Protein AF-A0A1W9S6C0-F1 (afdb_monomer)

Foldseek 3Di:
DDDDDDDDDDDDDDDDDPVVLVVVLVVLQVVLQVVCVVVVHPAHFDDFPLSSDDPLLNLLLLFADDDPVLVVVLVVQQPADFDPFFDPDQWDFCVVVVQFDAAAALGSFNLLLLCLLVRQVQSLVCQQPVDRAAFASQLLQAPFPPPAHSNHDHNVSNLVCLQVQATFGCVVPPDPSHSVPHNPSVVTDHPFHFPDKDWFHLHPRRQNLLLVSTKKKKWFADDPRQSRAAAFEDADAADDDTRGIWIFGIWHCPGPVNQIWTKTAGRRALRPYPRRIYTYGRPGRCISRRIMHIHGDPQFFDWDKPDLAAEAEAAFQDKDKDKMKIWTQTQHKKWKFKAWAAPFDAWSLFKTKDKPVDPPHDAQDDDDCVPPWDFFDQDPAQQQGKGDQAAQLDWEDDSNDTAGGKMDTQQQKIARPDRDGRDAAADEFLDQDDPFNMARQWGHRWGCVVHFTWTWDHPSPFKIKIWGGQIAHPVNQFTWIKMWIGGPHYKIKIWTAATDDDQSQRTWGWGHHRRSPIIDTPHHSDNDDDHSMMMIMDGDGPPDGPPQWDKPPRIDIAHHRGIDMMMIMGGSHNPDFDKDKIWIWMAISRPVPRTRTRIYIYGHDDDDPDDDDQDQPCDKFKDAWPPAQDEQKIKTKIFANAWFFKWKFKAAPVGDTDDTQDTGIDGGGMDMTMDGQVVPDFDKMKIWMDTDPDIDIDIGGYDD

Nearest PDB structures (foldseek):
  4qrx-assembly1_A  TM=7.970E-01  e=1.875E-19  Carica papaya
  1pci-assembly1_A  TM=8.397E-01  e=3.359E-18  Carica papaya
  4qrx-assembly2_C  TM=8.142E-01  e=8.611E-19  Carica papaya
  3bwk-assembly1_C  TM=8.680E-01  e=8.949E-18  Plasmodium falciparum
  1yal-assembly1_A-2  TM=9.176E-01  e=1.289E-16  Carica papaya

Structure (mmCIF, N/CA/C/O backbone):
data_AF-A0A1W9S6C0-F1
#
_entry.id   AF-A0A1W9S6C0-F1
#
loop_
_atom_site.group_PDB
_atom_site.id
_atom_site.type_symbol
_atom_site.label_atom_id
_atom_site.label_alt_id
_atom_site.label_comp_id
_atom_site.label_asym_id
_atom_site.label_entity_id
_atom_site.label_seq_id
_atom_site.pdbx_PDB_ins_code
_atom_site.Cartn_x
_atom_site.Cartn_y
_atom_site.Cartn_z
_atom_site.occupancy
_atom_site.B_iso_or_equiv
_atom_site.auth_seq_id
_atom_site.auth_comp_id
_atom_site.auth_asym_id
_atom_site.auth_atom_id
_atom_site.pdbx_PDB_model_num
ATOM 1 N N . MET A 1 1 ? 92.321 0.748 -32.253 1.00 40.47 1 MET A N 1
ATOM 2 C CA . MET A 1 1 ? 92.136 2.093 -31.663 1.00 40.47 1 MET A CA 1
ATOM 3 C C . MET A 1 1 ? 90.958 2.790 -32.336 1.00 40.47 1 MET A C 1
ATOM 5 O O . MET A 1 1 ? 91.134 3.281 -33.439 1.00 40.47 1 MET A O 1
ATOM 9 N N . ARG A 1 2 ? 89.782 2.819 -31.699 1.00 31.06 2 ARG A N 1
ATOM 10 C CA . ARG A 1 2 ? 88.875 3.982 -31.582 1.00 31.06 2 ARG A CA 1
ATOM 11 C C . ARG A 1 2 ? 87.613 3.564 -30.813 1.00 31.06 2 ARG A C 1
ATOM 13 O O . ARG A 1 2 ? 87.160 2.435 -30.933 1.00 31.06 2 ARG A O 1
ATOM 20 N N . LYS A 1 3 ? 87.175 4.482 -29.954 1.00 32.34 3 LYS A N 1
ATOM 21 C CA . LYS A 1 3 ? 86.130 4.417 -28.924 1.00 32.34 3 LYS A CA 1
ATOM 22 C C . LYS A 1 3 ? 84.763 4.862 -29.490 1.00 32.34 3 LYS A C 1
ATOM 24 O O . LYS A 1 3 ? 84.779 5.727 -30.356 1.00 32.34 3 LYS A O 1
ATOM 29 N N . THR A 1 4 ? 83.682 4.256 -28.962 1.00 32.75 4 THR A N 1
ATOM 30 C CA . THR A 1 4 ? 82.360 4.784 -28.483 1.00 32.75 4 THR A CA 1
ATOM 31 C C . THR A 1 4 ? 81.685 5.961 -29.236 1.00 32.75 4 THR A C 1
ATOM 33 O O . THR A 1 4 ? 82.372 6.883 -29.641 1.00 32.75 4 THR A O 1
ATOM 36 N N . ALA A 1 5 ? 80.357 6.090 -29.412 1.00 30.02 5 ALA A N 1
ATOM 37 C CA . ALA A 1 5 ? 79.175 5.564 -28.713 1.00 30.02 5 ALA A CA 1
ATOM 38 C C . ALA A 1 5 ? 77.907 5.661 -29.607 1.00 30.02 5 ALA A C 1
ATOM 40 O O . ALA A 1 5 ? 77.801 6.595 -30.397 1.00 30.02 5 ALA A O 1
ATOM 41 N N . ILE A 1 6 ? 76.936 4.757 -29.430 1.00 28.89 6 ILE A N 1
ATOM 42 C CA . ILE A 1 6 ? 75.537 4.908 -29.878 1.00 28.89 6 ILE A CA 1
ATOM 43 C C . ILE A 1 6 ? 74.655 4.605 -28.661 1.00 28.89 6 ILE A C 1
ATOM 45 O O . ILE A 1 6 ? 74.850 3.588 -27.998 1.00 28.89 6 ILE A O 1
ATOM 49 N N . ILE A 1 7 ? 73.745 5.527 -28.348 1.00 29.05 7 ILE A N 1
ATOM 50 C CA . ILE A 1 7 ? 72.750 5.436 -27.274 1.00 29.05 7 ILE A CA 1
ATOM 51 C C . ILE A 1 7 ? 71.546 4.653 -27.813 1.00 29.05 7 ILE A C 1
ATOM 53 O O . ILE A 1 7 ? 71.028 4.996 -28.873 1.00 29.05 7 ILE A O 1
ATOM 57 N N . LEU A 1 8 ? 71.113 3.621 -27.085 1.00 29.78 8 LEU A N 1
ATOM 58 C CA . LEU A 1 8 ? 69.862 2.892 -27.303 1.00 29.78 8 LEU A CA 1
ATOM 59 C C . LEU A 1 8 ? 69.042 2.991 -26.009 1.00 29.78 8 LEU A C 1
ATOM 61 O O . LEU A 1 8 ? 69.511 2.565 -24.954 1.00 29.78 8 LEU A O 1
ATOM 65 N N . THR A 1 9 ? 67.850 3.575 -26.075 1.00 30.36 9 THR A N 1
ATOM 66 C CA . THR A 1 9 ? 66.864 3.597 -24.988 1.00 30.36 9 THR A CA 1
ATOM 67 C C . THR A 1 9 ? 65.958 2.369 -25.105 1.00 30.36 9 THR A C 1
ATOM 69 O O . THR A 1 9 ? 65.323 2.157 -26.134 1.00 30.36 9 THR A O 1
ATOM 72 N N . MET A 1 10 ? 65.930 1.540 -24.057 1.00 30.27 10 MET A N 1
ATOM 73 C CA . MET A 1 10 ? 65.010 0.409 -23.884 1.00 30.27 10 MET A CA 1
ATOM 74 C C . MET A 1 10 ? 63.764 0.884 -23.128 1.00 30.27 10 MET A C 1
ATOM 76 O O . MET A 1 10 ? 63.896 1.436 -22.038 1.00 30.27 10 MET A O 1
ATOM 80 N N . ALA A 1 11 ? 62.577 0.634 -23.682 1.00 30.06 11 ALA A N 1
ATOM 81 C CA . ALA A 1 11 ? 61.315 0.649 -22.947 1.00 30.06 11 ALA A CA 1
ATOM 82 C C . ALA A 1 11 ? 61.001 -0.791 -22.502 1.00 30.06 11 ALA A C 1
ATOM 84 O O . ALA A 1 11 ? 61.040 -1.715 -23.314 1.00 30.06 11 ALA A O 1
ATOM 85 N N . SER A 1 12 ? 60.762 -0.979 -21.206 1.00 30.39 12 SER A N 1
ATOM 86 C CA . SER A 1 12 ? 60.447 -2.260 -20.569 1.00 30.39 12 SER A CA 1
ATOM 87 C C . SER A 1 12 ? 58.930 -2.399 -20.439 1.00 30.39 12 SER A C 1
ATOM 89 O O . SER A 1 12 ? 58.331 -1.619 -19.705 1.00 30.39 12 SER A O 1
ATOM 91 N N . LEU A 1 13 ? 58.321 -3.389 -21.102 1.00 34.72 13 LEU A N 1
ATOM 92 C CA . LEU A 1 13 ? 56.969 -3.859 -20.777 1.00 34.72 13 LEU A CA 1
ATOM 93 C C . LEU A 1 13 ? 57.047 -4.741 -19.520 1.00 34.72 13 LEU A C 1
ATOM 95 O O . LEU A 1 13 ? 57.732 -5.765 -19.529 1.00 34.72 13 LEU A O 1
ATOM 99 N N . MET A 1 14 ? 56.364 -4.346 -18.445 1.00 33.94 14 MET A N 1
ATOM 100 C CA . MET A 1 14 ? 56.086 -5.220 -17.303 1.00 33.94 14 MET A CA 1
ATOM 101 C C . MET A 1 14 ? 54.914 -6.138 -17.659 1.00 33.94 14 MET A C 1
ATOM 103 O O . MET A 1 14 ? 53.821 -5.662 -17.938 1.00 33.94 14 MET A O 1
ATOM 107 N N . VAL A 1 15 ? 55.148 -7.449 -17.632 1.00 37.81 15 VAL A N 1
ATOM 108 C CA . VAL A 1 15 ? 54.097 -8.474 -17.614 1.00 37.81 15 VAL A CA 1
ATOM 109 C C . VAL A 1 15 ? 53.950 -8.909 -16.158 1.00 37.81 15 VAL A C 1
ATOM 111 O O . VAL A 1 15 ? 54.891 -9.470 -15.592 1.00 37.81 15 VAL A O 1
ATOM 114 N N . LEU A 1 16 ? 52.810 -8.611 -15.533 1.00 35.47 16 LEU A N 1
ATOM 115 C CA . LEU A 1 16 ? 52.456 -9.161 -14.221 1.00 35.47 16 LEU A CA 1
ATOM 116 C C . LEU A 1 16 ? 52.083 -10.649 -14.380 1.00 35.47 16 LEU A C 1
ATOM 118 O O . LEU A 1 16 ? 51.426 -11.011 -15.357 1.00 35.47 16 LEU A O 1
ATOM 122 N N . PRO A 1 17 ? 52.518 -11.546 -13.477 1.00 36.09 17 PRO A N 1
ATOM 123 C CA . PRO A 1 17 ? 52.240 -12.970 -13.602 1.00 36.09 17 PRO A CA 1
ATOM 124 C C . PRO A 1 17 ? 50.835 -13.304 -13.076 1.00 36.09 17 PRO A C 1
ATOM 126 O O . PRO A 1 17 ? 50.484 -12.945 -11.961 1.00 36.09 17 PRO A O 1
ATOM 129 N N . ILE A 1 18 ? 50.078 -14.100 -13.834 1.00 41.53 18 ILE A N 1
ATOM 130 C CA . ILE A 1 18 ? 48.719 -14.606 -13.525 1.00 41.53 18 ILE A CA 1
ATOM 131 C C . ILE A 1 18 ? 48.598 -15.235 -12.112 1.00 41.53 18 ILE A C 1
ATOM 133 O O . ILE A 1 18 ? 47.531 -15.246 -11.510 1.00 41.53 18 ILE A O 1
ATOM 137 N N . PHE A 1 19 ? 49.705 -15.700 -11.521 1.00 35.75 19 PHE A N 1
ATOM 138 C CA . PHE A 1 19 ? 49.735 -16.248 -10.159 1.00 35.75 19 PHE A CA 1
ATOM 139 C C . PHE A 1 19 ? 49.514 -15.219 -9.035 1.00 35.75 19 PHE A C 1
ATOM 141 O O . PHE A 1 19 ? 49.114 -15.620 -7.944 1.00 35.75 19 PHE A O 1
ATOM 148 N N . THR A 1 20 ? 49.787 -13.926 -9.247 1.00 43.69 20 THR A N 1
ATOM 149 C CA . THR A 1 20 ? 49.606 -12.906 -8.194 1.00 43.69 20 THR A CA 1
ATOM 150 C C . THR A 1 20 ? 48.157 -12.451 -8.059 1.00 43.69 20 THR A C 1
ATOM 152 O O . THR A 1 20 ? 47.736 -12.169 -6.943 1.00 43.69 20 THR A O 1
ATOM 155 N N . VAL A 1 21 ? 47.390 -12.447 -9.156 1.00 48.12 21 VAL A N 1
ATOM 156 C CA . VAL A 1 21 ? 45.970 -12.045 -9.168 1.00 48.12 21 VAL A CA 1
ATOM 157 C C . VAL A 1 21 ? 45.122 -13.038 -8.364 1.00 48.12 21 VAL A C 1
ATOM 159 O O . VAL A 1 21 ? 44.476 -12.640 -7.402 1.00 48.12 21 VAL A O 1
ATOM 162 N N . ASN A 1 22 ? 45.252 -14.346 -8.621 1.00 53.44 22 ASN A N 1
ATOM 163 C CA . ASN A 1 22 ? 44.521 -15.378 -7.862 1.00 53.44 22 ASN A CA 1
ATOM 164 C C . ASN A 1 22 ? 44.836 -15.389 -6.354 1.00 53.44 22 ASN A C 1
ATOM 166 O O . ASN A 1 22 ? 43.983 -15.740 -5.542 1.00 53.44 22 ASN A O 1
ATOM 170 N N . ALA A 1 23 ? 46.060 -15.025 -5.957 1.00 54.06 23 ALA A N 1
ATOM 171 C CA . ALA A 1 23 ? 46.425 -14.939 -4.543 1.00 54.06 23 ALA A CA 1
ATOM 172 C C . ALA A 1 23 ? 45.804 -13.710 -3.857 1.00 54.06 23 ALA A C 1
ATOM 174 O O . ALA A 1 23 ? 45.453 -13.792 -2.683 1.00 54.06 23 ALA A O 1
ATOM 175 N N . GLN A 1 24 ? 45.661 -12.598 -4.584 1.00 58.66 24 GLN A N 1
ATOM 176 C CA . GLN A 1 24 ? 45.045 -11.368 -4.089 1.00 58.66 24 GLN A CA 1
ATOM 177 C C . GLN A 1 24 ? 43.523 -11.517 -3.960 1.00 58.66 24 GLN A C 1
ATOM 179 O O . GLN A 1 24 ? 42.986 -11.232 -2.894 1.00 58.66 24 GLN A O 1
ATOM 184 N N . VAL A 1 25 ? 42.858 -12.086 -4.972 1.00 59.84 25 VAL A N 1
ATOM 185 C CA . VAL A 1 25 ? 41.419 -12.408 -4.934 1.00 59.84 25 VAL A CA 1
ATOM 186 C C . VAL A 1 25 ? 41.100 -13.379 -3.790 1.00 59.84 25 VAL A C 1
ATOM 188 O O . VAL A 1 25 ? 40.163 -13.167 -3.025 1.00 59.84 25 VAL A O 1
ATOM 191 N N . SER A 1 26 ? 41.937 -14.405 -3.583 1.00 61.31 26 SER A N 1
ATOM 192 C CA . SER A 1 26 ? 41.778 -15.333 -2.454 1.00 61.31 26 SER A CA 1
ATOM 193 C C . SER A 1 26 ? 41.952 -14.672 -1.081 1.00 61.31 26 SER A C 1
ATOM 195 O O . SER A 1 26 ? 41.424 -15.202 -0.100 1.00 61.31 26 SER A O 1
ATOM 197 N N . GLU A 1 27 ? 42.723 -13.591 -0.973 1.00 65.88 27 GLU A N 1
ATOM 198 C CA . GLU A 1 27 ? 42.927 -12.875 0.288 1.00 65.88 27 GLU A CA 1
ATOM 199 C C . GLU A 1 27 ? 41.794 -11.869 0.543 1.00 65.88 27 GLU A C 1
ATOM 201 O O . GLU A 1 27 ? 41.330 -11.775 1.677 1.00 65.88 27 GLU A O 1
ATOM 206 N N . GLU A 1 28 ? 41.284 -11.205 -0.502 1.00 67.31 28 GLU A N 1
ATOM 207 C CA . GLU A 1 28 ? 40.083 -10.354 -0.443 1.00 67.31 28 GLU A CA 1
ATOM 208 C C . GLU A 1 28 ? 38.864 -11.155 0.030 1.00 67.31 28 GLU A C 1
ATOM 210 O O . GLU A 1 28 ? 38.241 -10.776 1.017 1.00 67.31 28 GLU A O 1
ATOM 215 N N . ILE A 1 29 ? 38.597 -12.325 -0.564 1.00 68.00 29 ILE A N 1
ATOM 216 C CA . ILE A 1 29 ? 37.484 -13.203 -0.153 1.00 68.00 29 ILE A CA 1
ATOM 217 C C . ILE A 1 29 ? 37.594 -13.584 1.332 1.00 68.00 29 ILE A C 1
ATOM 219 O O . ILE A 1 29 ? 36.611 -13.528 2.067 1.00 68.00 29 ILE A O 1
ATOM 223 N N . LYS A 1 30 ? 38.798 -13.916 1.816 1.00 69.56 30 LYS A N 1
ATOM 224 C CA . LYS A 1 30 ? 39.013 -14.237 3.240 1.00 69.56 30 LYS A CA 1
ATOM 225 C C . LYS A 1 30 ? 38.780 -13.040 4.153 1.00 69.56 30 LYS A C 1
ATOM 227 O O . LYS A 1 30 ? 38.269 -13.214 5.257 1.00 69.56 30 LYS A O 1
ATOM 232 N N . GLN A 1 31 ? 39.187 -11.846 3.730 1.00 69.62 31 GLN A N 1
ATOM 233 C CA . GLN A 1 31 ? 38.970 -10.620 4.495 1.00 69.62 31 GLN A CA 1
ATOM 234 C C . GLN A 1 31 ? 37.483 -10.267 4.551 1.00 69.62 31 GLN A C 1
ATOM 236 O O . GLN A 1 31 ? 36.988 -9.936 5.626 1.00 69.62 31 GLN A O 1
ATOM 241 N N . THR A 1 32 ? 36.759 -10.414 3.443 1.00 66.50 32 THR A N 1
ATOM 242 C CA . THR A 1 32 ? 35.313 -10.182 3.385 1.00 66.50 32 THR A CA 1
ATOM 243 C C . THR A 1 32 ? 34.542 -11.200 4.218 1.00 66.50 32 THR A C 1
ATOM 245 O O . THR A 1 32 ? 33.727 -10.794 5.040 1.00 66.50 32 THR A O 1
ATOM 248 N N . GLN A 1 33 ? 34.872 -12.494 4.127 1.00 70.06 33 GLN A N 1
ATOM 249 C CA . GLN A 1 33 ? 34.265 -13.526 4.977 1.00 70.06 33 GLN A CA 1
ATOM 250 C C . GLN A 1 33 ? 34.470 -13.229 6.467 1.00 70.06 33 GLN A C 1
ATOM 252 O O . GLN A 1 33 ? 33.553 -13.374 7.269 1.00 70.06 33 GLN A O 1
ATOM 257 N N . LYS A 1 34 ? 35.662 -12.751 6.837 1.00 70.19 34 LYS A N 1
ATOM 258 C CA . LYS A 1 34 ? 35.958 -12.354 8.212 1.00 70.19 34 LYS A CA 1
ATOM 259 C C . LYS A 1 34 ? 35.130 -11.141 8.661 1.00 70.19 34 LYS A C 1
ATOM 261 O O . LYS A 1 34 ? 34.673 -11.123 9.798 1.00 70.19 34 LYS A O 1
ATOM 266 N N . MET A 1 35 ? 34.921 -10.149 7.792 1.00 66.44 35 MET A N 1
ATOM 267 C CA . MET A 1 35 ? 34.064 -8.995 8.101 1.00 66.44 35 MET A CA 1
ATOM 268 C C . MET A 1 35 ? 32.594 -9.392 8.276 1.00 66.44 35 MET A C 1
ATOM 270 O O . ME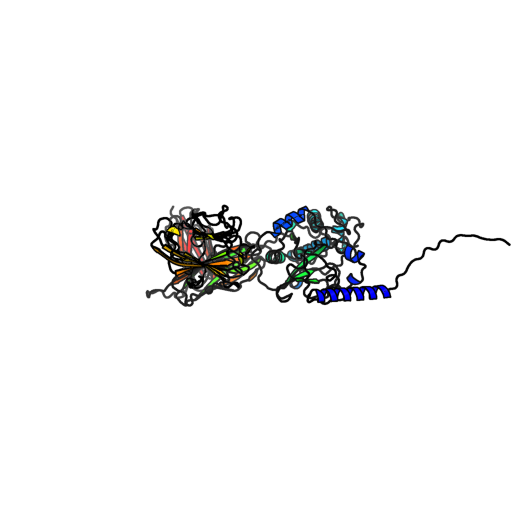T A 1 35 ? 31.942 -8.875 9.179 1.00 66.44 35 MET A O 1
ATOM 274 N N . ILE A 1 36 ? 32.089 -10.317 7.455 1.00 64.62 36 ILE A N 1
ATOM 275 C CA . ILE A 1 36 ? 30.730 -10.871 7.571 1.00 64.62 36 ILE A CA 1
ATOM 276 C C . ILE A 1 36 ? 30.551 -11.563 8.931 1.00 64.62 36 ILE A C 1
ATOM 278 O O . ILE A 1 36 ? 29.607 -11.247 9.658 1.00 64.62 36 ILE A O 1
ATOM 282 N N . GLU A 1 37 ? 31.497 -12.425 9.323 1.00 70.81 37 GLU A N 1
ATOM 283 C CA . GLU A 1 37 ? 31.486 -13.106 10.626 1.00 70.81 37 GLU A CA 1
ATOM 284 C C . GLU A 1 37 ? 31.559 -12.121 11.807 1.00 70.81 37 GLU A C 1
ATOM 286 O O . GLU A 1 37 ? 30.841 -12.281 12.794 1.00 70.81 37 GLU A O 1
ATOM 291 N N . GLU A 1 38 ? 32.400 -11.083 11.719 1.00 70.38 38 GLU A N 1
ATOM 292 C CA . GLU A 1 38 ? 32.542 -10.057 12.764 1.00 70.38 38 GLU A CA 1
ATOM 293 C C . GLU A 1 38 ? 31.295 -9.169 12.902 1.00 70.38 38 GLU A C 1
ATOM 295 O O . GLU A 1 38 ? 30.987 -8.725 14.011 1.00 70.38 38 GLU A O 1
ATOM 300 N N . LYS A 1 39 ? 30.566 -8.926 11.805 1.00 62.25 39 LYS A N 1
ATOM 301 C CA . LYS A 1 39 ? 29.303 -8.171 11.794 1.00 62.25 39 LYS A CA 1
ATOM 302 C C . LYS A 1 39 ? 28.071 -9.025 12.123 1.00 62.25 39 LYS A C 1
ATOM 304 O O . LYS A 1 39 ? 26.984 -8.471 12.233 1.00 62.25 39 LYS A O 1
ATOM 309 N N . GLY A 1 40 ? 28.226 -10.340 12.302 1.00 56.38 40 GLY A N 1
ATOM 310 C CA . GLY A 1 40 ? 27.116 -11.250 12.598 1.00 56.38 40 GLY A CA 1
ATOM 311 C C . GLY A 1 40 ? 26.143 -11.457 11.431 1.00 56.38 40 GLY A C 1
ATOM 312 O O . GLY A 1 40 ? 24.998 -11.828 11.669 1.00 56.38 40 GLY A O 1
ATOM 313 N N . LEU A 1 41 ? 26.582 -11.210 10.191 1.00 60.31 41 LEU A N 1
ATOM 314 C CA . LEU A 1 41 ? 25.787 -11.429 8.978 1.00 60.31 41 LEU A CA 1
ATOM 315 C C . LEU A 1 41 ? 25.791 -12.926 8.609 1.00 60.31 41 LEU A C 1
ATOM 317 O O . LEU A 1 41 ? 26.767 -13.633 8.858 1.00 60.31 41 LEU A O 1
ATOM 321 N N . SER A 1 42 ? 24.709 -13.428 8.011 1.00 55.28 42 SER A N 1
ATOM 322 C CA . SER A 1 42 ? 24.494 -14.864 7.745 1.00 55.28 42 SER A CA 1
ATOM 323 C C . SER A 1 42 ? 25.095 -15.382 6.425 1.00 55.28 42 SER A C 1
ATOM 325 O O . SER A 1 42 ? 24.940 -16.557 6.094 1.00 55.28 42 SER A O 1
ATOM 327 N N . GLN A 1 43 ? 25.798 -14.535 5.670 1.00 62.16 43 GLN A N 1
ATOM 328 C CA . GLN A 1 43 ? 26.239 -14.828 4.303 1.00 62.16 43 GLN A CA 1
ATOM 329 C C . GLN A 1 43 ? 27.577 -15.578 4.210 1.00 62.16 43 GLN A C 1
ATOM 331 O O . GLN A 1 43 ? 28.472 -15.464 5.051 1.00 62.16 43 GLN A O 1
ATOM 336 N N . THR A 1 44 ? 27.747 -16.301 3.105 1.00 58.78 44 THR A N 1
ATOM 337 C CA . THR A 1 44 ? 29.028 -16.871 2.662 1.00 58.78 44 THR A CA 1
ATOM 338 C C . THR A 1 44 ? 29.517 -16.159 1.404 1.00 58.78 44 THR A C 1
ATOM 340 O O . THR A 1 44 ? 28.711 -15.616 0.664 1.00 58.78 44 THR A O 1
ATOM 343 N N . THR A 1 45 ? 30.823 -16.171 1.138 1.00 57.78 45 THR A N 1
ATOM 344 C CA . THR A 1 45 ? 31.434 -15.492 -0.022 1.00 57.78 45 THR A CA 1
ATOM 345 C C . THR A 1 45 ? 32.038 -16.485 -1.017 1.00 57.78 45 THR A C 1
ATOM 347 O O . THR A 1 45 ? 32.604 -17.504 -0.611 1.00 57.78 45 THR A O 1
ATOM 350 N N . VAL A 1 46 ? 31.959 -16.195 -2.324 1.00 59.84 46 VAL A N 1
ATOM 351 C CA . VAL A 1 46 ? 32.561 -17.021 -3.397 1.00 59.84 46 VAL A CA 1
ATOM 352 C C . VAL A 1 46 ? 33.357 -16.181 -4.397 1.00 59.84 46 VAL A C 1
ATOM 354 O O . VAL A 1 46 ? 33.203 -14.970 -4.471 1.00 59.84 46 VAL A O 1
ATOM 357 N N . GLN A 1 47 ? 34.240 -16.802 -5.178 1.00 65.75 47 GLN A N 1
ATOM 358 C CA . GLN A 1 47 ? 34.876 -16.100 -6.298 1.00 65.75 47 GLN A CA 1
ATOM 359 C C . GLN A 1 47 ? 33.867 -15.957 -7.446 1.00 65.75 47 GLN A C 1
ATOM 361 O O . GLN A 1 47 ? 33.290 -16.956 -7.866 1.00 65.75 47 GLN A O 1
ATOM 366 N N . THR A 1 48 ? 33.682 -14.735 -7.944 1.00 67.06 48 THR A N 1
ATOM 367 C CA . THR A 1 48 ? 32.793 -14.385 -9.067 1.00 67.06 48 THR A CA 1
ATOM 368 C C . THR A 1 48 ? 33.600 -13.719 -10.184 1.00 67.06 48 THR A C 1
ATOM 370 O O . THR A 1 48 ? 34.717 -13.256 -9.938 1.00 67.06 48 THR A O 1
ATOM 373 N N . ALA A 1 49 ? 33.040 -13.609 -11.395 1.00 67.75 49 ALA A N 1
ATOM 374 C CA . ALA A 1 49 ? 33.692 -12.905 -12.506 1.00 67.75 49 ALA A CA 1
ATOM 375 C C . ALA A 1 49 ? 34.020 -11.432 -12.169 1.00 67.75 49 ALA A C 1
ATOM 377 O O . ALA A 1 49 ? 35.077 -10.934 -12.551 1.00 67.75 49 ALA A O 1
ATOM 378 N N . MET A 1 50 ? 33.193 -10.760 -11.354 1.00 76.44 50 MET A N 1
ATOM 379 C CA . MET A 1 50 ? 33.492 -9.411 -10.843 1.00 76.44 50 MET A CA 1
ATOM 380 C C . MET A 1 50 ? 34.747 -9.347 -9.980 1.00 76.44 50 MET A C 1
ATOM 382 O O . MET A 1 50 ? 35.460 -8.344 -9.989 1.00 76.44 50 MET A O 1
ATOM 386 N N . MET A 1 51 ? 35.060 -10.415 -9.249 1.00 70.56 51 MET A N 1
ATOM 387 C CA . MET A 1 51 ? 36.263 -10.455 -8.422 1.00 70.56 51 MET A CA 1
ATOM 388 C C . MET A 1 51 ? 37.542 -10.622 -9.251 1.00 70.56 51 MET A C 1
ATOM 390 O O . MET A 1 51 ? 38.623 -10.293 -8.760 1.00 70.56 51 MET A O 1
ATOM 394 N N . ASP A 1 52 ? 37.442 -11.058 -10.506 1.00 72.06 52 ASP A N 1
ATOM 395 C CA . ASP A 1 52 ? 38.592 -11.142 -11.410 1.00 72.06 52 ASP A CA 1
ATOM 396 C C . ASP A 1 52 ? 38.949 -9.777 -12.035 1.00 72.06 52 ASP A C 1
ATOM 398 O O . ASP A 1 52 ? 40.070 -9.604 -12.524 1.00 72.06 52 ASP A O 1
ATOM 402 N N . LEU A 1 53 ? 38.043 -8.792 -11.956 1.00 74.38 53 LEU A N 1
ATOM 403 C CA . LEU A 1 53 ? 38.280 -7.411 -12.378 1.00 74.38 53 LEU A CA 1
ATOM 404 C C . LEU A 1 53 ? 39.135 -6.628 -11.372 1.00 74.38 53 LEU A C 1
ATOM 406 O O . LEU A 1 53 ? 39.124 -6.884 -10.161 1.00 74.38 53 LEU A O 1
ATOM 410 N N . SER A 1 54 ? 39.853 -5.624 -11.873 1.00 75.31 54 SER A N 1
ATOM 411 C CA . SER A 1 54 ? 40.548 -4.635 -11.049 1.00 75.31 54 SER A CA 1
ATOM 412 C C . SER A 1 54 ? 39.563 -3.754 -10.275 1.00 75.31 54 SER A C 1
ATOM 414 O O . SER A 1 54 ? 38.417 -3.576 -10.671 1.00 75.31 54 SER A O 1
ATOM 416 N N . LEU A 1 55 ? 40.013 -3.146 -9.172 1.00 70.56 55 LEU A N 1
ATOM 417 C CA . LEU A 1 55 ? 39.173 -2.234 -8.385 1.00 70.56 55 LEU A CA 1
ATOM 418 C C . LEU A 1 55 ? 38.627 -1.060 -9.218 1.00 70.56 55 LEU A C 1
ATOM 420 O O . LEU A 1 55 ? 37.512 -0.617 -8.979 1.00 70.56 55 LEU A O 1
ATOM 424 N N . GLU A 1 56 ? 39.407 -0.567 -10.182 1.00 70.50 56 GLU A N 1
ATOM 425 C CA . GLU A 1 56 ? 38.992 0.511 -11.085 1.00 70.50 56 GLU A CA 1
ATOM 426 C C . GLU A 1 56 ? 37.835 0.063 -11.987 1.00 70.50 56 GLU A C 1
ATOM 428 O O . GLU A 1 56 ? 36.832 0.760 -12.070 1.00 70.50 56 GLU A O 1
ATOM 433 N N . GLU A 1 57 ? 37.924 -1.139 -12.563 1.00 74.75 57 GLU A N 1
ATOM 434 C CA . GLU A 1 57 ? 36.855 -1.735 -13.378 1.00 74.75 57 GLU A CA 1
ATOM 435 C C . GLU A 1 57 ? 35.600 -2.044 -12.543 1.00 74.75 57 GLU A C 1
ATOM 437 O O . GLU A 1 57 ? 34.486 -1.784 -12.983 1.00 74.75 57 GLU A O 1
ATOM 442 N N . ARG A 1 58 ? 35.757 -2.516 -11.298 1.00 78.75 58 ARG A N 1
ATOM 443 C CA . ARG A 1 58 ? 34.616 -2.743 -10.392 1.00 78.75 58 ARG A CA 1
ATOM 444 C C . ARG A 1 58 ? 33.892 -1.442 -10.038 1.00 78.75 58 ARG A C 1
ATOM 446 O O . ARG A 1 58 ? 32.673 -1.443 -9.947 1.00 78.75 58 ARG A O 1
ATOM 453 N N . ILE A 1 59 ? 34.630 -0.348 -9.825 1.00 75.81 59 ILE A N 1
ATOM 454 C CA . ILE A 1 59 ? 34.047 0.977 -9.560 1.00 75.81 59 ILE A CA 1
ATOM 455 C C . ILE A 1 59 ? 33.381 1.534 -10.820 1.00 75.81 59 ILE A C 1
ATOM 457 O O . ILE A 1 59 ? 32.311 2.122 -10.709 1.00 75.81 59 ILE A O 1
ATOM 461 N N . ALA A 1 60 ? 33.975 1.324 -11.999 1.00 77.25 60 ALA A N 1
ATOM 462 C CA . ALA A 1 60 ? 33.394 1.755 -13.269 1.00 77.25 60 ALA A CA 1
ATOM 463 C C . ALA A 1 60 ? 32.009 1.134 -13.515 1.00 77.25 60 ALA A C 1
ATOM 465 O O . ALA A 1 60 ? 31.150 1.787 -14.091 1.00 77.25 60 ALA A O 1
ATOM 466 N N . ASN A 1 61 ? 31.749 -0.070 -12.997 1.00 82.62 61 ASN A N 1
ATOM 467 C CA . ASN A 1 61 ? 30.440 -0.718 -13.111 1.00 82.62 61 ASN A CA 1
ATOM 468 C C . ASN A 1 61 ? 29.349 -0.105 -12.210 1.00 82.62 61 ASN A C 1
ATOM 470 O O . ASN A 1 61 ? 28.172 -0.415 -12.392 1.00 82.62 61 ASN A O 1
ATOM 474 N N . LEU A 1 62 ? 29.710 0.792 -11.283 1.00 90.75 62 LEU A N 1
ATOM 475 C CA . LEU A 1 62 ? 28.813 1.471 -10.336 1.00 90.75 62 LEU A CA 1
ATOM 476 C C . LEU A 1 62 ? 28.505 2.906 -10.795 1.00 90.75 62 LEU A C 1
ATOM 478 O O . LEU A 1 62 ? 28.836 3.885 -10.124 1.00 90.75 62 LEU A O 1
ATOM 482 N N . GLY A 1 63 ? 27.920 3.022 -11.988 1.00 91.56 63 GLY A N 1
ATOM 483 C CA . GLY A 1 63 ? 27.716 4.294 -12.687 1.00 91.56 63 GLY A CA 1
ATOM 484 C C . GLY A 1 63 ? 26.410 5.034 -12.384 1.00 91.56 63 GLY A C 1
ATOM 485 O O . GLY A 1 63 ? 25.997 5.871 -13.179 1.00 91.56 63 GLY A O 1
ATOM 486 N N . LEU A 1 64 ? 25.706 4.757 -11.286 1.00 96.38 64 LEU A N 1
ATOM 487 C CA . LEU A 1 64 ? 24.483 5.510 -10.985 1.00 96.38 64 LEU A CA 1
ATOM 488 C C . LEU A 1 64 ? 24.808 6.941 -10.528 1.00 96.38 64 LEU A C 1
ATOM 490 O O . LEU A 1 64 ? 25.534 7.151 -9.554 1.00 96.38 64 LEU A O 1
ATOM 494 N N . VAL A 1 65 ? 24.193 7.929 -11.176 1.00 96.00 65 VAL A N 1
ATOM 495 C CA . VAL A 1 65 ? 24.280 9.346 -10.809 1.00 96.00 65 VAL A CA 1
ATOM 496 C C . VAL A 1 65 ? 22.874 9.912 -10.670 1.00 96.00 65 VAL A C 1
ATOM 498 O O . VAL A 1 65 ? 22.147 10.038 -11.644 1.00 96.00 65 VAL A O 1
ATOM 501 N N . ILE A 1 66 ? 22.494 10.294 -9.450 1.00 95.50 66 ILE A N 1
ATOM 502 C CA . ILE A 1 66 ? 21.145 10.798 -9.159 1.00 95.50 66 ILE A CA 1
ATOM 503 C C . ILE A 1 66 ? 21.146 12.336 -9.158 1.00 95.50 66 ILE A C 1
ATOM 505 O O . ILE A 1 66 ? 21.862 12.928 -8.334 1.00 95.50 66 ILE A O 1
ATOM 509 N N . PRO A 1 67 ? 20.346 12.999 -10.017 1.00 95.75 67 PRO A N 1
ATOM 510 C CA . PRO A 1 67 ? 20.193 14.454 -10.016 1.00 95.75 67 PRO A CA 1
ATOM 511 C C . PRO A 1 67 ? 19.653 15.003 -8.683 1.00 95.75 67 PRO A C 1
ATOM 513 O O . PRO A 1 67 ? 18.874 14.353 -7.989 1.00 95.75 67 PRO A O 1
ATOM 516 N N . GLU A 1 68 ? 20.051 16.220 -8.300 1.00 94.75 68 GLU A N 1
ATOM 517 C CA . GLU A 1 68 ? 19.644 16.811 -7.010 1.00 94.75 68 GLU A CA 1
ATOM 518 C C . GLU A 1 68 ? 18.138 17.094 -6.913 1.00 94.75 68 GLU A C 1
ATOM 520 O O . GLU A 1 68 ? 17.544 16.950 -5.847 1.00 94.75 68 GLU A O 1
ATOM 525 N N . ASP A 1 69 ? 17.497 17.480 -8.012 1.00 94.88 69 ASP A N 1
ATOM 526 C CA . ASP A 1 69 ? 16.050 17.684 -8.070 1.00 94.88 69 ASP A CA 1
ATOM 527 C C . ASP A 1 69 ? 15.275 16.370 -7.898 1.00 94.88 69 ASP A C 1
ATOM 529 O O . ASP A 1 69 ? 14.269 16.348 -7.185 1.00 94.88 69 ASP A O 1
ATOM 533 N N . VAL A 1 70 ? 15.794 15.265 -8.441 1.00 95.88 70 VAL A N 1
ATOM 534 C CA . VAL A 1 70 ? 15.255 13.914 -8.224 1.00 95.88 70 VAL A CA 1
ATOM 535 C C . VAL A 1 70 ? 15.360 13.523 -6.747 1.00 95.88 70 VAL A C 1
ATOM 537 O O . VAL A 1 70 ? 14.374 13.072 -6.168 1.00 95.88 70 VAL A O 1
ATOM 540 N N . LYS A 1 71 ? 16.502 13.780 -6.089 1.00 95.50 71 LYS A N 1
ATOM 541 C CA . LYS A 1 71 ? 16.664 13.539 -4.638 1.00 95.50 71 LYS A CA 1
ATOM 542 C C . LYS A 1 71 ? 15.623 14.265 -3.801 1.00 95.50 71 LYS A C 1
ATOM 544 O O . LYS A 1 71 ? 15.056 13.675 -2.888 1.00 95.50 71 LYS A O 1
ATOM 549 N N . LEU A 1 72 ? 15.355 15.531 -4.113 1.00 94.38 72 LEU A N 1
ATOM 550 C CA . LEU A 1 72 ? 14.350 16.319 -3.397 1.00 94.38 72 LEU A CA 1
ATOM 551 C C . LEU A 1 72 ? 12.932 15.787 -3.629 1.00 94.38 72 LEU A C 1
ATOM 553 O O . LEU A 1 72 ? 12.148 15.726 -2.685 1.00 94.38 72 LEU A O 1
ATOM 557 N N . ARG A 1 73 ? 12.607 15.386 -4.863 1.00 94.94 73 ARG A N 1
ATOM 558 C CA . ARG A 1 73 ? 11.296 14.823 -5.210 1.00 94.94 73 ARG A CA 1
ATOM 559 C C . ARG A 1 73 ? 11.038 13.500 -4.484 1.00 94.94 73 ARG A C 1
ATOM 561 O O . ARG A 1 73 ? 9.997 13.375 -3.844 1.00 94.94 73 ARG A O 1
ATOM 568 N N . PHE A 1 74 ? 11.992 12.568 -4.508 1.00 95.38 74 PHE A N 1
ATOM 569 C CA . PHE A 1 74 ? 11.870 11.295 -3.789 1.00 95.38 74 PHE A CA 1
ATOM 570 C C . PHE A 1 74 ? 11.857 11.479 -2.267 1.00 95.38 74 PHE A C 1
ATOM 572 O O . PHE A 1 74 ? 11.085 10.816 -1.587 1.00 95.38 74 PHE A O 1
ATOM 579 N N . ALA A 1 75 ? 12.606 12.444 -1.720 1.00 91.06 75 ALA A N 1
ATOM 580 C CA . ALA A 1 75 ? 12.573 12.729 -0.284 1.00 91.06 75 ALA A CA 1
ATOM 581 C C . ALA A 1 75 ? 11.191 13.180 0.226 1.00 91.06 75 ALA A C 1
ATOM 583 O O . ALA A 1 75 ? 10.870 12.940 1.387 1.00 91.06 75 ALA A O 1
ATOM 584 N N . GLU A 1 76 ? 10.380 13.850 -0.599 1.00 84.88 76 GLU A N 1
ATOM 585 C CA . GLU A 1 76 ? 8.985 14.159 -0.252 1.00 84.88 76 GLU A CA 1
ATOM 586 C C . GLU A 1 76 ? 8.051 12.973 -0.514 1.00 84.88 76 GLU A C 1
ATOM 588 O O . GLU A 1 76 ? 7.157 12.718 0.292 1.00 84.88 76 GLU A O 1
ATOM 593 N N . LEU A 1 77 ? 8.271 12.236 -1.606 1.00 82.50 77 LEU A N 1
ATOM 594 C CA . LEU A 1 77 ? 7.486 11.053 -1.965 1.00 82.50 77 LEU A CA 1
ATOM 595 C C . LEU A 1 77 ? 7.575 9.960 -0.887 1.00 82.50 77 LEU A C 1
ATOM 597 O O . LEU A 1 77 ? 6.557 9.403 -0.486 1.00 82.50 77 LEU A O 1
ATOM 601 N N . ASP A 1 78 ? 8.771 9.717 -0.354 1.00 87.25 78 ASP A N 1
ATOM 602 C CA . ASP A 1 78 ? 9.045 8.680 0.648 1.00 87.25 78 ASP A CA 1
ATOM 603 C C . ASP A 1 78 ? 8.436 8.983 2.030 1.00 87.25 78 ASP A C 1
ATOM 605 O O . ASP A 1 78 ? 8.420 8.116 2.902 1.00 87.25 78 ASP A O 1
ATOM 609 N N . LYS A 1 79 ? 7.901 10.193 2.250 1.00 80.75 79 LYS A N 1
ATOM 610 C CA . LYS A 1 79 ? 7.161 10.545 3.479 1.00 80.75 79 LYS A CA 1
ATOM 611 C C . LYS A 1 79 ? 5.711 10.068 3.460 1.00 80.75 79 LYS A C 1
ATOM 613 O O . LYS A 1 79 ? 5.029 10.183 4.479 1.00 80.75 79 LYS A O 1
ATOM 618 N N . LEU A 1 80 ? 5.207 9.612 2.313 1.00 72.00 80 LEU A N 1
ATOM 619 C CA . LEU A 1 80 ? 3.832 9.143 2.204 1.00 72.00 80 LEU A CA 1
ATOM 620 C C . LEU A 1 80 ? 3.636 7.849 3.013 1.00 72.00 80 LEU A C 1
ATOM 622 O O . LEU A 1 80 ? 4.517 6.985 3.017 1.00 72.00 80 LEU A O 1
ATOM 626 N N . PRO A 1 81 ? 2.484 7.687 3.691 1.00 68.25 81 PRO A N 1
ATOM 627 C CA . PRO A 1 81 ? 2.203 6.466 4.431 1.00 68.25 81 PRO A CA 1
ATOM 628 C C . PRO A 1 81 ? 2.120 5.254 3.482 1.00 68.25 81 PRO A C 1
ATOM 630 O O . PRO A 1 81 ? 1.725 5.409 2.320 1.00 68.25 81 PRO A O 1
ATOM 633 N N . PRO A 1 82 ? 2.455 4.039 3.962 1.00 72.00 82 PRO A N 1
ATOM 634 C CA . PRO A 1 82 ? 2.296 2.815 3.185 1.00 72.00 82 PRO A CA 1
ATOM 635 C C . PRO A 1 82 ? 0.864 2.675 2.644 1.00 72.00 82 PRO A C 1
ATOM 637 O O . PRO A 1 82 ? -0.081 2.739 3.435 1.00 72.00 82 PRO A O 1
ATOM 640 N N . PRO A 1 83 ? 0.661 2.437 1.334 1.00 72.94 83 PRO A N 1
ATOM 641 C CA . PRO A 1 83 ? -0.665 2.118 0.825 1.00 72.94 83 PRO A CA 1
ATOM 642 C C . PRO A 1 83 ? -1.116 0.739 1.324 1.00 72.94 83 PRO A C 1
ATOM 644 O O . PRO A 1 83 ? -0.306 -0.095 1.743 1.00 72.94 83 PRO A O 1
ATOM 647 N N . ALA A 1 84 ? -2.418 0.466 1.231 1.00 68.81 84 ALA A N 1
ATOM 648 C CA . ALA A 1 84 ? -2.926 -0.887 1.421 1.00 68.81 84 ALA A CA 1
ATOM 649 C C . ALA A 1 84 ? -2.336 -1.824 0.352 1.00 68.81 84 ALA A C 1
ATOM 651 O O . ALA A 1 84 ? -2.217 -1.456 -0.820 1.00 68.81 84 ALA A O 1
ATOM 652 N N . LEU A 1 85 ? -1.952 -3.029 0.763 1.00 75.62 85 LEU A N 1
ATOM 653 C CA . LEU A 1 85 ? -1.353 -4.011 -0.129 1.00 75.62 85 LEU A CA 1
ATOM 654 C C . LEU A 1 85 ? -2.437 -4.641 -1.022 1.00 75.62 85 LEU A C 1
ATOM 656 O O . LEU A 1 85 ? -3.401 -5.211 -0.515 1.00 75.62 85 LEU A O 1
ATOM 660 N N . LEU A 1 86 ? -2.279 -4.537 -2.344 1.00 71.44 86 LEU A N 1
ATOM 661 C CA . LEU A 1 86 ? -3.237 -5.068 -3.322 1.00 71.44 86 LEU A CA 1
ATOM 662 C C . LEU A 1 86 ? -3.131 -6.591 -3.478 1.00 71.44 86 LEU A C 1
ATOM 664 O O . LEU A 1 86 ? -4.119 -7.240 -3.800 1.00 71.44 86 LEU A O 1
ATOM 668 N N . ASN A 1 87 ? -1.942 -7.158 -3.259 1.00 72.19 87 ASN A N 1
ATOM 669 C CA . ASN A 1 87 ? -1.668 -8.586 -3.388 1.00 72.19 87 ASN A CA 1
ATOM 670 C C . ASN A 1 87 ? -1.080 -9.137 -2.083 1.00 72.19 87 ASN A C 1
ATOM 672 O O . ASN A 1 87 ? 0.017 -8.754 -1.687 1.00 72.19 87 ASN A O 1
ATOM 676 N N . THR A 1 88 ? -1.803 -10.046 -1.429 1.00 73.62 88 THR A N 1
ATOM 677 C CA . THR A 1 88 ? -1.406 -10.656 -0.150 1.00 73.62 88 THR A CA 1
ATOM 678 C C . THR A 1 88 ? -0.568 -11.926 -0.306 1.00 73.62 88 THR A C 1
ATOM 680 O O . THR A 1 88 ? -0.246 -12.560 0.698 1.00 73.62 88 THR A O 1
ATOM 683 N N . GLU A 1 89 ? -0.253 -12.341 -1.534 1.00 79.06 89 GLU A N 1
ATOM 684 C CA . GLU A 1 89 ? 0.618 -13.488 -1.771 1.00 79.06 89 GLU A CA 1
ATOM 685 C C . GLU A 1 89 ? 2.022 -13.222 -1.223 1.00 79.06 89 GLU A C 1
ATOM 687 O O . GLU A 1 89 ? 2.623 -12.162 -1.425 1.00 79.06 89 GLU A O 1
ATOM 692 N N . THR A 1 90 ? 2.557 -14.226 -0.529 1.00 86.75 90 THR A N 1
ATOM 693 C CA . THR A 1 90 ? 3.874 -14.122 0.114 1.00 86.75 90 THR A CA 1
ATOM 694 C C . THR A 1 90 ? 5.021 -14.177 -0.890 1.00 86.75 90 THR A C 1
ATOM 696 O O . THR A 1 90 ? 6.121 -13.746 -0.567 1.00 86.75 90 THR A O 1
ATOM 699 N N . VAL A 1 91 ? 4.785 -14.677 -2.107 1.00 92.38 91 VAL A N 1
ATOM 700 C CA . VAL A 1 91 ? 5.791 -14.769 -3.171 1.00 92.38 91 VAL A CA 1
ATOM 701 C C . VAL A 1 91 ? 5.177 -14.326 -4.489 1.00 92.38 91 VAL A C 1
ATOM 703 O O . VAL A 1 91 ? 4.084 -14.765 -4.849 1.00 92.38 91 VAL A O 1
ATOM 706 N N . PHE A 1 92 ? 5.898 -13.491 -5.226 1.00 93.38 92 PHE A N 1
ATOM 707 C CA . PHE A 1 92 ? 5.541 -13.084 -6.577 1.00 93.38 92 PHE A CA 1
ATOM 708 C C . PHE A 1 92 ? 6.808 -12.888 -7.404 1.00 93.38 92 PHE A C 1
ATOM 710 O O . PHE A 1 92 ? 7.724 -12.191 -6.976 1.00 93.38 92 PHE A O 1
ATOM 717 N N . ASP A 1 93 ? 6.854 -13.486 -8.592 1.00 95.31 93 ASP A N 1
ATOM 718 C CA . ASP A 1 93 ? 8.026 -13.454 -9.463 1.00 95.31 93 ASP A CA 1
ATOM 719 C C . ASP A 1 93 ? 7.603 -13.421 -10.935 1.00 95.31 93 ASP A C 1
ATOM 721 O O . ASP A 1 93 ? 6.989 -14.363 -11.441 1.00 95.31 93 ASP A O 1
ATOM 725 N N . TRP A 1 94 ? 7.955 -12.347 -11.645 1.00 94.88 94 TRP A N 1
ATOM 726 C CA . TRP A 1 94 ? 7.637 -12.191 -13.067 1.00 94.88 94 TRP A CA 1
ATOM 727 C C . TRP A 1 94 ? 8.285 -13.248 -13.980 1.00 94.88 94 TRP A C 1
ATOM 729 O O . TRP A 1 94 ? 7.819 -13.447 -15.107 1.00 94.88 94 TRP A O 1
ATOM 739 N N . ARG A 1 95 ? 9.319 -13.965 -13.520 1.00 94.69 95 ARG A N 1
ATOM 740 C CA . ARG A 1 95 ? 9.932 -15.081 -14.265 1.00 94.69 95 ARG A CA 1
ATOM 741 C C . ARG A 1 95 ? 8.976 -16.258 -14.421 1.00 94.69 95 ARG A C 1
ATOM 743 O O . ARG A 1 95 ? 8.974 -16.886 -15.473 1.00 94.69 95 ARG A O 1
ATOM 750 N N . GLU A 1 96 ? 8.108 -16.499 -13.439 1.00 92.06 96 GLU A N 1
ATOM 751 C CA . GLU A 1 96 ? 7.100 -17.572 -13.485 1.00 92.06 96 GLU A CA 1
ATOM 752 C C . GLU A 1 96 ? 6.039 -17.345 -14.579 1.00 92.06 96 GLU A C 1
ATOM 754 O O . GLU A 1 96 ? 5.308 -18.263 -14.951 1.00 92.06 96 GLU A O 1
ATOM 759 N N . PHE A 1 97 ? 5.966 -16.126 -15.123 1.00 86.75 97 PHE A N 1
ATOM 760 C CA . PHE A 1 97 ? 5.033 -15.738 -16.181 1.00 86.75 97 PHE A CA 1
ATOM 761 C C . PHE A 1 97 ? 5.702 -15.555 -17.550 1.00 86.75 97 PHE A C 1
ATOM 763 O O . PHE A 1 97 ? 5.026 -15.133 -18.492 1.00 86.75 97 PHE A O 1
ATOM 770 N N . ASP A 1 98 ? 7.002 -15.845 -17.681 1.00 88.88 98 ASP A N 1
ATOM 771 C CA . ASP A 1 98 ? 7.811 -15.526 -18.864 1.00 88.88 98 ASP A CA 1
ATOM 772 C C . ASP A 1 98 ? 7.707 -14.030 -19.229 1.00 88.88 98 ASP A C 1
ATOM 774 O O . ASP A 1 98 ? 7.330 -13.678 -20.347 1.00 88.88 98 ASP A O 1
ATOM 778 N N . ARG A 1 99 ? 7.928 -13.125 -18.263 1.00 92.50 99 ARG A N 1
ATOM 779 C CA . ARG A 1 99 ? 7.856 -11.658 -18.470 1.00 92.50 99 ARG A CA 1
ATOM 780 C C . ARG A 1 99 ? 9.126 -10.912 -18.075 1.00 92.50 99 ARG A C 1
ATOM 782 O O . ARG A 1 99 ? 9.088 -9.713 -17.838 1.00 92.50 99 ARG A O 1
ATOM 789 N N . VAL A 1 100 ? 10.252 -11.618 -18.030 1.00 96.44 100 VAL A N 1
ATOM 790 C CA . VAL A 1 100 ? 11.579 -11.052 -17.760 1.00 96.44 100 VAL A CA 1
ATOM 791 C C . VAL A 1 100 ? 12.537 -11.569 -18.830 1.00 96.44 100 VAL A C 1
ATOM 793 O O . VAL A 1 100 ? 12.665 -12.780 -19.008 1.00 96.44 100 VAL A O 1
ATOM 796 N N . THR A 1 101 ? 13.188 -10.667 -19.565 1.00 96.62 101 THR A N 1
ATOM 797 C CA . THR A 1 101 ? 14.175 -11.018 -20.604 1.00 96.62 101 THR A CA 1
ATOM 798 C C . THR A 1 101 ? 15.427 -11.671 -19.996 1.00 96.62 101 THR A C 1
ATOM 800 O O . THR A 1 101 ? 15.677 -11.498 -18.796 1.00 96.62 101 THR A O 1
ATOM 803 N N . PRO A 1 102 ? 16.250 -12.393 -20.784 1.00 97.12 102 PRO A N 1
ATOM 804 C CA . PRO A 1 102 ? 17.520 -12.953 -20.314 1.00 97.12 102 PRO A CA 1
ATOM 805 C C . PRO A 1 102 ? 18.448 -11.915 -19.667 1.00 97.12 102 PRO A C 1
ATOM 807 O O . PRO A 1 102 ? 18.354 -10.714 -19.940 1.00 97.12 102 PRO A O 1
ATOM 810 N N . VAL A 1 103 ? 19.341 -12.364 -18.786 1.00 97.75 103 VAL A N 1
ATOM 811 C CA . VAL A 1 103 ? 20.330 -11.490 -18.137 1.00 97.75 103 VAL A CA 1
ATOM 812 C C . VAL A 1 103 ? 21.362 -11.014 -19.163 1.00 97.75 103 VAL A C 1
ATOM 814 O O . VAL A 1 103 ? 21.846 -11.797 -19.977 1.00 97.75 103 VAL A O 1
ATOM 817 N N . LYS A 1 104 ? 21.706 -9.723 -19.101 1.00 97.44 104 LYS A N 1
ATOM 818 C CA . LYS A 1 104 ? 22.720 -9.076 -19.947 1.00 97.44 104 LYS A CA 1
ATOM 819 C C . LYS A 1 104 ? 23.970 -8.707 -19.128 1.00 97.44 104 LYS A C 1
ATOM 821 O O . LYS A 1 104 ? 23.995 -8.874 -17.905 1.00 97.44 104 LYS A O 1
ATOM 826 N N . ASP A 1 105 ? 25.014 -8.223 -19.800 1.00 95.31 105 ASP A N 1
ATOM 827 C CA . ASP A 1 105 ? 26.286 -7.821 -19.185 1.00 95.31 105 ASP A CA 1
ATOM 828 C C . ASP A 1 105 ? 26.703 -6.418 -19.657 1.00 95.31 105 ASP A C 1
ATOM 830 O O . ASP A 1 105 ? 26.959 -6.202 -20.842 1.00 95.31 105 ASP A O 1
ATOM 834 N N . GLN A 1 106 ? 26.788 -5.474 -18.718 1.00 93.12 106 GLN A N 1
ATOM 835 C CA . GLN A 1 106 ? 27.212 -4.091 -18.961 1.00 93.12 106 GLN A CA 1
ATOM 836 C C . GLN A 1 106 ? 28.733 -3.937 -19.174 1.00 93.12 106 GLN A C 1
ATOM 838 O O . GLN A 1 106 ? 29.224 -2.840 -19.450 1.00 93.12 106 GLN A O 1
ATOM 843 N N . ALA A 1 107 ? 29.493 -5.025 -19.027 1.00 91.06 107 ALA A N 1
ATOM 844 C CA . ALA A 1 107 ? 30.939 -5.091 -19.180 1.00 91.06 107 ALA A CA 1
ATOM 845 C C . ALA A 1 107 ? 31.693 -4.105 -18.266 1.00 91.06 107 ALA A C 1
ATOM 847 O O . ALA A 1 107 ? 31.647 -4.252 -17.048 1.00 91.06 107 ALA A O 1
ATOM 848 N N . ASN A 1 108 ? 32.452 -3.165 -18.836 1.00 88.31 108 ASN A N 1
ATOM 849 C CA . ASN A 1 108 ? 33.294 -2.194 -18.125 1.00 88.31 108 ASN A CA 1
ATOM 850 C C . ASN A 1 108 ? 32.772 -0.748 -18.236 1.00 88.31 108 ASN A C 1
ATOM 852 O O . ASN A 1 108 ? 33.550 0.198 -18.091 1.00 88.31 108 ASN A O 1
ATOM 856 N N . CYS A 1 109 ? 31.483 -0.586 -18.532 1.00 93.62 109 CYS A N 1
ATOM 857 C CA . CYS A 1 109 ? 30.805 0.697 -18.671 1.00 93.62 109 CYS A CA 1
ATOM 858 C C . CYS A 1 109 ? 29.858 0.923 -17.479 1.00 93.62 109 CYS A C 1
ATOM 860 O O . CYS A 1 109 ? 29.151 0.010 -17.044 1.00 93.62 109 CYS A O 1
ATOM 862 N N . GLY A 1 110 ? 29.804 2.153 -16.961 1.00 95.75 110 GLY A N 1
ATOM 863 C CA . GLY A 1 110 ? 28.901 2.575 -15.885 1.00 95.75 110 GLY A CA 1
ATOM 864 C C . GLY A 1 110 ? 27.449 2.764 -16.325 1.00 95.75 110 GLY A C 1
ATOM 865 O O . GLY A 1 110 ? 26.801 3.727 -15.935 1.00 95.75 110 GLY A O 1
ATOM 866 N N . SER A 1 111 ? 26.929 1.853 -17.141 1.00 97.62 111 SER A N 1
ATOM 867 C CA . SER A 1 111 ? 25.619 1.914 -17.802 1.00 97.62 111 SER A CA 1
ATOM 868 C C . SER A 1 111 ? 24.495 1.213 -17.031 1.00 97.62 111 SER A C 1
ATOM 870 O O . SER A 1 111 ? 23.430 0.978 -17.587 1.00 97.62 111 SER A O 1
ATOM 872 N N . CYS A 1 112 ? 24.669 0.881 -15.746 1.00 97.94 112 CYS A N 1
ATOM 873 C CA . CYS A 1 112 ? 23.624 0.196 -14.964 1.00 97.94 112 CYS A CA 1
ATOM 874 C C . CYS A 1 112 ? 22.262 0.921 -14.977 1.00 97.94 112 CYS A C 1
ATOM 876 O O . CYS A 1 112 ? 21.216 0.276 -14.969 1.00 97.94 112 CYS A O 1
ATOM 878 N N . TRP A 1 113 ? 22.272 2.256 -15.041 1.00 98.25 113 TRP A N 1
ATOM 879 C CA . TRP A 1 113 ? 21.082 3.102 -15.169 1.00 98.25 113 TRP A CA 1
ATOM 880 C C . TRP A 1 113 ? 20.293 2.820 -16.459 1.00 98.25 113 TRP A C 1
ATOM 882 O O . TRP A 1 113 ? 19.065 2.816 -16.444 1.00 98.25 113 TRP A O 1
ATOM 892 N N . ASP A 1 114 ? 20.990 2.537 -17.556 1.00 98.50 114 ASP A N 1
ATOM 893 C CA . ASP A 1 114 ? 20.407 2.186 -18.847 1.00 98.50 114 ASP A CA 1
ATOM 894 C C . ASP A 1 114 ? 19.834 0.766 -18.800 1.00 98.50 114 ASP A C 1
ATOM 896 O O . ASP A 1 114 ? 18.634 0.585 -18.985 1.00 98.50 114 ASP A O 1
ATOM 900 N N . PHE A 1 115 ? 20.633 -0.227 -18.393 1.00 98.69 115 PHE A N 1
ATOM 901 C CA . PHE A 1 115 ? 20.167 -1.616 -18.263 1.00 98.69 115 PHE A CA 1
ATOM 902 C C . PHE A 1 115 ? 18.952 -1.762 -17.334 1.00 98.69 115 PHE A C 1
ATOM 904 O O . PHE A 1 115 ? 18.054 -2.562 -17.607 1.00 98.69 115 PHE A O 1
ATOM 911 N N . ALA A 1 116 ? 18.894 -0.991 -16.243 1.00 98.69 116 ALA A N 1
ATOM 912 C CA . ALA A 1 116 ? 17.750 -0.993 -15.338 1.00 98.69 116 ALA A CA 1
ATOM 913 C C . ALA A 1 116 ? 16.479 -0.442 -16.006 1.00 98.69 116 ALA A C 1
ATOM 915 O O . ALA A 1 116 ? 15.406 -1.030 -15.863 1.00 98.69 116 ALA A O 1
ATOM 916 N N . ALA A 1 117 ? 16.585 0.668 -16.738 1.00 98.56 117 ALA A N 1
ATOM 917 C CA . ALA A 1 117 ? 15.452 1.274 -17.434 1.00 98.56 117 ALA A CA 1
ATOM 918 C C . ALA A 1 117 ? 14.999 0.428 -18.636 1.00 98.56 117 ALA A C 1
ATOM 920 O O . ALA A 1 117 ? 13.810 0.134 -18.782 1.00 98.56 117 ALA A O 1
ATOM 921 N N . THR A 1 118 ? 15.950 -0.014 -19.458 1.00 98.69 118 THR A N 1
ATOM 922 C CA . THR A 1 118 ? 15.725 -0.844 -20.644 1.00 98.69 118 THR A CA 1
ATOM 923 C C . THR A 1 118 ? 15.115 -2.188 -20.257 1.00 98.69 118 THR A C 1
ATOM 925 O O . THR A 1 118 ? 14.055 -2.537 -20.770 1.00 98.69 118 THR A O 1
ATOM 928 N N . GLY A 1 119 ? 15.663 -2.891 -19.259 1.00 98.44 119 GLY A N 1
ATOM 929 C CA . GLY A 1 119 ? 15.122 -4.176 -18.799 1.00 98.44 119 GLY A CA 1
ATOM 930 C C . GLY A 1 119 ? 13.727 -4.085 -18.159 1.00 98.44 119 GLY A C 1
ATOM 931 O O . GLY A 1 119 ? 12.903 -4.993 -18.323 1.00 98.44 119 GLY A O 1
ATOM 932 N N . ALA A 1 120 ? 13.423 -2.985 -17.459 1.00 98.38 120 ALA A N 1
ATOM 933 C CA . ALA A 1 120 ? 12.070 -2.726 -16.966 1.00 98.38 120 ALA A CA 1
ATOM 934 C C . ALA A 1 120 ? 11.095 -2.476 -18.132 1.00 98.38 120 ALA A C 1
ATOM 936 O O . ALA A 1 120 ? 10.011 -3.063 -18.170 1.00 98.38 120 ALA A O 1
ATOM 937 N N . PHE A 1 121 ? 11.494 -1.671 -19.124 1.00 98.12 121 PHE A N 1
ATOM 938 C CA . PHE A 1 121 ? 10.662 -1.385 -20.293 1.00 98.12 121 PHE A CA 1
ATOM 939 C C . PHE A 1 121 ? 10.428 -2.624 -21.169 1.00 98.12 121 PHE A C 1
ATOM 941 O O . PHE A 1 121 ? 9.291 -2.881 -21.564 1.00 98.12 121 PHE A O 1
ATOM 948 N N . GLU A 1 122 ? 11.458 -3.436 -21.411 1.00 98.06 122 GLU A N 1
ATOM 949 C CA . GLU A 1 122 ? 11.350 -4.725 -22.102 1.00 98.06 122 GLU A CA 1
ATOM 950 C C . GLU A 1 122 ? 10.268 -5.613 -21.474 1.00 98.06 122 GLU A C 1
ATOM 952 O O . GLU A 1 122 ? 9.427 -6.192 -22.165 1.00 98.06 122 GLU A O 1
ATOM 957 N N . SER A 1 123 ? 10.264 -5.690 -20.144 1.00 95.69 123 SER A N 1
ATOM 958 C CA . SER A 1 123 ? 9.317 -6.517 -19.403 1.00 95.69 123 SER A CA 1
ATOM 959 C C . SER A 1 123 ? 7.885 -5.994 -19.538 1.00 95.69 123 SER A C 1
ATOM 961 O O . SER A 1 123 ? 6.975 -6.763 -19.844 1.00 95.69 123 SER A O 1
ATOM 963 N N . VAL A 1 124 ? 7.676 -4.680 -19.391 1.00 92.50 124 VAL A N 1
ATOM 964 C CA . VAL A 1 124 ? 6.354 -4.051 -19.563 1.00 92.50 124 VAL A CA 1
ATOM 965 C C . VAL A 1 124 ? 5.845 -4.189 -21.004 1.00 92.50 124 VAL A C 1
ATOM 967 O O . VAL A 1 124 ? 4.667 -4.481 -21.214 1.00 92.50 124 VAL A O 1
ATOM 970 N N . TYR A 1 125 ? 6.720 -4.055 -22.003 1.00 92.94 125 TYR A N 1
ATOM 971 C CA . TYR A 1 125 ? 6.375 -4.312 -23.402 1.00 92.94 125 TYR A CA 1
ATOM 972 C C . TYR A 1 125 ? 5.942 -5.767 -23.618 1.00 92.94 125 TYR A C 1
ATOM 974 O O . TYR A 1 125 ? 4.909 -6.023 -24.236 1.00 92.94 125 TYR A O 1
ATOM 982 N N . TRP A 1 126 ? 6.687 -6.731 -23.069 1.00 92.00 126 TRP A N 1
ATOM 983 C CA . TRP A 1 126 ? 6.340 -8.146 -23.196 1.00 92.00 126 TRP A CA 1
ATOM 984 C C . TRP A 1 126 ? 5.007 -8.468 -22.510 1.00 92.00 126 TRP A C 1
ATOM 986 O O . TRP A 1 126 ? 4.205 -9.237 -23.043 1.00 92.00 126 TRP A O 1
ATOM 996 N N . ILE A 1 127 ? 4.729 -7.857 -21.356 1.00 86.38 127 ILE A N 1
ATOM 997 C CA . ILE A 1 127 ? 3.436 -7.991 -20.674 1.00 86.38 127 ILE A CA 1
ATOM 998 C C . ILE A 1 127 ? 2.294 -7.546 -21.595 1.00 86.38 127 ILE A C 1
ATOM 1000 O O . ILE A 1 127 ? 1.321 -8.286 -21.730 1.00 86.38 127 ILE A O 1
ATOM 1004 N N . ALA A 1 128 ? 2.433 -6.397 -22.258 1.00 84.12 128 ALA A N 1
ATOM 1005 C CA . ALA A 1 128 ? 1.385 -5.830 -23.105 1.00 84.12 128 ALA A CA 1
ATOM 1006 C C . ALA A 1 128 ? 1.210 -6.563 -24.448 1.00 84.12 128 ALA A C 1
ATOM 1008 O O . ALA A 1 128 ? 0.091 -6.890 -24.839 1.00 84.12 128 ALA A O 1
ATOM 1009 N N . GLU A 1 129 ? 2.305 -6.842 -25.157 1.00 85.81 129 GLU A N 1
ATOM 1010 C CA . GLU A 1 129 ? 2.253 -7.362 -26.532 1.00 85.81 129 GLU A CA 1
ATOM 1011 C C . GLU A 1 129 ? 2.332 -8.893 -26.602 1.00 85.81 129 GLU A C 1
ATOM 1013 O O . GLU A 1 129 ? 2.050 -9.499 -27.639 1.00 85.81 129 GLU A O 1
ATOM 1018 N N . GLY A 1 130 ? 2.755 -9.552 -25.519 1.00 83.94 130 GLY A N 1
ATOM 1019 C CA . GLY A 1 130 ? 3.006 -10.995 -25.498 1.00 83.94 130 GLY A CA 1
ATOM 1020 C C . GLY A 1 130 ? 4.213 -11.429 -26.343 1.00 83.94 130 GLY A C 1
ATOM 1021 O O . GLY A 1 130 ? 4.377 -12.622 -26.608 1.00 83.94 130 GLY A O 1
ATOM 1022 N N . ILE A 1 131 ? 5.061 -10.484 -26.766 1.00 88.06 131 ILE A N 1
ATOM 1023 C CA . ILE A 1 131 ? 6.262 -10.711 -27.579 1.00 88.06 131 ILE A CA 1
ATOM 1024 C C . ILE A 1 131 ? 7.494 -10.313 -26.767 1.00 88.06 131 ILE A C 1
ATOM 1026 O O . ILE A 1 131 ? 7.571 -9.179 -26.308 1.00 88.06 131 ILE A O 1
ATOM 1030 N N . MET A 1 132 ? 8.461 -11.226 -26.630 1.00 94.25 132 MET A N 1
ATOM 1031 C CA . MET A 1 132 ? 9.736 -10.949 -25.962 1.00 94.25 132 MET A CA 1
ATOM 1032 C C . MET A 1 132 ? 10.564 -9.952 -26.790 1.00 94.25 132 MET A C 1
ATOM 1034 O O . MET A 1 132 ? 10.900 -10.285 -27.933 1.00 94.25 132 MET A O 1
ATOM 1038 N N . PRO A 1 133 ? 10.891 -8.765 -26.253 1.00 95.69 133 PRO A N 1
ATOM 1039 C CA . PRO A 1 133 ? 11.793 -7.822 -26.900 1.00 95.69 133 PRO A CA 1
ATOM 1040 C C . PRO A 1 133 ? 13.261 -8.116 -26.556 1.00 95.69 133 PRO A C 1
ATOM 1042 O O . PRO A 1 133 ? 13.557 -8.875 -25.633 1.00 95.69 133 PRO A O 1
ATOM 1045 N N . ASP A 1 134 ? 14.159 -7.479 -27.300 1.00 97.25 134 ASP A N 1
ATOM 1046 C CA . ASP A 1 134 ? 15.579 -7.324 -26.973 1.00 97.25 134 ASP A CA 1
ATOM 1047 C C . ASP A 1 134 ? 15.963 -5.899 -27.389 1.00 97.25 134 ASP A C 1
ATOM 1049 O O . ASP A 1 134 ? 16.259 -5.640 -28.558 1.00 97.25 134 ASP A O 1
ATOM 1053 N N . PHE A 1 135 ? 15.771 -4.940 -26.485 1.00 98.50 135 PHE A N 1
ATOM 1054 C CA . PHE A 1 135 ? 15.963 -3.519 -26.775 1.00 98.50 135 PHE A CA 1
ATOM 1055 C C . PHE A 1 135 ? 17.431 -3.127 -26.639 1.00 98.50 135 PHE A C 1
ATOM 1057 O O . PHE A 1 135 ? 18.166 -3.706 -25.845 1.00 98.50 135 PHE A O 1
ATOM 1064 N N . SER A 1 136 ? 17.838 -2.132 -27.424 1.00 98.50 136 SER A N 1
ATOM 1065 C CA . SER A 1 136 ? 19.227 -1.692 -27.495 1.00 98.50 136 SER A CA 1
ATOM 1066 C C . SER A 1 136 ? 19.612 -0.739 -26.367 1.00 98.50 136 SER A C 1
ATOM 1068 O O . SER A 1 136 ? 19.244 0.439 -26.385 1.00 98.50 136 SER A O 1
ATOM 1070 N N . GLU A 1 137 ? 20.454 -1.203 -25.447 1.00 98.62 137 GLU A N 1
ATOM 1071 C CA . GLU A 1 137 ? 21.143 -0.323 -24.497 1.00 98.62 137 GLU A CA 1
ATOM 1072 C C . GLU A 1 137 ? 22.116 0.627 -25.229 1.00 98.62 137 GLU A C 1
ATOM 1074 O O . GLU A 1 137 ? 22.239 1.808 -24.910 1.00 98.62 137 GLU A O 1
ATOM 1079 N N . GLN A 1 138 ? 22.759 0.192 -26.322 1.00 98.62 138 GLN A N 1
ATOM 1080 C CA . GLN A 1 138 ? 23.663 1.082 -27.068 1.00 98.62 138 GLN A CA 1
ATOM 1081 C C . GLN A 1 138 ? 22.938 2.282 -27.687 1.00 98.62 138 GLN A C 1
ATOM 1083 O O . GLN A 1 138 ? 23.530 3.356 -27.806 1.00 98.62 138 GLN A O 1
ATOM 1088 N N . GLN A 1 139 ? 21.670 2.131 -28.083 1.00 98.50 139 GLN A N 1
ATOM 1089 C CA . GLN A 1 139 ? 20.843 3.251 -28.521 1.00 98.50 139 GLN A CA 1
ATOM 1090 C C . GLN A 1 139 ? 20.781 4.307 -27.417 1.00 98.50 139 GLN A C 1
ATOM 1092 O O . GLN A 1 139 ? 21.066 5.476 -27.675 1.00 98.50 139 GLN A O 1
ATOM 1097 N N . VAL A 1 140 ? 20.451 3.901 -26.193 1.00 98.19 140 VAL A N 1
ATOM 1098 C CA . VAL A 1 140 ? 20.367 4.800 -25.041 1.00 98.19 140 VAL A CA 1
ATOM 1099 C C . VAL A 1 140 ? 21.724 5.446 -24.768 1.00 98.19 140 VAL A C 1
ATOM 1101 O O . VAL A 1 140 ? 21.826 6.677 -24.710 1.00 98.19 140 VAL A O 1
ATOM 1104 N N . LEU A 1 141 ? 22.783 4.641 -24.683 1.00 98.00 141 LEU A N 1
ATOM 1105 C CA . LEU A 1 141 ? 24.138 5.110 -24.405 1.00 98.00 141 LEU A CA 1
ATOM 1106 C C . LEU A 1 141 ? 24.634 6.128 -25.445 1.00 98.00 141 LEU A C 1
ATOM 1108 O O . LEU A 1 141 ? 25.206 7.153 -25.081 1.00 98.00 141 LEU A O 1
ATOM 1112 N N . SER A 1 142 ? 24.386 5.884 -26.733 1.00 98.19 142 SER A N 1
ATOM 1113 C CA . SER A 1 142 ? 24.869 6.733 -27.828 1.00 98.19 142 SER A CA 1
ATOM 1114 C C . SER A 1 142 ? 23.978 7.940 -28.134 1.00 98.19 142 SER A C 1
ATOM 1116 O O . SER A 1 142 ? 24.477 8.932 -28.672 1.00 98.19 142 SER A O 1
ATOM 1118 N N . CYS A 1 143 ? 22.668 7.856 -27.881 1.00 97.81 143 CYS A N 1
ATOM 1119 C CA . CYS A 1 143 ? 21.688 8.821 -28.393 1.00 97.81 143 CYS A CA 1
ATOM 1120 C C . CYS A 1 143 ? 20.974 9.653 -27.318 1.00 97.81 143 CYS A C 1
ATOM 1122 O O . CYS A 1 143 ? 20.262 10.593 -27.686 1.00 97.81 143 CYS A O 1
ATOM 1124 N N . ASN A 1 144 ? 21.129 9.352 -26.021 1.00 96.81 144 ASN A N 1
ATOM 1125 C CA . ASN A 1 144 ? 20.460 10.129 -24.974 1.00 96.81 144 ASN A CA 1
ATOM 1126 C C . ASN A 1 144 ? 20.881 11.612 -24.994 1.00 96.81 144 ASN A C 1
ATOM 1128 O O . ASN A 1 144 ? 22.004 11.974 -25.351 1.00 96.81 144 ASN A O 1
ATOM 1132 N N . THR A 1 145 ? 19.964 12.493 -24.591 1.00 93.69 145 THR A N 1
ATOM 1133 C CA . THR A 1 145 ? 20.206 13.947 -24.540 1.00 93.69 145 THR A CA 1
ATOM 1134 C C . THR A 1 145 ? 20.475 14.479 -23.134 1.00 93.69 145 THR A C 1
ATOM 1136 O O . THR A 1 145 ? 20.751 15.671 -22.991 1.00 93.69 145 THR A O 1
ATOM 1139 N N . GLY A 1 146 ? 20.373 13.632 -22.105 1.00 91.38 146 GLY A N 1
ATOM 1140 C CA . GLY A 1 146 ? 20.598 14.007 -20.704 1.00 91.38 146 GLY A CA 1
ATOM 1141 C C . GLY A 1 146 ? 22.074 14.076 -20.311 1.00 91.38 146 GLY A C 1
ATOM 1142 O O . GLY A 1 146 ? 22.427 14.737 -19.336 1.00 91.38 146 GLY A O 1
ATOM 1143 N N . GLY A 1 147 ? 22.956 13.504 -21.138 1.00 91.56 147 GLY A N 1
ATOM 1144 C CA . GLY A 1 147 ? 24.403 13.529 -20.933 1.00 91.56 147 GLY A CA 1
ATOM 1145 C C . GLY A 1 147 ? 24.921 12.362 -20.096 1.00 91.56 147 GLY A C 1
ATOM 1146 O O . GLY A 1 147 ? 26.083 12.395 -19.695 1.00 91.56 147 GLY A O 1
ATOM 1147 N N . SER A 1 148 ? 24.079 11.356 -19.853 1.00 95.94 148 SER A N 1
ATOM 1148 C CA . SER A 1 148 ? 24.478 10.084 -19.263 1.00 95.94 148 SER A CA 1
ATOM 1149 C C . SER A 1 148 ? 25.392 9.303 -20.214 1.00 95.94 148 SER A C 1
ATOM 1151 O O . SER A 1 148 ? 25.216 9.339 -21.435 1.00 95.94 148 SER A O 1
ATOM 1153 N N . SER A 1 149 ? 26.400 8.626 -19.664 1.00 96.38 149 SER A N 1
ATOM 1154 C CA . SER A 1 149 ? 27.450 7.955 -20.442 1.00 96.38 149 SER A CA 1
ATOM 1155 C C . SER A 1 149 ? 28.055 6.764 -19.680 1.00 96.38 149 SER A C 1
ATOM 1157 O O . SER A 1 149 ? 27.500 6.331 -18.665 1.00 96.38 149 SER A O 1
ATOM 1159 N N . CYS A 1 150 ? 29.200 6.228 -20.126 1.00 95.69 150 CYS A N 1
ATOM 1160 C CA . CYS A 1 150 ? 29.920 5.198 -19.368 1.00 95.69 150 CYS A CA 1
ATOM 1161 C C . CYS A 1 150 ? 30.544 5.710 -18.061 1.00 95.69 150 CYS A C 1
ATOM 1163 O O . CYS A 1 150 ? 30.873 4.891 -17.205 1.00 95.69 150 CYS A O 1
ATOM 1165 N N . ASP A 1 151 ? 30.667 7.029 -17.879 1.00 94.00 151 ASP A N 1
ATOM 1166 C CA . ASP A 1 151 ? 31.069 7.642 -16.603 1.00 94.00 151 ASP A CA 1
ATOM 1167 C C . ASP A 1 151 ? 29.901 7.715 -15.596 1.00 94.00 151 ASP A C 1
ATOM 1169 O O . ASP A 1 151 ? 30.096 8.094 -14.437 1.00 94.00 151 ASP A O 1
ATOM 1173 N N . GLY A 1 152 ? 28.694 7.349 -16.034 1.00 94.88 152 GLY A N 1
ATOM 1174 C CA . GLY A 1 152 ? 27.502 7.219 -15.215 1.00 94.88 152 GLY A CA 1
ATOM 1175 C C . GLY A 1 152 ? 26.300 8.009 -15.725 1.00 94.88 152 GLY A C 1
ATOM 1176 O O . GLY A 1 152 ? 26.399 8.810 -16.658 1.00 94.88 152 GLY A O 1
ATOM 1177 N N . GLY A 1 153 ? 25.147 7.774 -15.102 1.00 96.81 153 GLY A N 1
ATOM 1178 C CA . GLY A 1 153 ? 23.882 8.322 -15.566 1.00 96.81 153 GLY A CA 1
ATOM 1179 C C . GLY A 1 153 ? 22.668 8.020 -14.699 1.00 96.81 153 GLY A C 1
ATOM 1180 O O . GLY A 1 153 ? 22.776 7.450 -13.608 1.00 96.81 153 GLY A O 1
ATOM 1181 N N . TRP A 1 154 ? 21.507 8.432 -15.205 1.00 97.50 154 TRP A N 1
ATOM 1182 C CA . TRP A 1 154 ? 20.213 8.353 -14.531 1.00 97.50 154 TRP A CA 1
ATOM 1183 C C . TRP A 1 154 ? 19.163 7.672 -15.414 1.00 97.50 154 TRP A C 1
ATOM 1185 O O . TRP A 1 154 ? 19.090 7.943 -16.611 1.00 97.50 154 TRP A O 1
ATOM 1195 N N . MET A 1 155 ? 18.319 6.816 -14.825 1.00 98.00 155 MET A N 1
ATOM 1196 C CA . MET A 1 155 ? 17.348 5.993 -15.565 1.00 98.00 155 MET A CA 1
ATOM 1197 C C . MET A 1 155 ? 16.380 6.813 -16.432 1.00 98.00 155 MET A C 1
ATOM 1199 O O . MET A 1 155 ? 16.004 6.372 -17.518 1.00 98.00 155 MET A O 1
ATOM 1203 N N . GLU A 1 156 ? 16.005 8.024 -16.007 1.00 97.50 156 GLU A N 1
ATOM 1204 C CA . GLU A 1 156 ? 15.093 8.866 -16.793 1.00 97.50 156 GLU A CA 1
ATOM 1205 C C . GLU A 1 156 ? 15.673 9.287 -18.146 1.00 97.50 156 GLU A C 1
ATOM 1207 O O . GLU A 1 156 ? 14.903 9.557 -19.062 1.00 97.50 156 GLU A O 1
ATOM 1212 N N . ASP A 1 157 ? 16.996 9.312 -18.325 1.00 97.94 157 ASP A N 1
ATOM 1213 C CA . ASP A 1 157 ? 17.586 9.630 -19.629 1.00 97.94 157 ASP A CA 1
ATOM 1214 C C . ASP A 1 157 ? 17.275 8.549 -20.671 1.00 97.94 157 ASP A C 1
ATOM 1216 O O . ASP A 1 157 ? 17.032 8.871 -21.838 1.00 97.94 157 ASP A O 1
ATOM 1220 N N . ALA A 1 158 ? 17.201 7.287 -20.239 1.00 98.25 158 ALA A N 1
ATOM 1221 C CA . ALA A 1 158 ? 16.747 6.175 -21.066 1.00 98.25 158 ALA A CA 1
ATOM 1222 C C . ALA A 1 158 ? 15.245 6.286 -21.356 1.00 98.25 158 ALA A C 1
ATOM 1224 O O . ALA A 1 158 ? 14.825 6.244 -22.513 1.00 98.25 158 ALA A O 1
ATOM 1225 N N . TYR A 1 159 ? 14.425 6.516 -20.324 1.00 98.31 159 TYR A N 1
ATOM 1226 C CA . TYR A 1 159 ? 12.978 6.664 -20.506 1.00 98.31 159 TYR A CA 1
ATOM 1227 C C . TYR A 1 159 ? 12.613 7.844 -21.409 1.00 98.31 159 TYR A C 1
ATOM 1229 O O . TYR A 1 159 ? 11.760 7.695 -22.281 1.00 98.31 159 TYR A O 1
ATOM 1237 N N . ASN A 1 160 ? 13.277 8.992 -21.264 1.00 98.06 160 ASN A N 1
ATOM 1238 C CA . ASN A 1 160 ? 13.078 10.157 -22.127 1.00 98.06 160 ASN A CA 1
ATOM 1239 C C . ASN A 1 160 ? 13.396 9.833 -23.588 1.00 98.06 160 ASN A C 1
ATOM 1241 O O . ASN A 1 160 ? 12.619 10.177 -24.477 1.00 98.06 160 ASN A O 1
ATOM 1245 N N . LEU A 1 161 ? 14.485 9.106 -23.841 1.00 98.25 161 LEU A N 1
ATOM 1246 C CA . LEU A 1 161 ? 14.818 8.652 -25.186 1.00 98.25 161 LEU A CA 1
ATOM 1247 C C . LEU A 1 161 ? 13.742 7.718 -25.757 1.00 98.25 161 LEU A C 1
ATOM 1249 O O . LEU A 1 161 ? 13.314 7.909 -26.897 1.00 98.25 161 LEU A O 1
ATOM 1253 N N . PHE A 1 162 ? 13.257 6.752 -24.974 1.00 98.38 162 PHE A N 1
ATOM 1254 C CA . PHE A 1 162 ? 12.201 5.836 -25.413 1.00 98.38 162 PHE A CA 1
ATOM 1255 C C . PHE A 1 162 ? 10.847 6.519 -25.618 1.00 98.38 162 PHE A C 1
ATOM 1257 O O . PHE A 1 162 ? 10.073 6.079 -26.470 1.00 98.38 162 PHE A O 1
ATOM 1264 N N . MET A 1 163 ? 10.554 7.593 -24.884 1.00 97.06 163 MET A N 1
ATOM 1265 C CA . MET A 1 163 ? 9.368 8.419 -25.116 1.00 97.06 163 MET A CA 1
ATOM 1266 C C . MET A 1 163 ? 9.493 9.241 -26.400 1.00 97.06 163 MET A C 1
ATOM 1268 O O . MET A 1 163 ? 8.551 9.295 -27.190 1.00 97.06 163 MET A O 1
ATOM 1272 N N . ASP A 1 164 ? 10.649 9.856 -26.646 1.00 96.62 164 ASP A N 1
ATOM 1273 C CA . ASP A 1 164 ? 10.835 10.770 -27.776 1.00 96.62 164 ASP A CA 1
ATOM 1274 C C . ASP A 1 164 ? 11.054 10.041 -29.112 1.00 96.62 164 ASP A C 1
ATOM 1276 O O . ASP A 1 164 ? 10.544 10.480 -30.148 1.00 96.62 164 ASP A O 1
ATOM 1280 N N . TYR A 1 165 ? 11.796 8.930 -29.100 1.00 96.88 165 TYR A N 1
ATOM 1281 C CA . TYR A 1 165 ? 12.267 8.242 -30.311 1.00 96.88 165 TYR A CA 1
ATOM 1282 C C . TYR A 1 165 ? 11.833 6.776 -30.412 1.00 96.88 165 TYR A C 1
ATOM 1284 O O . TYR A 1 165 ? 11.852 6.219 -31.510 1.00 96.88 165 TYR A O 1
ATOM 1292 N N . GLY A 1 166 ? 11.405 6.168 -29.303 1.00 97.38 166 GLY A N 1
ATOM 1293 C CA . GLY A 1 166 ? 11.120 4.736 -29.220 1.00 97.38 166 GLY A CA 1
ATOM 1294 C C . GLY A 1 166 ? 12.373 3.875 -29.042 1.00 97.38 166 GLY A C 1
ATOM 1295 O O . GLY A 1 166 ? 13.487 4.285 -29.366 1.00 97.38 166 GLY A O 1
ATOM 1296 N N . ALA A 1 167 ? 12.179 2.671 -28.511 1.00 98.06 167 ALA A N 1
ATOM 1297 C CA . ALA A 1 167 ? 13.200 1.641 -28.392 1.00 98.06 167 ALA A CA 1
ATOM 1298 C C . ALA A 1 167 ? 13.396 0.910 -29.722 1.00 98.06 167 ALA A C 1
ATOM 1300 O O . ALA A 1 167 ? 12.427 0.541 -30.398 1.00 98.06 167 ALA A O 1
ATOM 1301 N N . VAL A 1 168 ? 14.656 0.672 -30.076 1.00 98.31 168 VAL A N 1
ATOM 1302 C CA . VAL A 1 168 ? 15.060 -0.126 -31.239 1.00 98.31 168 VAL A CA 1
ATOM 1303 C C . VAL A 1 168 ? 15.607 -1.478 -30.791 1.00 98.31 168 VAL A C 1
ATOM 1305 O O . VAL A 1 168 ? 15.979 -1.660 -29.635 1.00 98.31 168 VAL A O 1
ATOM 1308 N N . ASP A 1 169 ? 15.650 -2.428 -31.720 1.00 97.81 169 ASP A N 1
ATOM 1309 C CA . ASP A 1 169 ? 16.208 -3.760 -31.478 1.00 97.81 169 ASP A CA 1
ATOM 1310 C C . ASP A 1 169 ? 17.716 -3.691 -31.190 1.00 97.81 169 ASP A C 1
ATOM 1312 O O . ASP A 1 169 ? 18.443 -2.961 -31.874 1.00 97.81 169 ASP A O 1
ATOM 1316 N N . GLU A 1 170 ? 18.197 -4.516 -30.263 1.00 97.81 170 GLU A N 1
ATOM 1317 C CA . GLU A 1 170 ? 19.619 -4.719 -29.959 1.00 97.81 170 GLU A CA 1
ATOM 1318 C C . GLU A 1 170 ? 20.426 -5.062 -31.222 1.00 97.81 170 GLU A C 1
ATOM 1320 O O . GLU A 1 170 ? 21.550 -4.601 -31.408 1.00 97.81 170 GLU A O 1
ATOM 1325 N N . SER A 1 171 ? 19.844 -5.779 -32.191 1.00 97.25 171 SER A N 1
ATOM 1326 C CA . SER A 1 171 ? 20.533 -6.064 -33.456 1.00 97.25 171 SER A CA 1
ATOM 1327 C C . SER A 1 171 ? 20.740 -4.843 -34.361 1.00 97.25 171 SER A C 1
ATOM 1329 O O . SER A 1 171 ? 21.569 -4.908 -35.276 1.00 97.25 171 SER A O 1
ATOM 1331 N N . CYS A 1 172 ? 20.010 -3.743 -34.137 1.00 97.25 172 CYS A N 1
ATOM 1332 C CA . CYS A 1 172 ? 20.176 -2.509 -34.899 1.00 97.25 172 CYS A CA 1
ATOM 1333 C C . CYS A 1 172 ? 21.347 -1.668 -34.387 1.00 97.25 172 CYS A C 1
ATOM 1335 O O . CYS A 1 172 ? 22.151 -1.180 -35.183 1.00 97.25 172 CYS A O 1
ATOM 1337 N N . MET A 1 173 ? 21.463 -1.539 -33.065 1.00 97.88 173 MET A N 1
ATOM 1338 C CA . MET A 1 173 ? 22.585 -0.887 -32.394 1.00 97.88 173 MET A CA 1
ATOM 1339 C C . MET A 1 173 ? 23.125 -1.828 -31.307 1.00 97.88 173 MET A C 1
ATOM 1341 O O . MET A 1 173 ? 22.708 -1.726 -30.160 1.00 97.88 173 MET A O 1
ATOM 1345 N N . PRO A 1 174 ? 24.031 -2.758 -31.645 1.00 97.81 174 PRO A N 1
ATOM 1346 C CA . PRO A 1 174 ? 24.544 -3.719 -30.671 1.00 97.81 174 PRO A CA 1
ATOM 1347 C C . PRO A 1 174 ? 25.359 -3.057 -29.559 1.00 97.81 174 PRO A C 1
ATOM 1349 O O . PRO A 1 174 ? 26.109 -2.115 -29.823 1.00 97.81 174 PRO A O 1
ATOM 1352 N N . TYR A 1 175 ? 25.273 -3.595 -28.345 1.00 98.12 175 TYR A N 1
ATOM 1353 C CA . TYR A 1 175 ? 26.014 -3.115 -27.187 1.00 98.12 175 TYR A CA 1
ATOM 1354 C C . TYR A 1 175 ? 27.528 -3.311 -27.336 1.00 98.12 175 TYR A C 1
ATOM 1356 O O . TYR A 1 175 ? 28.035 -4.430 -27.437 1.00 98.12 175 TYR A O 1
ATOM 1364 N N . GLU A 1 176 ? 28.270 -2.201 -27.326 1.00 97.44 176 GLU A N 1
ATOM 1365 C CA . GLU A 1 176 ? 29.735 -2.173 -27.420 1.00 97.44 176 GLU A CA 1
ATOM 1366 C C . GLU A 1 176 ? 30.408 -1.713 -26.115 1.00 97.44 176 GLU A C 1
ATOM 1368 O O . GLU A 1 176 ? 31.637 -1.727 -26.035 1.00 97.44 176 GLU A O 1
ATOM 1373 N N . ALA A 1 177 ? 29.625 -1.337 -25.092 1.00 95.50 177 ALA A N 1
ATOM 1374 C CA . ALA A 1 177 ? 30.114 -0.757 -23.834 1.00 95.50 177 ALA A CA 1
ATOM 1375 C C . ALA A 1 177 ? 31.029 0.470 -24.050 1.00 95.50 177 ALA A C 1
ATOM 1377 O O . ALA A 1 177 ? 31.995 0.687 -23.317 1.00 95.50 177 ALA A O 1
ATOM 1378 N N . ASP A 1 178 ? 30.730 1.262 -25.084 1.00 95.38 178 ASP A N 1
ATOM 1379 C CA . ASP A 1 178 ? 31.535 2.398 -25.533 1.00 95.38 178 ASP A CA 1
ATOM 1380 C C . ASP A 1 178 ? 30.611 3.573 -25.897 1.00 95.38 178 ASP A C 1
ATOM 1382 O O . ASP A 1 178 ? 29.800 3.501 -26.824 1.00 95.38 178 ASP A O 1
ATOM 1386 N N . ASP A 1 179 ? 30.728 4.676 -25.158 1.00 93.06 179 ASP A N 1
ATOM 1387 C CA . ASP A 1 179 ? 29.955 5.906 -25.357 1.00 93.06 179 ASP A CA 1
ATOM 1388 C C . ASP A 1 179 ? 30.522 6.809 -26.473 1.00 93.06 179 ASP A C 1
ATOM 1390 O O . ASP A 1 179 ? 29.999 7.891 -26.750 1.00 93.06 179 ASP A O 1
ATOM 1394 N N . THR A 1 180 ? 31.566 6.358 -27.178 1.00 95.94 180 THR A N 1
ATOM 1395 C CA . THR A 1 180 ? 32.085 6.999 -28.395 1.00 95.94 180 THR A CA 1
ATOM 1396 C C . THR A 1 180 ? 31.439 6.475 -29.678 1.00 95.94 180 THR A C 1
ATOM 1398 O O . THR A 1 180 ? 31.631 7.073 -30.747 1.00 95.94 180 THR A O 1
ATOM 1401 N N . VAL A 1 181 ? 30.648 5.398 -29.588 1.00 96.75 181 VAL A N 1
ATOM 1402 C CA . VAL A 1 181 ? 29.847 4.874 -30.700 1.00 96.75 181 VAL A CA 1
ATOM 1403 C C . VAL A 1 181 ? 28.843 5.949 -31.139 1.00 96.75 181 VAL A C 1
ATOM 1405 O O . VAL A 1 181 ? 28.047 6.420 -30.322 1.00 96.75 181 VAL A O 1
ATOM 1408 N N . PRO A 1 182 ? 28.849 6.374 -32.417 1.00 96.44 182 PRO A N 1
ATOM 1409 C CA . PRO A 1 182 ? 27.931 7.402 -32.890 1.00 96.44 182 PRO A CA 1
ATOM 1410 C C . PRO A 1 182 ? 26.467 6.962 -32.822 1.00 96.44 182 PRO A C 1
ATOM 1412 O O . PRO A 1 182 ? 26.125 5.852 -33.227 1.00 96.44 182 PRO A O 1
ATOM 1415 N N . CYS A 1 183 ? 25.588 7.882 -32.425 1.00 97.25 183 CYS A N 1
ATOM 1416 C CA . CYS A 1 183 ? 24.149 7.678 -32.526 1.00 97.25 183 CYS A CA 1
ATOM 1417 C C . CYS A 1 183 ? 23.719 7.429 -33.983 1.00 97.25 183 CYS A C 1
ATOM 1419 O O . CYS A 1 183 ? 23.918 8.289 -34.847 1.00 97.25 183 CYS A O 1
ATOM 1421 N N . THR A 1 184 ? 23.108 6.270 -34.245 1.00 96.81 184 THR A N 1
ATOM 1422 C CA . THR A 1 184 ? 22.589 5.865 -35.567 1.00 96.81 184 THR A CA 1
ATOM 1423 C C . THR A 1 184 ? 21.110 5.462 -35.530 1.00 96.81 184 THR A C 1
ATOM 1425 O O . THR A 1 184 ? 20.608 4.882 -36.486 1.00 96.81 184 THR A O 1
ATOM 1428 N N . GLN A 1 185 ? 20.376 5.843 -34.474 1.00 95.81 185 GLN A N 1
ATOM 1429 C CA . GLN A 1 185 ? 18.978 5.439 -34.261 1.00 95.81 185 GLN A CA 1
ATOM 1430 C C . GLN A 1 185 ? 18.021 5.798 -35.411 1.00 95.81 185 GLN A C 1
ATOM 1432 O O . GLN A 1 185 ? 17.026 5.115 -35.610 1.00 95.81 185 GLN A O 1
ATOM 1437 N N . GLU A 1 186 ? 18.313 6.842 -36.198 1.00 95.25 186 GLU A N 1
ATOM 1438 C CA . GLU A 1 186 ? 17.496 7.221 -37.366 1.00 95.25 186 GLU A CA 1
ATOM 1439 C C . GLU A 1 186 ? 17.549 6.184 -38.505 1.00 95.25 186 GLU A C 1
ATOM 1441 O O . GLU A 1 186 ? 16.729 6.227 -39.423 1.00 95.25 186 GLU A O 1
ATOM 1446 N N . GLU A 1 187 ? 18.521 5.268 -38.475 1.00 96.12 187 GLU A N 1
ATOM 1447 C CA . GLU A 1 187 ? 18.638 4.145 -39.411 1.00 96.12 187 GLU A CA 1
ATOM 1448 C C . GLU A 1 187 ? 17.851 2.905 -38.941 1.00 96.12 187 GLU A C 1
ATOM 1450 O O . GLU A 1 187 ? 17.725 1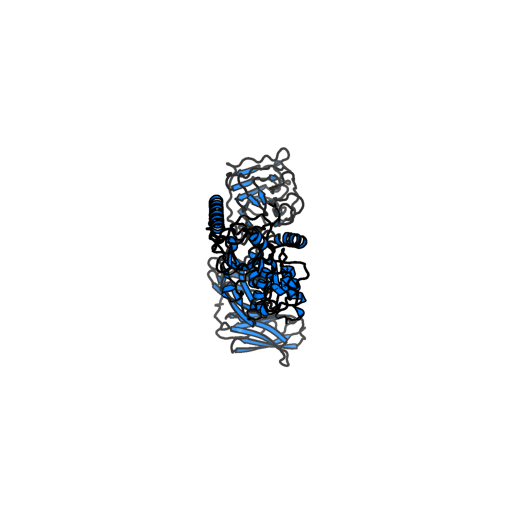.937 -39.695 1.00 96.12 187 GLU A O 1
ATOM 1455 N N . CYS A 1 188 ? 17.304 2.949 -37.723 1.00 95.69 188 CYS A N 1
ATOM 1456 C CA . CYS A 1 188 ? 16.549 1.879 -37.084 1.00 95.69 188 CYS A CA 1
ATOM 1457 C C . CYS A 1 188 ? 15.040 2.153 -37.123 1.00 95.69 188 CYS A C 1
ATOM 1459 O O . CYS A 1 188 ? 14.590 3.295 -37.063 1.00 95.69 188 CYS A O 1
ATOM 1461 N N . GLU A 1 189 ? 14.243 1.087 -37.182 1.00 95.81 189 GLU A N 1
ATOM 1462 C CA . GLU A 1 189 ? 12.792 1.181 -37.001 1.00 95.81 189 GLU A CA 1
ATOM 1463 C C . GLU A 1 189 ? 12.466 1.000 -35.508 1.00 95.81 189 GLU A C 1
ATOM 1465 O O . GLU A 1 189 ? 12.862 -0.022 -34.936 1.00 95.81 189 GLU A O 1
ATOM 1470 N N . PRO A 1 190 ? 11.764 1.948 -34.861 1.00 95.88 190 PRO A N 1
ATOM 1471 C CA . PRO A 1 190 ? 11.369 1.800 -33.465 1.00 95.88 190 PRO A CA 1
ATOM 1472 C C . PRO A 1 190 ? 10.320 0.690 -33.317 1.00 95.88 190 PRO A C 1
ATOM 1474 O O . PRO A 1 190 ? 9.342 0.633 -34.065 1.00 95.88 190 PRO A O 1
ATOM 1477 N N . ILE A 1 191 ? 10.523 -0.190 -32.336 1.00 94.94 191 ILE A N 1
ATOM 1478 C CA . ILE A 1 191 ? 9.632 -1.316 -32.018 1.00 94.94 191 ILE A CA 1
ATOM 1479 C C . ILE A 1 191 ? 8.537 -0.873 -31.049 1.00 94.94 191 ILE A C 1
ATOM 1481 O O . ILE A 1 191 ? 7.369 -1.219 -31.219 1.00 94.94 191 ILE A O 1
ATOM 1485 N N . ALA A 1 192 ? 8.921 -0.106 -30.032 1.00 94.00 192 ALA A N 1
ATOM 1486 C CA . ALA A 1 192 ? 8.059 0.280 -28.929 1.00 94.00 192 ALA A CA 1
ATOM 1487 C C . ALA A 1 192 ? 8.332 1.728 -28.537 1.00 94.00 192 ALA A C 1
ATOM 1489 O O . ALA A 1 192 ? 9.484 2.136 -28.449 1.00 94.00 192 ALA A O 1
ATOM 1490 N N . GLN A 1 193 ? 7.287 2.505 -28.272 1.00 94.75 193 GLN A N 1
ATOM 1491 C CA . GLN A 1 193 ? 7.420 3.870 -27.771 1.00 94.75 193 GLN A CA 1
ATOM 1492 C C . GLN A 1 193 ? 6.810 3.956 -26.378 1.00 94.75 193 GLN A C 1
ATOM 1494 O O . GLN A 1 193 ? 5.660 3.567 -26.188 1.00 94.75 193 GLN A O 1
ATOM 1499 N N . LEU A 1 194 ? 7.590 4.436 -25.413 1.00 94.38 194 LEU A N 1
ATOM 1500 C CA . LEU A 1 194 ? 7.140 4.589 -24.033 1.00 94.38 194 LEU A CA 1
ATOM 1501 C C . LEU A 1 194 ? 6.175 5.784 -23.933 1.00 94.38 194 LEU A C 1
ATOM 1503 O O . LEU A 1 194 ? 6.381 6.801 -24.591 1.00 94.38 194 LEU A O 1
ATOM 1507 N N . LEU A 1 195 ? 5.124 5.686 -23.118 1.00 93.00 195 LEU A N 1
ATOM 1508 C CA . LEU A 1 195 ? 4.186 6.791 -22.872 1.00 93.00 195 LEU A CA 1
ATOM 1509 C C . LEU A 1 195 ? 4.628 7.687 -21.714 1.00 93.00 195 LEU A C 1
ATOM 1511 O O . LEU A 1 195 ? 4.296 8.871 -21.687 1.00 93.00 195 LEU A O 1
ATOM 1515 N N . GLY A 1 196 ? 5.329 7.113 -20.739 1.00 94.12 196 GLY A N 1
ATOM 1516 C CA . GLY A 1 196 ? 5.699 7.793 -19.508 1.00 94.12 196 GLY A CA 1
ATOM 1517 C C . GLY A 1 196 ? 6.406 6.875 -18.524 1.00 94.12 196 GLY A C 1
ATOM 1518 O O . GLY A 1 196 ? 6.657 5.703 -18.800 1.00 94.12 196 GLY A O 1
ATOM 1519 N N . PHE A 1 197 ? 6.676 7.412 -17.344 1.00 95.25 197 PHE A N 1
ATOM 1520 C CA . PHE A 1 197 ? 7.098 6.652 -16.178 1.00 95.25 197 PHE A CA 1
ATOM 1521 C C . PHE A 1 197 ? 6.517 7.286 -14.911 1.00 95.25 197 PHE A C 1
ATOM 1523 O O . PHE A 1 197 ? 6.116 8.452 -14.909 1.00 95.25 197 PHE A O 1
ATOM 1530 N N . GLU A 1 198 ? 6.459 6.510 -13.838 1.00 94.06 198 GLU A N 1
ATOM 1531 C CA . GLU A 1 198 ? 5.963 6.935 -12.532 1.00 94.06 198 GLU A CA 1
ATOM 1532 C C . GLU A 1 198 ? 7.002 6.655 -11.450 1.00 94.06 198 GLU A C 1
ATOM 1534 O O . GLU A 1 198 ? 7.623 5.594 -11.447 1.00 94.06 198 GLU A O 1
ATOM 1539 N N . ASP A 1 199 ? 7.161 7.586 -10.513 1.00 97.06 199 ASP A 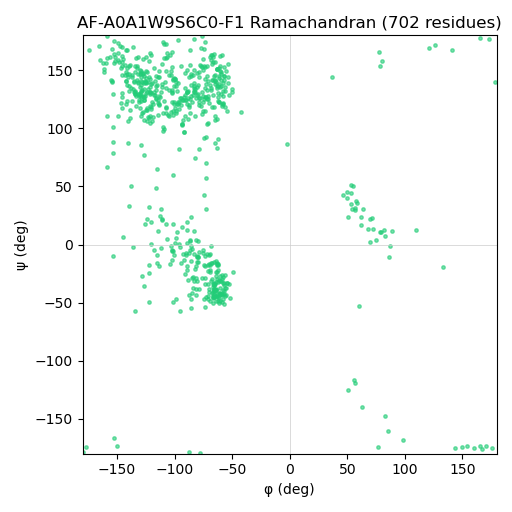N 1
ATOM 1540 C CA . ASP A 1 199 ? 7.978 7.377 -9.322 1.00 97.06 199 ASP A CA 1
ATOM 1541 C C . ASP A 1 199 ? 7.193 6.641 -8.241 1.00 97.06 199 ASP A C 1
ATOM 1543 O O . ASP A 1 199 ? 6.060 7.007 -7.920 1.00 97.06 199 ASP A O 1
ATOM 1547 N N . ILE A 1 200 ? 7.836 5.664 -7.611 1.00 96.25 200 ILE A N 1
ATOM 1548 C CA . ILE A 1 200 ? 7.238 4.855 -6.555 1.00 96.25 200 ILE A CA 1
ATOM 1549 C C . ILE A 1 200 ? 7.948 5.166 -5.229 1.00 96.25 200 ILE A C 1
ATOM 1551 O O . ILE A 1 200 ? 9.179 5.080 -5.186 1.00 96.25 200 ILE A O 1
ATOM 1555 N N . PRO A 1 201 ? 7.219 5.516 -4.145 1.00 92.19 201 PRO A N 1
ATOM 1556 C CA . PRO A 1 201 ? 7.836 5.733 -2.838 1.00 92.19 201 PRO A CA 1
ATOM 1557 C C . PRO A 1 201 ? 8.553 4.469 -2.368 1.00 92.19 201 PRO A C 1
ATOM 1559 O O . PRO A 1 201 ? 8.066 3.358 -2.606 1.00 92.19 201 PRO A O 1
ATOM 1562 N N . ASN A 1 202 ? 9.664 4.630 -1.645 1.00 93.06 202 ASN A N 1
ATOM 1563 C CA . ASN A 1 202 ? 10.423 3.526 -1.061 1.00 93.06 202 ASN A CA 1
ATOM 1564 C C . ASN A 1 202 ? 9.689 2.906 0.137 1.00 93.06 202 ASN A C 1
ATOM 1566 O O . ASN A 1 202 ? 10.055 3.049 1.305 1.00 93.06 202 ASN A O 1
ATOM 1570 N N . ASN A 1 203 ? 8.604 2.220 -0.183 1.00 88.44 203 ASN A N 1
ATOM 1571 C CA . ASN A 1 203 ? 7.696 1.581 0.734 1.00 88.44 203 ASN A CA 1
ATOM 1572 C C . ASN A 1 203 ? 7.379 0.180 0.211 1.00 88.44 203 ASN A C 1
ATOM 1574 O O . ASN A 1 203 ? 7.010 0.024 -0.952 1.00 88.44 203 ASN A O 1
ATOM 1578 N N . VAL A 1 204 ? 7.473 -0.835 1.073 1.00 91.88 204 VAL A N 1
ATOM 1579 C CA . VAL A 1 204 ? 7.267 -2.234 0.665 1.00 91.88 204 VAL A CA 1
ATOM 1580 C C . VAL A 1 204 ? 5.907 -2.436 -0.007 1.00 91.88 204 VAL A C 1
ATOM 1582 O O . VAL A 1 204 ? 5.843 -3.050 -1.068 1.00 91.88 204 VAL A O 1
ATOM 1585 N N . ASN A 1 205 ? 4.828 -1.865 0.532 1.00 86.88 205 ASN A N 1
ATOM 1586 C CA . ASN A 1 205 ? 3.501 -2.024 -0.064 1.00 86.88 205 ASN A CA 1
ATOM 1587 C C . ASN A 1 205 ? 3.384 -1.277 -1.394 1.00 86.88 205 ASN A C 1
ATOM 1589 O O . ASN A 1 205 ? 2.813 -1.811 -2.340 1.00 86.88 205 ASN A O 1
ATOM 1593 N N . ALA A 1 206 ? 3.938 -0.065 -1.492 1.00 85.69 206 ALA A N 1
ATOM 1594 C CA . ALA A 1 206 ? 3.892 0.705 -2.733 1.00 85.69 206 ALA A CA 1
ATOM 1595 C C . ALA A 1 206 ? 4.663 0.015 -3.865 1.00 85.69 206 ALA A C 1
ATOM 1597 O O . ALA A 1 206 ? 4.141 -0.113 -4.971 1.00 85.69 206 ALA A O 1
ATOM 1598 N N . ILE A 1 207 ? 5.862 -0.493 -3.574 1.00 95.88 207 ILE A N 1
ATOM 1599 C CA . ILE A 1 207 ? 6.690 -1.223 -4.538 1.00 95.88 207 ILE A CA 1
ATOM 1600 C C . ILE A 1 207 ? 6.011 -2.536 -4.946 1.00 95.88 207 ILE A C 1
ATOM 1602 O O . ILE A 1 207 ? 5.914 -2.811 -6.140 1.00 95.88 207 ILE A O 1
ATOM 1606 N N . LYS A 1 208 ? 5.459 -3.314 -4.002 1.00 93.00 208 LYS A N 1
ATOM 1607 C CA . LYS A 1 208 ? 4.681 -4.525 -4.329 1.00 93.00 208 LYS A CA 1
ATOM 1608 C C . LYS A 1 208 ? 3.471 -4.220 -5.208 1.00 93.00 208 LYS A C 1
ATOM 1610 O O . LYS A 1 208 ? 3.226 -4.924 -6.182 1.00 93.00 208 LYS A O 1
ATOM 1615 N N . ASN A 1 209 ? 2.740 -3.149 -4.906 1.00 86.31 209 ASN A N 1
ATOM 1616 C CA . ASN A 1 209 ? 1.605 -2.720 -5.718 1.00 86.31 209 ASN A CA 1
ATOM 1617 C C . ASN A 1 209 ? 2.046 -2.314 -7.129 1.00 86.31 209 ASN A C 1
ATOM 1619 O O . ASN A 1 209 ? 1.397 -2.692 -8.099 1.00 86.31 209 ASN A O 1
ATOM 1623 N N . ALA A 1 210 ? 3.155 -1.583 -7.259 1.00 91.44 210 ALA A N 1
ATOM 1624 C CA . ALA A 1 210 ? 3.701 -1.183 -8.552 1.00 91.44 210 ALA A CA 1
ATOM 1625 C C . ALA A 1 210 ? 4.174 -2.391 -9.379 1.00 91.44 210 ALA A C 1
ATOM 1627 O O . ALA A 1 210 ? 3.891 -2.448 -10.576 1.00 91.44 210 ALA A O 1
ATOM 1628 N N . LEU A 1 211 ? 4.795 -3.387 -8.736 1.00 93.69 211 LEU A N 1
ATOM 1629 C CA . LEU A 1 211 ? 5.223 -4.637 -9.369 1.00 93.69 211 LEU A CA 1
ATOM 1630 C C . LEU A 1 211 ? 4.079 -5.423 -9.998 1.00 93.69 211 LEU A C 1
ATOM 1632 O O . LEU A 1 211 ? 4.318 -6.138 -10.966 1.00 93.69 211 LEU A O 1
ATOM 1636 N N . MET A 1 212 ? 2.843 -5.271 -9.513 1.00 85.56 212 MET A N 1
ATOM 1637 C CA . MET A 1 212 ? 1.681 -5.923 -10.129 1.00 85.56 212 MET A CA 1
ATOM 1638 C C . MET A 1 212 ? 1.415 -5.462 -11.566 1.00 85.56 212 MET A C 1
ATOM 1640 O O . MET A 1 212 ? 0.692 -6.134 -12.294 1.00 85.56 212 MET A O 1
ATOM 1644 N N . PHE A 1 213 ? 1.994 -4.335 -11.981 1.00 84.00 213 PHE A N 1
ATOM 1645 C CA . PHE A 1 213 ? 1.871 -3.796 -13.336 1.00 84.00 213 PHE A CA 1
ATOM 1646 C C . PHE A 1 213 ? 3.099 -4.076 -14.212 1.00 84.00 213 PHE A C 1
ATOM 1648 O O . PHE A 1 213 ? 3.084 -3.765 -15.400 1.00 84.00 213 PHE A O 1
ATOM 1655 N N . GLY A 1 214 ? 4.154 -4.650 -13.636 1.00 90.62 214 GLY A N 1
ATOM 1656 C CA . GLY A 1 214 ? 5.376 -5.018 -14.336 1.00 90.62 214 GLY A CA 1
ATOM 1657 C C . GLY A 1 214 ? 6.635 -4.747 -13.511 1.00 90.62 214 GLY A C 1
ATOM 1658 O O . GLY A 1 214 ? 6.571 -4.066 -12.484 1.00 90.62 214 GLY A O 1
ATOM 1659 N N . PRO A 1 215 ? 7.788 -5.283 -13.941 1.00 97.44 215 PRO A N 1
ATOM 1660 C CA . PRO A 1 215 ? 9.078 -4.980 -13.333 1.00 97.44 215 PRO A CA 1
ATOM 1661 C C . PRO A 1 215 ? 9.414 -3.485 -13.293 1.00 97.44 215 PRO A C 1
ATOM 1663 O O . PRO A 1 215 ? 9.025 -2.712 -14.168 1.00 97.44 215 PRO A O 1
ATOM 1666 N N . LEU A 1 216 ? 10.168 -3.093 -12.267 1.00 98.56 216 LEU A N 1
ATOM 1667 C CA . LEU A 1 216 ? 10.501 -1.703 -11.953 1.00 98.56 216 LEU A CA 1
ATOM 1668 C C . LEU A 1 216 ? 12.007 -1.482 -12.070 1.00 98.56 216 LEU A C 1
ATOM 1670 O O . LEU A 1 216 ? 12.788 -2.347 -11.678 1.00 98.56 216 LEU A O 1
ATOM 1674 N N . SER A 1 217 ? 12.441 -0.307 -12.514 1.00 98.62 217 SER A N 1
ATOM 1675 C CA . SER A 1 217 ? 13.834 0.108 -12.322 1.00 98.62 217 SER A CA 1
ATOM 1676 C C . SER A 1 217 ? 14.005 0.626 -10.894 1.00 98.62 217 SER A C 1
ATOM 1678 O O . SER A 1 217 ? 13.235 1.485 -10.467 1.00 98.62 217 SER A O 1
ATOM 1680 N N . THR A 1 218 ? 15.003 0.145 -10.156 1.00 98.44 218 THR A N 1
ATOM 1681 C CA . THR A 1 218 ? 15.300 0.575 -8.778 1.00 98.44 218 THR A CA 1
ATOM 1682 C C . THR A 1 218 ? 16.795 0.787 -8.593 1.00 98.44 218 THR A C 1
ATOM 1684 O O . THR A 1 218 ? 17.610 0.383 -9.422 1.00 98.44 218 THR A O 1
ATOM 1687 N N . THR A 1 219 ? 17.171 1.370 -7.458 1.00 98.19 219 THR A N 1
ATOM 1688 C CA . THR A 1 219 ? 18.569 1.563 -7.079 1.00 98.19 219 THR A CA 1
ATOM 1689 C C . THR A 1 219 ? 18.876 0.966 -5.713 1.00 98.19 219 THR A C 1
ATOM 1691 O O . THR A 1 219 ? 17.966 0.695 -4.924 1.00 98.19 219 THR A O 1
ATOM 1694 N N . PHE A 1 220 ? 20.162 0.748 -5.447 1.00 97.31 220 PHE A N 1
ATOM 1695 C CA . PHE A 1 220 ? 20.694 0.448 -4.121 1.00 97.31 220 PHE A CA 1
ATOM 1696 C C . PHE A 1 220 ? 22.192 0.772 -4.059 1.00 97.31 220 PHE A C 1
ATOM 1698 O O . PHE A 1 220 ? 22.809 1.213 -5.036 1.00 97.31 220 PHE A O 1
ATOM 1705 N N . THR A 1 221 ? 22.783 0.550 -2.891 1.00 95.69 221 THR A N 1
ATOM 1706 C CA . THR A 1 221 ? 24.216 0.711 -2.671 1.00 95.69 221 THR A CA 1
ATOM 1707 C C . THR A 1 221 ? 24.926 -0.635 -2.730 1.00 95.69 221 THR A C 1
ATOM 1709 O O . THR A 1 221 ? 24.711 -1.513 -1.894 1.00 95.69 221 THR A O 1
ATOM 1712 N N . VAL A 1 222 ? 25.829 -0.785 -3.694 1.00 93.19 222 VAL A N 1
ATOM 1713 C CA . VAL A 1 222 ? 26.735 -1.930 -3.787 1.00 93.19 222 VAL A CA 1
ATOM 1714 C C . VAL A 1 222 ? 27.889 -1.747 -2.809 1.00 93.19 222 VAL A C 1
ATOM 1716 O O . VAL A 1 222 ? 28.656 -0.782 -2.888 1.00 93.19 222 VAL A O 1
ATOM 1719 N N . TYR A 1 223 ? 28.040 -2.725 -1.920 1.00 89.44 223 TYR A N 1
ATOM 1720 C CA . TYR A 1 223 ? 29.177 -2.864 -1.017 1.00 89.44 223 TYR A CA 1
ATOM 1721 C C . TYR A 1 223 ? 30.153 -3.930 -1.523 1.00 89.44 223 TYR A C 1
ATOM 1723 O O . TYR A 1 223 ? 29.845 -4.743 -2.394 1.00 89.44 223 TYR A O 1
ATOM 1731 N N . ASN A 1 224 ? 31.364 -3.957 -0.962 1.00 83.62 224 ASN A N 1
ATOM 1732 C CA . ASN A 1 224 ? 32.403 -4.890 -1.407 1.00 83.62 224 ASN A CA 1
ATOM 1733 C C . ASN A 1 224 ? 32.031 -6.373 -1.191 1.00 83.62 224 ASN A C 1
ATOM 1735 O O . ASN A 1 224 ? 32.595 -7.238 -1.852 1.00 83.62 224 ASN A O 1
ATOM 1739 N N . ASP A 1 225 ? 31.128 -6.674 -0.257 1.00 83.44 225 ASP A N 1
ATOM 1740 C CA . ASP A 1 225 ? 30.593 -8.020 -0.007 1.00 83.44 225 ASP A CA 1
ATOM 1741 C C . ASP A 1 225 ? 29.432 -8.415 -0.933 1.00 83.44 225 ASP A C 1
ATOM 1743 O O . ASP A 1 225 ? 29.018 -9.569 -0.949 1.00 83.44 225 ASP A O 1
ATOM 1747 N N . PHE A 1 226 ? 28.921 -7.484 -1.736 1.00 90.12 226 PHE A N 1
ATOM 1748 C CA . PHE A 1 226 ? 27.940 -7.791 -2.768 1.00 90.12 226 PHE A CA 1
ATOM 1749 C C . PHE A 1 226 ? 28.609 -8.300 -4.051 1.00 90.12 226 PHE A C 1
ATOM 1751 O O . PHE A 1 226 ? 28.079 -9.158 -4.751 1.00 90.12 226 PHE A O 1
ATOM 1758 N N . LEU A 1 227 ? 29.824 -7.828 -4.347 1.00 86.31 227 LEU A N 1
ATOM 1759 C CA . LEU A 1 227 ? 30.575 -8.206 -5.554 1.00 86.31 227 LEU A CA 1
ATOM 1760 C C . LEU A 1 227 ? 30.812 -9.726 -5.648 1.00 86.31 227 LEU A C 1
ATOM 1762 O O . LEU A 1 227 ? 30.900 -10.282 -6.744 1.00 86.31 227 LEU A O 1
ATOM 1766 N N . ASN A 1 228 ? 30.878 -10.400 -4.499 1.00 81.12 228 ASN A N 1
ATOM 1767 C CA . ASN A 1 228 ? 31.099 -11.836 -4.339 1.00 81.12 228 ASN A CA 1
ATOM 1768 C C . ASN A 1 228 ? 29.864 -12.601 -3.822 1.00 81.12 228 ASN A C 1
ATOM 1770 O O . ASN A 1 228 ? 30.017 -13.696 -3.268 1.00 81.12 228 ASN A O 1
ATOM 1774 N N . TYR A 1 229 ? 28.669 -12.028 -3.990 1.00 84.31 229 TYR A N 1
ATOM 1775 C CA . TYR A 1 229 ? 27.399 -12.639 -3.609 1.00 84.31 229 TYR A CA 1
ATOM 1776 C C . TYR A 1 229 ? 27.198 -13.998 -4.318 1.00 84.31 229 TYR A C 1
ATOM 1778 O O . TYR A 1 229 ? 27.202 -14.049 -5.550 1.00 84.31 229 TYR A O 1
ATOM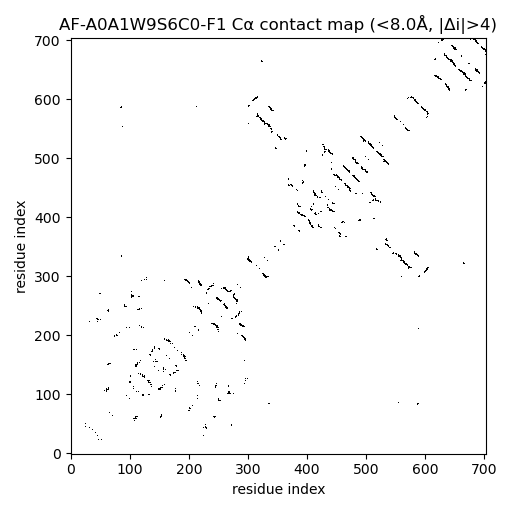 1786 N N . PRO A 1 230 ? 27.038 -15.107 -3.566 1.00 75.06 230 PRO A N 1
ATOM 1787 C CA . PRO A 1 230 ? 26.859 -16.445 -4.136 1.00 75.06 230 PRO A CA 1
ATOM 1788 C C . PRO A 1 230 ? 25.399 -16.874 -4.333 1.00 75.06 230 PRO A C 1
ATOM 1790 O O . PRO A 1 230 ? 25.180 -17.974 -4.834 1.00 75.06 230 PRO A O 1
ATOM 1793 N N . GLY A 1 231 ? 24.434 -16.092 -3.837 1.00 83.38 231 GLY A N 1
ATOM 1794 C CA . GLY A 1 231 ? 23.034 -16.496 -3.667 1.00 83.38 231 GLY A CA 1
ATOM 1795 C C . GLY A 1 231 ? 22.533 -16.406 -2.219 1.00 83.38 231 GLY A C 1
ATOM 1796 O O . GLY A 1 231 ? 23.312 -16.231 -1.277 1.00 83.38 231 GLY A O 1
ATOM 1797 N N . GLY A 1 232 ? 21.218 -16.534 -2.034 1.00 87.69 232 GLY A N 1
ATOM 1798 C CA . GLY A 1 232 ? 20.517 -16.432 -0.751 1.00 87.69 232 GLY A CA 1
ATOM 1799 C C . GLY A 1 232 ? 20.161 -14.998 -0.342 1.00 87.69 232 GLY A C 1
ATOM 1800 O O . GLY A 1 232 ? 20.110 -14.089 -1.159 1.00 87.69 232 GLY A O 1
ATOM 1801 N N . CYS A 1 233 ? 19.892 -14.764 0.941 1.00 90.12 233 CYS A N 1
ATOM 1802 C CA . CYS A 1 233 ? 19.504 -13.433 1.415 1.00 90.12 233 CYS A CA 1
ATOM 1803 C C . CYS A 1 233 ? 20.699 -12.465 1.488 1.00 90.12 233 CYS A C 1
ATOM 1805 O O . CYS A 1 233 ? 21.592 -12.639 2.326 1.00 90.12 233 CYS A O 1
ATOM 1807 N N . TYR A 1 234 ? 20.695 -11.409 0.669 1.00 93.88 234 TYR A N 1
ATOM 1808 C CA . TYR A 1 234 ? 21.611 -10.288 0.848 1.00 93.88 234 TYR A CA 1
ATOM 1809 C C . TYR A 1 234 ? 21.089 -9.288 1.898 1.00 93.88 234 TYR A C 1
ATOM 1811 O O . TYR A 1 234 ? 19.943 -8.852 1.847 1.00 93.88 234 TYR A O 1
ATOM 1819 N N . GLU A 1 235 ? 21.945 -8.903 2.842 1.00 89.81 235 GLU A N 1
ATOM 1820 C CA . GLU A 1 235 ? 21.713 -7.911 3.885 1.00 89.81 235 GLU A CA 1
ATOM 1821 C C . GLU A 1 235 ? 23.019 -7.156 4.184 1.00 89.81 235 GLU A C 1
ATOM 1823 O O . GLU A 1 235 ? 24.047 -7.755 4.498 1.00 89.81 235 GLU A O 1
ATOM 1828 N N . HIS A 1 236 ? 22.958 -5.829 4.129 1.00 87.00 236 HIS A N 1
ATOM 1829 C CA . HIS A 1 236 ? 23.965 -4.907 4.633 1.00 87.00 236 HIS A CA 1
ATOM 1830 C C . HIS A 1 236 ? 23.290 -3.668 5.250 1.00 87.00 236 HIS A C 1
ATOM 1832 O O . HIS A 1 236 ? 22.219 -3.230 4.816 1.00 87.00 236 HIS A O 1
ATOM 1838 N N . ALA A 1 237 ? 23.919 -3.082 6.273 1.00 79.31 237 ALA A N 1
ATOM 1839 C CA . ALA A 1 237 ? 23.446 -1.829 6.858 1.00 79.31 237 ALA A CA 1
ATOM 1840 C C . ALA A 1 237 ? 23.490 -0.707 5.807 1.00 79.31 237 ALA A C 1
ATOM 1842 O O . ALA A 1 237 ? 24.509 -0.532 5.138 1.00 79.31 237 ALA A O 1
ATOM 1843 N N . GLY A 1 238 ? 22.387 0.029 5.654 1.00 72.88 238 GLY A N 1
ATOM 1844 C CA . GLY A 1 238 ? 22.315 1.184 4.758 1.00 72.88 238 GLY A CA 1
ATOM 1845 C C . GLY A 1 238 ? 23.001 2.433 5.326 1.00 72.88 238 GLY A C 1
ATOM 1846 O O . GLY A 1 238 ? 23.507 2.429 6.450 1.00 72.88 238 GLY A O 1
ATOM 1847 N N . GLY A 1 239 ? 22.984 3.518 4.546 1.00 71.38 239 GLY A N 1
ATOM 1848 C CA . GLY A 1 239 ? 23.444 4.851 4.965 1.00 71.38 239 GLY A CA 1
ATOM 1849 C C . GLY A 1 239 ? 24.363 5.550 3.963 1.00 71.38 239 GLY A C 1
ATOM 1850 O O . GLY A 1 239 ? 24.483 6.774 4.001 1.00 71.38 239 GLY A O 1
ATOM 1851 N N . ASP A 1 240 ? 24.965 4.793 3.046 1.00 85.94 240 ASP A N 1
ATOM 1852 C CA . ASP A 1 240 ? 25.750 5.349 1.944 1.00 85.94 240 ASP A CA 1
ATOM 1853 C C . ASP A 1 240 ? 24.859 5.618 0.717 1.00 85.94 240 ASP A C 1
ATOM 1855 O O . ASP A 1 240 ? 23.873 4.901 0.518 1.00 85.94 240 ASP A O 1
ATOM 1859 N N . PRO A 1 241 ? 25.184 6.624 -0.118 1.00 88.38 241 PRO A N 1
ATOM 1860 C CA . PRO A 1 241 ? 24.415 6.929 -1.323 1.00 88.38 241 PRO A CA 1
ATOM 1861 C C . PRO A 1 241 ? 24.364 5.755 -2.307 1.00 88.38 241 PRO A C 1
ATOM 1863 O O . PRO A 1 241 ? 25.380 5.093 -2.524 1.00 88.38 241 PRO A O 1
ATOM 1866 N N . ALA A 1 242 ? 23.202 5.559 -2.938 1.00 93.94 242 ALA A N 1
ATOM 1867 C CA . ALA A 1 242 ? 23.025 4.571 -3.998 1.00 93.94 242 ALA A CA 1
ATOM 1868 C C . ALA A 1 242 ? 24.001 4.826 -5.157 1.00 93.94 242 ALA A C 1
ATOM 1870 O O . ALA A 1 242 ? 24.241 5.974 -5.540 1.00 93.94 242 ALA A O 1
ATOM 1871 N N . ASN A 1 243 ? 24.562 3.745 -5.697 1.00 95.38 243 ASN A N 1
ATOM 1872 C CA . ASN A 1 243 ? 25.603 3.775 -6.729 1.00 95.38 243 ASN A CA 1
ATOM 1873 C C . ASN A 1 243 ? 25.372 2.753 -7.858 1.00 95.38 243 ASN A C 1
ATOM 1875 O O . ASN A 1 243 ? 26.141 2.730 -8.816 1.00 95.38 243 ASN A O 1
ATOM 1879 N N . HIS A 1 244 ? 24.311 1.944 -7.777 1.00 97.69 244 HIS A N 1
ATOM 1880 C CA . HIS A 1 244 ? 23.972 0.944 -8.787 1.00 97.69 244 HIS A CA 1
ATOM 1881 C C . HIS A 1 244 ? 22.462 0.882 -9.018 1.00 97.69 244 HIS A C 1
ATOM 1883 O O . HIS A 1 244 ? 21.679 1.030 -8.074 1.00 97.69 244 HIS A O 1
ATOM 1889 N N . ALA A 1 245 ? 22.061 0.645 -10.266 1.00 98.44 245 ALA A N 1
ATOM 1890 C CA . ALA A 1 245 ? 20.671 0.456 -10.667 1.00 98.44 245 ALA A CA 1
ATOM 1891 C C . ALA A 1 245 ? 20.441 -0.970 -11.182 1.00 98.44 245 ALA A C 1
ATOM 1893 O O . ALA A 1 245 ? 21.318 -1.569 -11.799 1.00 98.44 245 ALA A O 1
ATOM 1894 N N . VAL A 1 246 ? 19.263 -1.519 -10.892 1.00 98.69 246 VAL A N 1
ATOM 1895 C CA . VAL A 1 246 ? 18.856 -2.895 -11.224 1.00 98.69 246 VAL A CA 1
ATOM 1896 C C . VAL A 1 246 ? 17.366 -2.941 -11.551 1.00 98.69 246 VAL A C 1
ATOM 1898 O O . VAL A 1 246 ? 16.636 -1.979 -11.294 1.00 98.69 246 VAL A O 1
ATOM 1901 N N . VAL A 1 247 ? 16.892 -4.072 -12.075 1.00 98.81 247 VAL A N 1
ATOM 1902 C CA . VAL A 1 247 ? 15.455 -4.300 -12.284 1.00 98.81 247 VAL A CA 1
ATOM 1903 C C . VAL A 1 247 ? 14.897 -5.105 -11.114 1.00 98.81 247 VAL A C 1
ATOM 1905 O O . VAL A 1 247 ? 15.359 -6.211 -10.840 1.00 98.81 247 VAL A O 1
ATOM 1908 N N . LEU A 1 248 ? 13.890 -4.573 -10.433 1.00 98.62 248 LEU A N 1
ATOM 1909 C CA . LEU A 1 248 ? 13.126 -5.262 -9.399 1.00 98.62 248 LEU A CA 1
ATOM 1910 C C . LEU A 1 248 ? 11.982 -6.026 -10.080 1.00 98.62 248 LEU A C 1
ATOM 1912 O O . LEU A 1 248 ? 11.161 -5.426 -10.773 1.00 98.62 248 LEU A O 1
ATOM 1916 N N . ILE A 1 249 ? 11.947 -7.349 -9.919 1.00 98.31 249 ILE A N 1
ATOM 1917 C CA . ILE A 1 249 ? 11.062 -8.250 -10.683 1.00 98.31 249 ILE A CA 1
ATOM 1918 C C . ILE A 1 249 ? 10.063 -9.021 -9.813 1.00 98.31 249 ILE A C 1
ATOM 1920 O O . ILE A 1 249 ? 9.238 -9.767 -10.337 1.00 98.31 249 ILE A O 1
ATOM 1924 N N . GLY A 1 250 ? 10.146 -8.889 -8.492 1.00 97.69 250 GLY A N 1
ATOM 1925 C CA . GLY A 1 250 ? 9.318 -9.674 -7.592 1.00 97.69 250 GLY A CA 1
ATOM 1926 C C . GLY A 1 250 ? 9.708 -9.544 -6.129 1.00 97.69 250 GLY A C 1
ATOM 1927 O O . GLY A 1 250 ? 10.578 -8.749 -5.761 1.00 97.69 250 GLY A O 1
ATOM 1928 N N . TRP A 1 251 ? 9.062 -10.353 -5.298 1.00 97.81 251 TRP A N 1
ATOM 1929 C CA . TRP A 1 251 ? 9.319 -10.452 -3.869 1.00 97.81 251 TRP A CA 1
ATOM 1930 C C . TRP A 1 251 ? 9.128 -11.875 -3.341 1.00 97.81 251 TRP A C 1
ATOM 1932 O O . TRP A 1 251 ? 8.379 -12.672 -3.904 1.00 97.81 251 TRP A O 1
ATOM 1942 N N . ASP A 1 252 ? 9.773 -12.160 -2.214 1.00 97.00 252 ASP A N 1
ATOM 1943 C CA . ASP A 1 252 ? 9.553 -13.359 -1.410 1.00 97.00 252 ASP A CA 1
ATOM 1944 C C . ASP A 1 252 ? 9.601 -12.989 0.080 1.00 97.00 252 ASP A C 1
ATOM 1946 O O . ASP A 1 252 ? 10.664 -12.728 0.644 1.00 97.00 252 ASP A O 1
ATOM 1950 N N . ASP A 1 253 ? 8.437 -12.963 0.729 1.00 91.69 253 ASP A N 1
ATOM 1951 C CA . ASP A 1 253 ? 8.268 -12.652 2.152 1.00 91.69 253 ASP A CA 1
ATOM 1952 C C . ASP A 1 253 ? 8.785 -13.762 3.074 1.00 91.69 253 ASP A C 1
ATOM 1954 O O . ASP A 1 253 ? 9.028 -13.525 4.256 1.00 91.69 253 ASP A O 1
ATOM 1958 N N . ASN A 1 254 ? 8.984 -14.974 2.551 1.00 91.06 254 ASN A N 1
ATOM 1959 C CA . ASN A 1 254 ? 9.475 -16.113 3.324 1.00 91.06 254 ASN A CA 1
ATOM 1960 C C . ASN A 1 254 ? 11.010 -16.147 3.394 1.00 91.06 254 ASN A C 1
ATOM 1962 O O . ASN A 1 254 ? 11.580 -16.874 4.214 1.00 91.06 254 ASN A O 1
ATOM 1966 N N . MET A 1 255 ? 11.688 -15.371 2.546 1.00 89.00 255 MET A N 1
ATOM 1967 C CA . MET A 1 255 ? 13.143 -15.257 2.526 1.00 89.00 255 MET A CA 1
ATOM 1968 C C . MET A 1 255 ? 13.676 -14.426 3.696 1.00 89.00 255 MET A C 1
ATOM 1970 O O . MET A 1 255 ? 12.933 -13.770 4.428 1.00 89.00 255 MET A O 1
ATOM 1974 N N . CYS A 1 256 ? 14.999 -14.473 3.882 1.00 87.19 256 CYS A N 1
ATOM 1975 C CA . CYS A 1 256 ? 15.691 -13.719 4.928 1.00 87.19 256 CYS A CA 1
ATOM 1976 C C . CYS A 1 256 ? 15.114 -13.991 6.327 1.00 87.19 256 CYS A C 1
ATOM 1978 O O . CYS A 1 256 ? 14.763 -13.051 7.024 1.00 87.19 256 CYS A O 1
ATOM 1980 N N . ASP A 1 257 ? 14.955 -15.259 6.723 1.00 83.19 257 ASP A N 1
ATOM 1981 C CA . ASP A 1 257 ? 14.361 -15.658 8.014 1.00 83.19 257 ASP A CA 1
ATOM 1982 C C . ASP A 1 257 ? 12.939 -15.099 8.265 1.00 83.19 257 ASP A C 1
ATOM 1984 O O . ASP A 1 257 ? 12.541 -14.876 9.408 1.00 83.19 257 ASP A O 1
ATOM 1988 N N . GLY A 1 258 ? 12.163 -14.878 7.195 1.00 85.38 258 GLY A N 1
ATOM 1989 C CA . GLY A 1 258 ? 10.809 -14.315 7.254 1.00 85.38 258 GLY A CA 1
ATOM 1990 C C . GLY A 1 258 ? 10.760 -12.786 7.336 1.00 85.38 258 GLY A C 1
ATOM 1991 O O . GLY A 1 258 ? 9.686 -12.222 7.527 1.00 85.38 258 GLY A O 1
ATOM 1992 N N . TYR A 1 259 ? 11.903 -12.103 7.204 1.00 83.81 259 TYR A N 1
ATOM 1993 C CA . TYR A 1 259 ? 11.951 -10.641 7.078 1.00 83.81 259 TYR A CA 1
ATOM 1994 C C . TYR A 1 259 ? 11.644 -10.151 5.653 1.00 83.81 259 TYR A C 1
ATOM 1996 O O . TYR A 1 259 ? 11.461 -8.950 5.457 1.00 83.81 259 TYR A O 1
ATOM 2004 N N . GLY A 1 260 ? 11.581 -11.067 4.683 1.00 93.12 260 GLY A N 1
ATOM 2005 C CA . GLY A 1 260 ? 11.236 -10.799 3.295 1.00 93.12 260 GLY A CA 1
ATOM 2006 C C . GLY A 1 260 ? 12.367 -10.194 2.462 1.00 93.12 260 GLY A C 1
ATOM 2007 O O . GLY A 1 260 ? 13.288 -9.549 2.975 1.00 93.12 260 GLY A O 1
ATOM 2008 N N . ALA A 1 261 ? 12.309 -10.439 1.155 1.00 96.75 261 ALA A N 1
ATOM 2009 C CA . ALA A 1 261 ? 13.316 -10.013 0.195 1.00 96.75 261 ALA A CA 1
ATOM 2010 C C . ALA A 1 261 ? 12.706 -9.553 -1.132 1.00 96.75 261 ALA A C 1
ATOM 2012 O O . ALA A 1 261 ? 11.725 -10.117 -1.616 1.00 96.75 261 ALA A O 1
ATOM 2013 N N . TRP A 1 262 ? 13.352 -8.573 -1.759 1.00 98.31 262 TRP A N 1
ATOM 2014 C CA . TRP A 1 262 ? 13.150 -8.259 -3.169 1.00 98.31 262 TRP A CA 1
ATOM 2015 C C . TRP A 1 262 ? 13.916 -9.240 -4.046 1.00 98.31 262 TRP A C 1
ATOM 2017 O O . TRP A 1 262 ? 15.032 -9.634 -3.703 1.00 98.31 262 TRP A O 1
ATOM 2027 N N . ILE A 1 263 ? 13.330 -9.578 -5.193 1.00 98.38 263 ILE A N 1
ATOM 2028 C CA . ILE A 1 263 ? 13.970 -10.344 -6.262 1.00 98.38 263 ILE A CA 1
ATOM 2029 C C . ILE A 1 263 ? 14.408 -9.348 -7.332 1.00 98.38 263 ILE A C 1
ATOM 2031 O O . ILE A 1 263 ? 13.581 -8.603 -7.868 1.00 98.38 263 ILE A O 1
ATOM 2035 N N . CYS A 1 264 ? 15.699 -9.333 -7.649 1.00 98.50 264 CYS A N 1
ATOM 2036 C CA . CYS A 1 264 ? 16.283 -8.361 -8.565 1.00 98.50 264 CYS A CA 1
ATOM 2037 C C . CYS A 1 264 ? 17.069 -9.047 -9.688 1.00 98.50 264 CYS A C 1
ATOM 2039 O O . CYS A 1 264 ? 17.817 -9.998 -9.450 1.00 98.50 264 CYS A O 1
ATOM 2041 N N . LYS A 1 265 ? 16.933 -8.527 -10.909 1.00 98.56 265 LYS A N 1
ATOM 2042 C CA . LYS A 1 265 ? 17.756 -8.855 -12.079 1.00 98.56 265 LYS A CA 1
ATOM 2043 C C . LYS A 1 265 ? 18.921 -7.869 -12.159 1.00 98.56 265 LYS A C 1
ATOM 2045 O O . LYS A 1 265 ? 18.698 -6.657 -12.188 1.00 98.56 265 LYS A O 1
ATOM 2050 N N . ASN A 1 266 ? 20.147 -8.384 -12.197 1.00 97.88 266 ASN A N 1
ATOM 2051 C CA . ASN A 1 266 ? 21.361 -7.585 -12.351 1.00 97.88 266 ASN A CA 1
ATOM 2052 C C . ASN A 1 266 ? 21.835 -7.560 -13.822 1.00 97.88 266 ASN A C 1
ATOM 2054 O O . ASN A 1 266 ? 21.268 -8.234 -14.682 1.00 97.88 266 ASN A O 1
ATOM 2058 N N . SER A 1 267 ? 22.885 -6.789 -14.100 1.00 96.94 267 SER A N 1
ATOM 2059 C CA . SER A 1 267 ? 23.477 -6.575 -15.431 1.00 96.94 267 SER A CA 1
ATOM 2060 C C . SER A 1 267 ? 24.962 -6.957 -15.487 1.00 96.94 267 SER A C 1
ATOM 2062 O O . SER A 1 267 ? 25.740 -6.328 -16.197 1.00 96.94 267 SER A O 1
ATOM 2064 N N . TRP A 1 268 ? 25.384 -7.964 -14.713 1.00 95.19 268 TRP A N 1
ATOM 2065 C CA . TRP A 1 268 ? 26.781 -8.442 -14.642 1.00 95.19 268 TRP A CA 1
ATOM 2066 C C . TRP A 1 268 ? 26.959 -9.857 -15.218 1.00 95.19 268 TRP A C 1
ATOM 2068 O O . TRP A 1 268 ? 27.879 -10.580 -14.829 1.00 95.19 268 TRP A O 1
ATOM 2078 N N . GLY A 1 269 ? 26.055 -10.260 -16.116 1.00 93.94 269 GLY A N 1
ATOM 2079 C CA . GLY A 1 269 ? 26.046 -11.581 -16.739 1.00 93.94 269 GLY A CA 1
ATOM 2080 C C . GLY A 1 269 ? 25.489 -12.703 -15.854 1.00 93.94 269 GLY A C 1
ATOM 2081 O O . GLY A 1 269 ? 25.337 -12.575 -14.639 1.00 93.94 269 GLY A O 1
ATOM 2082 N N . GLU A 1 270 ? 25.187 -13.835 -16.492 1.00 91.25 270 GLU A N 1
ATOM 2083 C CA . GLU A 1 270 ? 24.575 -15.016 -15.856 1.00 91.25 270 GLU A CA 1
ATOM 2084 C C . GLU A 1 270 ? 25.520 -15.743 -14.880 1.00 91.25 270 GLU A C 1
ATOM 2086 O O . GLU A 1 270 ? 25.067 -16.450 -13.984 1.00 91.25 270 GLU A O 1
ATOM 2091 N N . ASP A 1 271 ? 26.838 -15.560 -15.014 1.00 87.50 271 ASP A N 1
ATOM 2092 C CA . ASP A 1 271 ? 27.841 -16.201 -14.148 1.00 87.50 271 ASP A CA 1
ATOM 2093 C C . ASP A 1 271 ? 27.933 -15.563 -12.743 1.00 87.50 271 ASP A C 1
ATOM 2095 O O . ASP A 1 271 ? 28.659 -16.059 -11.873 1.00 87.50 271 ASP A O 1
ATOM 2099 N N . TRP A 1 272 ? 27.244 -14.441 -12.511 1.00 89.88 272 TRP A N 1
ATOM 2100 C CA . TRP A 1 272 ? 27.210 -13.740 -11.230 1.00 89.88 272 TRP A CA 1
ATOM 2101 C C . TRP A 1 272 ? 25.910 -14.031 -10.460 1.00 89.88 272 TRP A C 1
ATOM 2103 O O . TRP A 1 272 ? 24.835 -14.091 -11.046 1.00 89.88 272 TRP A O 1
ATOM 2113 N N . GLY A 1 273 ? 25.989 -14.167 -9.131 1.00 91.31 273 GLY A N 1
ATOM 2114 C CA . GLY A 1 273 ? 24.816 -14.386 -8.277 1.00 91.31 273 GLY A CA 1
ATOM 2115 C C . GLY A 1 273 ? 24.078 -15.695 -8.576 1.00 91.31 273 GLY A C 1
ATOM 2116 O O . GLY A 1 273 ? 24.700 -16.733 -8.804 1.00 91.31 273 GLY A O 1
ATOM 2117 N N . GLU A 1 274 ? 22.747 -15.650 -8.556 1.00 92.12 274 GLU A N 1
ATOM 2118 C CA . GLU A 1 274 ? 21.878 -16.770 -8.929 1.00 92.12 274 GLU A CA 1
ATOM 2119 C C . GLU A 1 274 ? 21.441 -16.622 -10.387 1.00 92.12 274 GLU A C 1
ATOM 2121 O O . GLU A 1 274 ? 20.366 -16.097 -10.664 1.00 92.12 274 GLU A O 1
ATOM 2126 N N . GLU A 1 275 ? 22.299 -17.045 -11.321 1.00 92.88 275 GLU A N 1
ATOM 2127 C CA . GLU A 1 275 ? 22.055 -16.926 -12.771 1.00 92.88 275 GLU A CA 1
ATOM 2128 C C . GLU A 1 275 ? 21.813 -15.465 -13.207 1.00 92.88 275 GLU A C 1
ATOM 2130 O O . GLU A 1 275 ? 20.967 -15.176 -14.048 1.00 92.88 275 GLU A O 1
ATOM 2135 N N . GLY A 1 276 ? 22.534 -14.520 -12.591 1.00 95.00 276 GLY A N 1
ATOM 2136 C CA . GLY A 1 276 ? 22.400 -13.077 -12.806 1.00 95.00 276 GLY A CA 1
ATOM 2137 C C . GLY A 1 276 ? 21.347 -12.379 -11.938 1.00 95.00 276 GLY A C 1
ATOM 2138 O O . GLY A 1 276 ? 21.199 -11.155 -12.010 1.00 95.00 276 GLY A O 1
ATOM 2139 N N . PHE A 1 277 ? 20.636 -13.125 -11.091 1.00 97.69 277 PHE A N 1
ATOM 2140 C CA . PHE A 1 277 ? 19.659 -12.596 -10.139 1.00 97.69 277 PHE A CA 1
ATOM 2141 C C . PHE A 1 277 ? 20.207 -12.580 -8.710 1.00 97.69 277 PHE A C 1
ATOM 2143 O O . PHE A 1 277 ? 21.196 -13.241 -8.378 1.00 97.69 277 PHE A O 1
ATOM 2150 N N . PHE A 1 278 ? 19.552 -11.818 -7.839 1.00 97.38 278 PHE A N 1
ATOM 2151 C CA . PHE A 1 278 ? 19.837 -11.820 -6.409 1.00 97.38 278 PHE A CA 1
ATOM 2152 C C . PHE A 1 278 ? 18.596 -11.507 -5.579 1.00 97.38 278 PHE A C 1
ATOM 2154 O O . PHE A 1 278 ? 17.645 -10.885 -6.058 1.00 97.38 278 PHE A O 1
ATOM 2161 N N . TYR A 1 279 ? 18.649 -11.915 -4.313 1.00 97.31 279 TYR A N 1
ATOM 2162 C CA . TYR A 1 279 ? 17.637 -11.618 -3.307 1.00 97.31 279 TYR A CA 1
ATOM 2163 C C . TYR A 1 279 ? 18.226 -10.676 -2.268 1.00 97.31 279 TYR A C 1
ATOM 2165 O O . TYR A 1 279 ? 19.307 -10.932 -1.737 1.00 97.31 279 TYR A O 1
ATOM 2173 N N . ILE A 1 280 ? 17.518 -9.598 -1.951 1.00 96.50 280 ILE A N 1
ATOM 2174 C CA . ILE A 1 280 ? 17.973 -8.588 -0.992 1.00 96.50 280 ILE A CA 1
ATOM 2175 C C . ILE A 1 280 ? 16.868 -8.259 0.003 1.00 96.50 280 ILE A C 1
ATOM 2177 O O . ILE A 1 280 ? 15.736 -7.973 -0.383 1.00 96.50 280 ILE A O 1
ATOM 2181 N N . LYS A 1 281 ? 17.200 -8.303 1.293 1.00 94.88 281 LYS A N 1
ATOM 2182 C CA . LYS A 1 281 ? 16.269 -8.031 2.388 1.00 94.88 281 LYS A CA 1
ATOM 2183 C C . LYS A 1 281 ? 15.639 -6.644 2.247 1.00 94.88 281 LYS A C 1
ATOM 2185 O O . LYS A 1 281 ? 16.327 -5.678 1.904 1.00 94.88 281 LYS A O 1
ATOM 2190 N N . TYR A 1 282 ? 14.352 -6.525 2.567 1.00 93.38 282 TYR A N 1
ATOM 2191 C CA . TYR A 1 282 ? 13.673 -5.228 2.589 1.00 93.38 282 TYR A CA 1
ATOM 2192 C C . TYR A 1 282 ? 14.410 -4.209 3.473 1.00 93.38 282 TYR A C 1
ATOM 2194 O O . TYR A 1 282 ? 14.908 -4.538 4.550 1.00 93.38 282 TYR A O 1
ATOM 2202 N N . GLY A 1 283 ? 14.502 -2.962 3.000 1.00 90.06 283 GLY A N 1
ATOM 2203 C CA . GLY A 1 283 ? 15.185 -1.869 3.704 1.00 90.06 283 GLY A CA 1
ATOM 2204 C C . GLY A 1 283 ? 16.714 -1.994 3.777 1.00 90.06 283 GLY A C 1
ATOM 2205 O O . GLY A 1 283 ? 17.372 -1.146 4.382 1.00 90.06 283 GLY A O 1
ATOM 2206 N N . SER A 1 284 ? 17.308 -3.026 3.174 1.00 91.75 284 SER A N 1
ATOM 2207 C CA . SER A 1 284 ? 18.750 -3.252 3.221 1.00 91.75 284 SER A CA 1
ATOM 2208 C C . SER A 1 284 ? 19.500 -2.519 2.109 1.00 91.75 284 SER A C 1
ATOM 2210 O O . SER A 1 284 ? 19.003 -2.389 0.997 1.00 91.75 284 SER A O 1
ATOM 2212 N N . ALA A 1 285 ? 20.706 -2.020 2.402 1.00 92.56 285 ALA A N 1
ATOM 2213 C CA . ALA A 1 285 ? 21.570 -1.324 1.440 1.00 92.56 285 ALA A CA 1
ATOM 2214 C C . ALA A 1 285 ? 20.893 -0.186 0.633 1.00 92.56 285 ALA A C 1
ATOM 2216 O O . ALA A 1 285 ? 21.343 0.151 -0.458 1.00 92.56 285 ALA A O 1
ATOM 2217 N N . GLY A 1 286 ? 19.808 0.404 1.150 1.00 92.94 286 GLY A N 1
ATOM 2218 C CA . GLY A 1 286 ? 19.045 1.441 0.446 1.00 92.94 286 GLY A CA 1
ATOM 2219 C C . GLY A 1 286 ? 18.210 0.947 -0.744 1.00 92.94 286 GLY A C 1
ATOM 2220 O O . GLY A 1 286 ? 17.747 1.781 -1.518 1.00 92.94 286 GLY A O 1
ATOM 2221 N N . ILE A 1 287 ? 18.011 -0.370 -0.903 1.00 96.12 287 ILE A N 1
ATOM 2222 C CA . ILE A 1 287 ? 17.168 -0.940 -1.967 1.00 96.12 287 ILE A CA 1
ATOM 2223 C C . ILE A 1 287 ? 15.740 -0.392 -1.917 1.00 96.12 287 ILE A C 1
ATOM 2225 O O . ILE A 1 287 ? 15.201 -0.135 -0.838 1.00 96.12 287 ILE A O 1
ATOM 2229 N N . GLY A 1 288 ? 15.135 -0.224 -3.093 1.00 94.81 288 GLY A N 1
ATOM 2230 C CA . GLY A 1 288 ? 13.815 0.385 -3.271 1.00 94.81 288 GLY A CA 1
ATOM 2231 C C . GLY A 1 288 ? 13.867 1.911 -3.371 1.00 94.81 288 GLY A C 1
ATOM 2232 O O . GLY A 1 288 ? 12.884 2.541 -3.765 1.00 94.81 288 GLY A O 1
ATOM 2233 N N . GLY A 1 289 ? 15.019 2.520 -3.073 1.00 94.44 289 GLY A N 1
ATOM 2234 C CA . GLY A 1 289 ? 15.239 3.941 -3.296 1.00 94.44 289 GLY A CA 1
ATOM 2235 C C . GLY A 1 289 ? 15.199 4.277 -4.784 1.00 94.44 289 GLY A C 1
ATOM 2236 O O . GLY A 1 289 ? 15.750 3.547 -5.615 1.00 94.44 289 GLY A O 1
ATOM 2237 N N . TYR A 1 290 ? 14.588 5.418 -5.103 1.00 97.62 290 TYR A N 1
ATOM 2238 C CA . TYR A 1 290 ? 14.535 5.957 -6.462 1.00 97.62 290 TYR A CA 1
ATOM 2239 C C . TYR A 1 290 ? 13.882 5.004 -7.479 1.00 97.62 290 TYR A C 1
ATOM 2241 O O . TYR A 1 290 ? 14.318 4.905 -8.627 1.00 97.62 290 TYR A O 1
ATOM 2249 N N . THR A 1 291 ? 12.862 4.264 -7.036 1.00 98.50 291 THR A N 1
ATOM 2250 C CA . THR A 1 291 ? 12.149 3.284 -7.862 1.00 98.50 291 THR A CA 1
ATOM 2251 C C . THR A 1 291 ? 11.244 3.979 -8.875 1.00 98.50 291 THR A C 1
ATOM 2253 O O . THR A 1 291 ? 10.490 4.887 -8.523 1.00 98.50 291 THR A O 1
ATOM 2256 N N . GLN A 1 292 ? 11.284 3.521 -10.127 1.00 98.19 292 GLN A N 1
ATOM 2257 C CA . GLN A 1 292 ? 10.455 4.033 -11.216 1.00 98.19 292 GLN A CA 1
ATOM 2258 C C . GLN A 1 292 ? 9.803 2.900 -12.011 1.00 98.19 292 GLN A C 1
ATOM 2260 O O . GLN A 1 292 ? 10.414 1.858 -12.267 1.00 98.19 292 GLN A O 1
ATOM 2265 N N . ARG A 1 293 ? 8.554 3.126 -12.418 1.00 96.25 293 ARG A N 1
ATOM 2266 C CA . ARG A 1 293 ? 7.747 2.221 -13.237 1.00 96.25 293 ARG A CA 1
ATOM 2267 C C . ARG A 1 293 ? 7.607 2.775 -14.659 1.00 96.25 293 ARG A C 1
ATOM 2269 O O . ARG A 1 293 ? 7.001 3.839 -14.796 1.00 96.25 293 ARG A O 1
ATOM 2276 N N . PRO A 1 294 ? 8.076 2.083 -15.712 1.00 96.12 294 PRO A N 1
ATOM 2277 C CA . PRO A 1 294 ? 7.794 2.483 -17.090 1.00 96.12 294 PRO A CA 1
ATOM 2278 C C . PRO A 1 294 ? 6.326 2.226 -17.472 1.00 96.12 294 PRO A C 1
ATOM 2280 O O . PRO A 1 294 ? 5.727 1.236 -17.058 1.00 96.12 294 PRO A O 1
ATOM 2283 N N . ILE A 1 295 ? 5.749 3.106 -18.294 1.00 91.06 295 ILE A N 1
ATOM 2284 C CA . ILE A 1 295 ? 4.363 3.046 -18.781 1.00 91.06 295 ILE A CA 1
ATOM 2285 C C . ILE A 1 295 ? 4.384 2.934 -20.314 1.00 91.06 295 ILE A C 1
ATOM 2287 O O . ILE A 1 295 ? 4.733 3.896 -20.996 1.00 91.06 295 ILE A O 1
ATOM 2291 N N . TYR A 1 296 ? 4.013 1.770 -20.864 1.00 86.56 296 TYR A N 1
ATOM 2292 C CA . TYR A 1 296 ? 4.038 1.499 -22.315 1.00 86.56 296 TYR A CA 1
ATOM 2293 C C . TYR A 1 296 ? 2.664 1.590 -22.998 1.00 86.56 296 TYR A C 1
ATOM 2295 O O . TYR A 1 296 ? 2.521 2.271 -24.007 1.00 86.56 296 TYR A O 1
ATOM 2303 N N . VAL A 1 297 ? 1.642 0.929 -22.453 1.00 72.94 297 VAL A N 1
ATOM 2304 C CA . VAL A 1 297 ? 0.257 1.018 -22.941 1.00 72.94 297 VAL A CA 1
ATOM 2305 C C . VAL A 1 297 ? -0.621 1.408 -21.765 1.00 72.94 297 VAL A C 1
ATOM 2307 O O . VAL A 1 297 ? -0.447 0.883 -20.666 1.00 72.94 297 VAL A O 1
ATOM 2310 N N . GLU A 1 298 ? -1.612 2.271 -21.987 1.00 62.53 298 GLU A N 1
ATOM 2311 C CA . GLU A 1 298 ? -2.748 2.396 -21.067 1.00 62.53 298 GLU A CA 1
ATOM 2312 C C . GLU A 1 298 ? -3.671 1.167 -21.210 1.00 62.53 298 GLU A C 1
ATOM 2314 O O . GLU A 1 298 ? -4.848 1.287 -21.537 1.00 62.53 298 GLU A O 1
ATOM 2319 N N . SER A 1 299 ? -3.150 -0.048 -21.010 1.00 60.78 299 SER A N 1
ATOM 2320 C CA . SER A 1 299 ? -3.994 -1.221 -20.771 1.00 60.78 299 SER A CA 1
ATOM 2321 C C . SER A 1 299 ? -4.432 -1.163 -19.312 1.00 60.78 299 SER A C 1
ATOM 2323 O O . SER A 1 299 ? -3.798 -1.742 -18.429 1.00 60.78 299 SER A O 1
ATOM 2325 N N . SER A 1 300 ? -5.471 -0.383 -19.031 1.00 67.75 300 SER A N 1
ATOM 2326 C CA . SER A 1 300 ? -6.016 -0.312 -17.684 1.00 67.75 300 SER A CA 1
ATOM 2327 C C . SER A 1 300 ? -7.030 -1.425 -17.482 1.00 67.75 300 SER A C 1
ATOM 2329 O O . SER A 1 300 ? -7.963 -1.613 -18.268 1.00 67.75 300 SER A O 1
ATOM 2331 N N . ALA A 1 301 ? -6.835 -2.177 -16.406 1.00 82.38 301 ALA A N 1
ATOM 2332 C CA . ALA A 1 301 ? -7.929 -2.892 -15.788 1.00 82.38 301 ALA A CA 1
ATOM 2333 C C . ALA A 1 301 ? -9.031 -1.886 -15.439 1.00 82.38 301 ALA A C 1
ATOM 2335 O O . ALA A 1 301 ? -8.747 -0.795 -14.941 1.00 82.38 301 ALA A O 1
ATOM 2336 N N . GLN A 1 302 ? -10.280 -2.244 -15.726 1.00 88.94 302 GLN A N 1
ATOM 2337 C CA . GLN A 1 302 ? -11.433 -1.429 -15.358 1.00 88.94 302 GLN A CA 1
ATOM 2338 C C . GLN A 1 302 ? -12.387 -2.290 -14.557 1.00 88.94 302 GLN A C 1
ATOM 2340 O O . GLN A 1 302 ? -12.928 -3.278 -15.060 1.00 88.94 302 GLN A O 1
ATOM 2345 N N . LEU A 1 303 ? -12.565 -1.913 -13.301 1.00 92.88 303 LEU A N 1
ATOM 2346 C CA . LEU A 1 303 ? -13.386 -2.628 -12.352 1.00 92.88 303 LEU A CA 1
ATOM 2347 C C . LEU A 1 303 ? -14.867 -2.286 -12.554 1.00 92.88 303 LEU A C 1
ATOM 2349 O O . LEU A 1 303 ? -15.276 -1.129 -12.480 1.00 92.88 303 LEU A O 1
ATOM 2353 N N . GLU A 1 304 ? -15.692 -3.321 -12.665 1.00 93.38 304 GLU A N 1
ATOM 2354 C CA . GLU A 1 304 ? -17.119 -3.263 -12.347 1.00 93.38 304 GLU A CA 1
ATOM 2355 C C . GLU A 1 304 ? -17.439 -4.302 -11.265 1.00 93.38 304 GLU A C 1
ATOM 2357 O O . GLU A 1 304 ? -16.882 -5.398 -11.266 1.00 93.38 304 GLU A O 1
ATOM 2362 N N . TYR A 1 305 ? -18.355 -3.997 -10.343 1.00 92.81 305 TYR A N 1
ATOM 2363 C CA . TYR A 1 305 ? -18.833 -4.979 -9.366 1.00 92.81 305 TYR A CA 1
ATOM 2364 C C . TYR A 1 305 ? -20.326 -4.834 -9.056 1.00 92.81 305 TYR A C 1
ATOM 2366 O O . TYR A 1 305 ? -20.920 -3.764 -9.205 1.00 92.81 305 TYR A O 1
ATOM 2374 N N . SER A 1 306 ? -20.953 -5.930 -8.624 1.00 85.81 306 SER A N 1
ATOM 2375 C CA . SER A 1 306 ? -22.360 -5.969 -8.211 1.00 85.81 306 SER A CA 1
ATOM 2376 C C . SER A 1 306 ? -22.619 -7.110 -7.216 1.00 85.81 306 SER A C 1
ATOM 2378 O O . SER A 1 306 ? -22.162 -8.224 -7.463 1.00 85.81 306 SER A O 1
ATOM 2380 N N . PRO A 1 307 ? -23.442 -6.918 -6.167 1.00 88.12 307 PRO A N 1
ATOM 2381 C CA . PRO A 1 307 ? -24.183 -5.698 -5.833 1.00 88.12 307 PRO A CA 1
ATOM 2382 C C . PRO A 1 307 ? -23.291 -4.613 -5.202 1.00 88.12 307 PRO A C 1
ATOM 2384 O O . PRO A 1 307 ? -22.151 -4.866 -4.836 1.00 88.12 307 PRO A O 1
ATOM 2387 N N . ASN A 1 308 ? -23.818 -3.391 -5.078 1.00 85.56 308 ASN A N 1
ATOM 2388 C CA . ASN A 1 308 ? -23.128 -2.260 -4.443 1.00 85.56 308 ASN A CA 1
ATOM 2389 C C . ASN A 1 308 ? -23.319 -2.192 -2.915 1.00 85.56 308 ASN A C 1
ATOM 2391 O O . ASN A 1 308 ? -22.727 -1.328 -2.277 1.00 85.56 308 ASN A O 1
ATOM 2395 N N . SER A 1 309 ? -24.136 -3.078 -2.342 1.00 89.06 309 SER A N 1
ATOM 2396 C CA . SER A 1 309 ? -24.255 -3.345 -0.905 1.00 89.06 309 SER A CA 1
ATOM 2397 C C . SER A 1 309 ? -24.880 -4.728 -0.686 1.00 89.06 309 SER A C 1
ATOM 2399 O O . SER A 1 309 ? -25.604 -5.217 -1.560 1.00 89.06 309 SER A O 1
ATOM 2401 N N . ILE A 1 310 ? -24.644 -5.352 0.470 1.00 86.62 310 ILE A N 1
ATOM 2402 C CA . ILE A 1 310 ? -25.265 -6.633 0.850 1.00 86.62 310 ILE A CA 1
ATOM 2403 C C . ILE A 1 310 ? -25.930 -6.482 2.219 1.00 86.62 310 ILE A C 1
ATOM 2405 O O . ILE A 1 310 ? -25.277 -6.115 3.186 1.00 86.62 310 ILE A O 1
ATOM 2409 N N . GLU A 1 311 ? -27.221 -6.788 2.315 1.00 90.94 311 GLU A N 1
ATOM 2410 C CA . GLU A 1 311 ? -27.960 -6.771 3.581 1.00 90.94 311 GLU A CA 1
ATOM 2411 C C . GLU A 1 311 ? -28.639 -8.125 3.786 1.00 90.94 311 GLU A C 1
ATOM 2413 O O . GLU A 1 311 ? -29.353 -8.606 2.900 1.00 90.94 311 GLU A O 1
ATOM 2418 N N . VAL A 1 312 ? -28.419 -8.740 4.948 1.00 85.06 312 VAL A N 1
ATOM 2419 C CA . VAL A 1 312 ? -28.988 -10.044 5.297 1.00 85.06 312 VAL A CA 1
ATOM 2420 C C . VAL A 1 312 ? -29.680 -10.004 6.654 1.00 85.06 312 VAL A C 1
ATOM 2422 O O . VAL A 1 312 ? -29.267 -9.300 7.571 1.00 85.06 312 VAL A O 1
ATOM 2425 N N . ASN A 1 313 ? -30.741 -10.797 6.789 1.00 88.38 313 ASN A N 1
ATOM 2426 C CA . ASN A 1 313 ? -31.473 -10.961 8.042 1.00 88.38 313 ASN A CA 1
ATOM 2427 C C . ASN A 1 313 ? -31.386 -12.428 8.460 1.00 88.38 313 ASN A C 1
ATOM 2429 O O . ASN A 1 313 ? -31.811 -13.309 7.704 1.00 88.38 313 ASN A O 1
ATOM 2433 N N . LEU A 1 314 ? -30.835 -12.693 9.642 1.00 84.06 314 LEU A N 1
ATOM 2434 C CA . LEU A 1 314 ? -30.600 -14.039 10.151 1.00 84.06 314 LEU A CA 1
ATOM 2435 C C . LEU A 1 314 ? -31.252 -14.233 11.526 1.00 84.06 314 LEU A C 1
ATOM 2437 O O . LEU A 1 314 ? -31.179 -13.351 12.380 1.00 84.06 314 LEU A O 1
ATOM 2441 N N . PRO A 1 315 ? -31.862 -15.402 11.789 1.00 84.56 315 PRO A N 1
ATOM 2442 C CA . PRO A 1 315 ? -32.141 -15.796 13.161 1.00 84.56 315 PRO A CA 1
ATOM 2443 C C . PRO A 1 315 ? -30.820 -16.087 13.902 1.00 84.56 315 PRO A C 1
ATOM 2445 O O . PRO A 1 315 ? -29.830 -16.442 13.254 1.00 84.56 315 PRO A O 1
ATOM 2448 N N . PRO A 1 316 ? -30.801 -16.042 15.247 1.00 82.50 316 PRO A N 1
ATOM 2449 C CA . PRO A 1 316 ? -29.658 -16.505 16.033 1.00 82.50 316 PRO A CA 1
ATOM 2450 C C . PRO A 1 316 ? -29.213 -17.915 15.613 1.00 82.50 316 PRO A C 1
ATOM 2452 O O . PRO A 1 316 ? -30.039 -18.823 15.473 1.00 82.50 316 PRO A O 1
ATOM 2455 N N . GLY A 1 317 ? -27.911 -18.096 15.380 1.00 81.38 317 GLY A N 1
ATOM 2456 C CA . GLY A 1 317 ? -27.323 -19.336 14.857 1.00 81.38 317 GLY A CA 1
ATOM 2457 C C . GLY A 1 317 ? -27.550 -19.607 13.363 1.00 81.38 317 GLY A C 1
ATOM 2458 O O . GLY A 1 317 ? -27.177 -20.679 12.889 1.00 81.38 317 GLY A O 1
ATOM 2459 N N . GLY A 1 318 ? -28.177 -18.686 12.627 1.00 84.31 318 GLY A N 1
ATOM 2460 C CA . GLY A 1 318 ? -28.368 -18.771 11.179 1.00 84.31 318 GLY A CA 1
ATOM 2461 C C . GLY A 1 318 ? -27.099 -18.466 10.379 1.00 84.31 318 GLY A C 1
ATOM 2462 O O . GLY A 1 318 ? -26.181 -17.812 10.870 1.00 84.31 318 GLY A O 1
ATOM 2463 N N . GLU A 1 319 ? -27.081 -18.923 9.128 1.00 90.50 319 GLU A N 1
ATOM 2464 C CA . GLU A 1 319 ? -25.998 -18.699 8.167 1.00 90.50 319 GLU A CA 1
ATOM 2465 C C . GLU A 1 319 ? -26.592 -18.486 6.764 1.00 90.50 319 GLU A C 1
ATOM 2467 O O . GLU A 1 319 ? -27.571 -19.149 6.397 1.00 90.50 319 GLU A O 1
ATOM 2472 N N . VAL A 1 320 ? -26.027 -17.565 5.979 1.00 87.31 320 VAL A N 1
ATOM 2473 C CA . VAL A 1 320 ? -26.403 -17.329 4.573 1.00 87.31 320 VAL A CA 1
ATOM 2474 C C . VAL A 1 320 ? -25.190 -16.922 3.743 1.00 87.31 320 VAL A C 1
ATOM 2476 O O . VAL A 1 320 ? -24.319 -16.213 4.228 1.00 87.31 320 VAL A O 1
ATOM 2479 N N . THR A 1 321 ? -25.155 -17.330 2.475 1.00 87.12 321 THR A N 1
ATOM 2480 C CA . THR A 1 321 ? -24.117 -16.924 1.519 1.00 87.12 321 THR A CA 1
ATOM 2481 C C . THR A 1 321 ? -24.729 -16.089 0.401 1.00 87.12 321 THR A C 1
ATOM 2483 O O . THR A 1 321 ? -25.628 -16.555 -0.303 1.00 87.12 321 THR A O 1
ATOM 2486 N N . GLU A 1 322 ? -24.194 -14.889 0.205 1.00 88.25 322 GLU A N 1
ATOM 2487 C CA . GLU A 1 322 ? -24.460 -14.022 -0.943 1.00 88.25 322 GLU A CA 1
ATOM 2488 C C . GLU A 1 322 ? -23.252 -14.005 -1.891 1.00 88.25 322 GLU A C 1
ATOM 2490 O O . GLU A 1 322 ? -22.165 -14.464 -1.540 1.00 88.25 322 GLU A O 1
ATOM 2495 N N . PHE A 1 323 ? -23.439 -13.522 -3.120 1.00 85.88 323 PHE A N 1
ATOM 2496 C CA . PHE A 1 323 ? -22.378 -13.496 -4.131 1.00 85.88 323 PHE A CA 1
ATOM 2497 C C . PHE A 1 323 ? -22.101 -12.073 -4.612 1.00 85.88 323 PHE A C 1
ATOM 2499 O O . PHE A 1 323 ? -23.020 -11.372 -5.039 1.00 85.88 323 PHE A O 1
ATOM 2506 N N . LEU A 1 324 ? -20.825 -11.690 -4.600 1.00 90.06 324 LEU A N 1
ATOM 2507 C CA . LEU A 1 324 ? -20.302 -10.491 -5.242 1.00 90.06 324 LEU A CA 1
ATOM 2508 C C . LEU A 1 324 ? -19.709 -10.866 -6.607 1.00 90.06 324 LEU A C 1
ATOM 2510 O O . LEU A 1 324 ? -18.799 -11.685 -6.690 1.00 90.06 324 LEU A O 1
ATOM 2514 N N . ASP A 1 325 ? -20.237 -10.276 -7.674 1.00 90.44 325 ASP A N 1
ATOM 2515 C CA . ASP A 1 325 ? -19.692 -10.360 -9.030 1.00 90.44 325 ASP A CA 1
ATOM 2516 C C . ASP A 1 325 ? -18.657 -9.245 -9.203 1.00 90.44 325 ASP A C 1
ATOM 2518 O O . ASP A 1 325 ? -19.010 -8.074 -9.065 1.00 90.44 325 ASP A O 1
ATOM 2522 N N . ILE A 1 326 ? -17.401 -9.605 -9.465 1.00 92.94 326 ILE A N 1
ATOM 2523 C CA . ILE A 1 326 ? -16.297 -8.685 -9.754 1.00 92.94 326 ILE A CA 1
ATOM 2524 C C . ILE A 1 326 ? -15.897 -8.932 -11.208 1.00 92.94 326 ILE A C 1
ATOM 2526 O O . ILE A 1 326 ? -15.567 -10.054 -11.587 1.00 92.94 326 ILE A O 1
ATOM 2530 N N . SER A 1 327 ? -15.969 -7.901 -12.039 1.00 91.94 327 SER A N 1
ATOM 2531 C CA . SER A 1 327 ? -15.811 -7.979 -13.489 1.00 91.94 327 SER A CA 1
ATOM 2532 C C . SER A 1 327 ? -14.718 -7.032 -13.967 1.00 91.94 327 SER A C 1
ATOM 2534 O O . SER A 1 327 ? -14.593 -5.915 -13.465 1.00 91.94 327 SER A O 1
ATOM 2536 N N . ASN A 1 328 ? -13.964 -7.467 -14.974 1.00 92.38 328 ASN A N 1
ATOM 2537 C CA . ASN A 1 328 ? -12.999 -6.631 -15.672 1.00 92.38 328 ASN A CA 1
ATOM 2538 C C . ASN A 1 328 ? -13.546 -6.234 -17.046 1.00 92.38 328 ASN A C 1
ATOM 2540 O O . ASN A 1 328 ? -13.663 -7.069 -17.945 1.00 92.38 328 ASN A O 1
ATOM 2544 N N . VAL A 1 329 ? -13.876 -4.958 -17.219 1.00 91.25 329 VAL A N 1
ATOM 2545 C CA . VAL A 1 329 ? -14.337 -4.403 -18.505 1.00 91.25 329 VAL A CA 1
ATOM 2546 C C . VAL A 1 329 ? -13.230 -3.678 -19.272 1.00 91.25 329 VAL A C 1
ATOM 2548 O O . VAL A 1 329 ? -13.489 -3.148 -20.351 1.00 91.25 329 VAL A O 1
ATOM 2551 N N . GLY A 1 330 ? -12.017 -3.663 -18.716 1.00 85.88 330 GLY A N 1
ATOM 2552 C CA . GLY A 1 330 ? -10.831 -3.067 -19.312 1.00 85.88 330 GLY A CA 1
ATOM 2553 C C . GLY A 1 330 ? -10.079 -4.033 -20.221 1.00 85.88 330 GLY A C 1
ATOM 2554 O O . GLY A 1 330 ? -10.475 -5.185 -20.413 1.00 85.88 330 GLY A O 1
ATOM 2555 N N . ASP A 1 331 ? -8.969 -3.538 -20.765 1.00 78.88 331 ASP A N 1
ATOM 2556 C CA . ASP A 1 331 ? -8.135 -4.256 -21.735 1.00 78.88 331 ASP A CA 1
ATOM 2557 C C . ASP A 1 331 ? -6.876 -4.885 -21.098 1.00 78.88 331 ASP A C 1
ATOM 2559 O O . ASP A 1 331 ? -6.190 -5.665 -21.755 1.00 78.88 331 ASP A O 1
ATOM 2563 N N . GLY A 1 332 ? -6.574 -4.574 -19.828 1.00 77.06 332 GLY A N 1
ATOM 2564 C CA . GLY A 1 332 ? -5.498 -5.194 -19.034 1.00 77.06 332 GLY A CA 1
ATOM 2565 C C . GLY A 1 332 ? -6.031 -6.103 -17.922 1.00 77.06 332 GLY A C 1
ATOM 2566 O O . GLY A 1 332 ? -7.189 -5.973 -17.535 1.00 77.06 332 GLY A O 1
ATOM 2567 N N . ASP A 1 333 ? -5.206 -7.012 -17.395 1.00 80.69 333 ASP A N 1
ATOM 2568 C CA . ASP A 1 333 ? -5.581 -7.921 -16.299 1.00 80.69 333 ASP A CA 1
ATOM 2569 C C . ASP A 1 333 ? -5.937 -7.153 -15.008 1.00 80.69 333 ASP A C 1
ATOM 2571 O O . ASP A 1 333 ? -5.145 -6.350 -14.506 1.00 80.69 333 ASP A O 1
ATOM 2575 N N . LEU A 1 334 ? -7.121 -7.421 -14.443 1.00 84.81 334 LEU A N 1
ATOM 2576 C CA . LEU A 1 334 ? -7.587 -6.835 -13.183 1.00 84.81 334 LEU A CA 1
ATOM 2577 C C . LEU A 1 334 ? -7.169 -7.729 -12.020 1.00 84.81 334 LEU A C 1
ATOM 2579 O O . LEU A 1 334 ? -7.704 -8.820 -11.829 1.00 84.81 334 LEU A O 1
ATOM 2583 N N . VAL A 1 335 ? -6.232 -7.247 -11.219 1.00 83.25 335 VAL A N 1
ATOM 2584 C CA . VAL A 1 335 ? -5.851 -7.863 -9.951 1.00 83.25 335 VAL A CA 1
ATOM 2585 C C . VAL A 1 335 ? -6.734 -7.276 -8.867 1.00 83.25 335 VAL A C 1
ATOM 2587 O O . VAL A 1 335 ? -6.869 -6.054 -8.770 1.00 83.25 335 VAL A O 1
ATOM 2590 N N . TYR A 1 336 ? -7.312 -8.137 -8.038 1.00 86.25 336 TYR A N 1
ATOM 2591 C CA . TYR A 1 336 ? -8.120 -7.705 -6.911 1.00 86.25 336 TYR A CA 1
ATOM 2592 C C . TYR A 1 336 ? -7.758 -8.444 -5.624 1.00 86.25 336 TYR A C 1
ATOM 2594 O O . TYR A 1 336 ? -7.348 -9.606 -5.641 1.00 86.25 336 TYR A O 1
ATOM 2602 N N . SER A 1 337 ? -7.976 -7.763 -4.506 1.00 84.25 337 SER A N 1
ATOM 2603 C CA . SER A 1 337 ? -8.020 -8.325 -3.163 1.00 84.25 337 SER A CA 1
ATOM 2604 C C . SER A 1 337 ? -9.265 -7.805 -2.458 1.00 84.25 337 SER A C 1
ATOM 2606 O O . SER A 1 337 ? -9.661 -6.651 -2.615 1.00 84.25 337 SER A O 1
ATOM 2608 N N . LEU A 1 338 ? -9.920 -8.674 -1.709 1.00 88.31 338 LEU A N 1
ATOM 2609 C CA . LEU A 1 338 ? -11.173 -8.429 -1.032 1.00 88.31 338 LEU A CA 1
ATOM 2610 C C . LEU A 1 338 ? -11.041 -8.871 0.418 1.00 88.31 338 LEU A C 1
ATOM 2612 O O . LEU A 1 338 ? -10.746 -10.029 0.714 1.00 88.31 338 LEU A O 1
ATOM 2616 N N . GLN A 1 339 ? -11.324 -7.943 1.319 1.00 86.06 339 GLN A N 1
ATOM 2617 C CA . GLN A 1 339 ? -11.298 -8.185 2.753 1.00 86.06 339 GLN A CA 1
ATOM 2618 C C . GLN A 1 339 ? -12.531 -7.577 3.410 1.00 86.06 339 GLN A C 1
ATOM 2620 O O . GLN A 1 339 ? -12.954 -6.473 3.062 1.00 86.06 339 GLN A O 1
ATOM 2625 N N . ALA A 1 340 ? -13.107 -8.288 4.375 1.00 86.81 340 ALA A N 1
ATOM 2626 C CA . ALA A 1 340 ? -14.095 -7.705 5.263 1.00 86.81 340 ALA A CA 1
ATOM 2627 C C . ALA A 1 340 ? -13.342 -6.801 6.243 1.00 86.81 340 ALA A C 1
ATOM 2629 O O . ALA A 1 340 ? -12.403 -7.250 6.901 1.00 86.81 340 ALA A O 1
ATOM 2630 N N . VAL A 1 341 ? -13.730 -5.534 6.333 1.00 78.56 341 VAL A N 1
ATOM 2631 C CA . VAL A 1 341 ? -13.142 -4.583 7.276 1.00 78.56 341 VAL A CA 1
ATOM 2632 C C . VAL A 1 341 ? -14.236 -3.874 8.055 1.00 78.56 341 VAL A C 1
ATOM 2634 O O . VAL A 1 341 ? -15.328 -3.606 7.547 1.00 78.56 341 VAL A O 1
ATOM 2637 N N . HIS A 1 342 ? -13.917 -3.557 9.302 1.00 76.00 342 HIS A N 1
ATOM 2638 C CA . HIS A 1 342 ? -14.779 -2.770 10.170 1.00 76.00 342 HIS A CA 1
ATOM 2639 C C . HIS A 1 342 ? -15.027 -1.375 9.599 1.00 76.00 342 HIS A C 1
ATOM 2641 O O . HIS A 1 342 ? -14.187 -0.804 8.890 1.00 76.00 342 HIS A O 1
ATOM 2647 N N . ILE A 1 343 ? -16.176 -0.798 9.943 1.00 74.19 343 ILE A N 1
ATOM 2648 C CA . ILE A 1 343 ? -16.414 0.637 9.779 1.00 74.19 343 ILE A CA 1
ATOM 2649 C C . ILE A 1 343 ? -15.777 1.325 10.989 1.00 74.19 343 ILE A C 1
ATOM 2651 O O . ILE A 1 343 ? -16.454 1.722 11.926 1.00 74.19 343 ILE A O 1
ATOM 2655 N N . ILE A 1 344 ? -14.448 1.398 10.982 1.00 70.25 344 ILE A N 1
ATOM 2656 C CA . ILE A 1 344 ? -13.680 2.163 11.964 1.00 70.25 344 ILE A CA 1
ATOM 2657 C C . ILE A 1 344 ? -13.223 3.472 11.335 1.00 70.25 344 ILE A C 1
ATOM 2659 O O . ILE A 1 344 ? -12.706 3.495 10.212 1.00 70.25 344 ILE A O 1
ATOM 2663 N N . GLU A 1 345 ? -13.417 4.563 12.065 1.00 69.56 345 GLU A N 1
ATOM 2664 C CA . GLU A 1 345 ? -12.742 5.818 11.768 1.00 69.56 345 GLU A CA 1
ATOM 2665 C C . GLU A 1 345 ? -11.296 5.691 12.254 1.00 69.56 345 GLU A C 1
ATOM 2667 O O . GLU A 1 345 ? -11.033 5.540 13.446 1.00 69.56 345 GLU A O 1
ATOM 2672 N N . GLN A 1 346 ? -10.370 5.670 11.296 1.00 79.69 346 GLN A N 1
ATOM 2673 C CA . GLN A 1 346 ? -8.940 5.779 11.554 1.00 79.69 346 GLN A CA 1
ATOM 2674 C C . GLN A 1 346 ? -8.495 7.210 11.285 1.00 79.69 346 GLN A C 1
ATOM 2676 O O . GLN A 1 346 ? -8.949 7.831 10.318 1.00 79.69 346 GLN A O 1
ATOM 2681 N N . ASP A 1 347 ? -7.576 7.715 12.098 1.00 82.06 347 ASP A N 1
ATOM 2682 C CA . ASP A 1 347 ? -6.879 8.948 11.753 1.00 82.06 347 ASP A CA 1
ATOM 2683 C C . ASP A 1 347 ? -5.847 8.708 10.634 1.00 82.06 347 ASP A C 1
ATOM 2685 O O . ASP A 1 347 ? -5.609 7.583 10.187 1.00 82.06 347 ASP A O 1
ATOM 2689 N N . SER A 1 348 ? -5.218 9.779 10.146 1.00 79.38 348 SER A N 1
ATOM 2690 C CA . SER A 1 348 ? -4.230 9.686 9.064 1.00 79.38 348 SER A CA 1
ATOM 2691 C C . SER A 1 348 ? -2.894 9.052 9.475 1.00 79.38 348 SER A C 1
ATOM 2693 O O . SER A 1 348 ? -2.068 8.796 8.598 1.00 79.38 348 SER A O 1
ATOM 2695 N N . PHE A 1 349 ? -2.670 8.796 10.769 1.00 81.44 349 PHE A N 1
ATOM 2696 C CA . PHE A 1 349 ? -1.513 8.049 11.268 1.00 81.44 349 PHE A CA 1
ATOM 2697 C C . PHE A 1 349 ? -1.810 6.543 11.378 1.00 81.44 349 PHE A C 1
ATOM 2699 O O . PHE A 1 349 ? -0.899 5.727 11.257 1.00 81.44 349 PHE A O 1
ATOM 2706 N N . GLY A 1 350 ? -3.082 6.171 11.538 1.00 80.50 350 GLY A N 1
ATOM 2707 C CA . GLY A 1 350 ? -3.566 4.796 11.606 1.00 80.50 350 GLY A CA 1
ATOM 2708 C C . GLY A 1 350 ? -4.050 4.360 12.989 1.00 80.50 350 GLY A C 1
ATOM 2709 O O . GLY A 1 350 ? -4.234 3.156 13.189 1.00 80.50 350 GLY A O 1
ATOM 2710 N N . TYR A 1 351 ? -4.248 5.282 13.939 1.00 85.62 351 TYR A N 1
ATOM 2711 C CA . TYR A 1 351 ? -4.940 4.940 15.183 1.00 85.62 351 TYR A CA 1
ATOM 2712 C C . TYR A 1 351 ? -6.443 4.766 14.927 1.00 85.62 351 TYR A C 1
ATOM 2714 O O . TYR A 1 351 ? -7.007 5.418 14.051 1.00 85.62 351 TYR A O 1
ATOM 2722 N N . TYR A 1 352 ? -7.109 3.952 15.745 1.00 88.94 352 TYR A N 1
ATOM 2723 C CA . TYR A 1 352 ? -8.571 3.883 15.908 1.00 88.94 352 TYR A CA 1
ATOM 2724 C C . TYR A 1 352 ? -8.906 3.458 17.347 1.00 88.94 352 TYR A C 1
ATOM 2726 O O . TYR A 1 352 ? -8.006 3.121 18.120 1.00 88.94 352 TYR A O 1
ATOM 2734 N N . TRP A 1 353 ? -10.186 3.464 17.725 1.00 90.06 353 TRP A N 1
ATOM 2735 C CA . TRP A 1 353 ? -10.618 3.085 19.071 1.00 90.06 353 TRP A CA 1
ATOM 2736 C C . TRP A 1 353 ? -11.885 2.221 19.068 1.00 90.06 353 TRP A C 1
ATOM 2738 O O . TRP A 1 353 ? -12.692 2.293 18.143 1.00 90.06 353 TRP A O 1
ATOM 2748 N N . PHE A 1 354 ? -12.046 1.415 20.120 1.00 87.00 354 PHE A N 1
ATOM 2749 C CA . PHE A 1 354 ? -13.296 0.733 20.467 1.00 87.00 354 PHE A CA 1
ATOM 2750 C C . PHE A 1 354 ? -13.639 0.992 21.933 1.00 87.00 354 PHE A C 1
ATOM 2752 O O . PHE A 1 354 ? -12.744 1.113 22.775 1.00 87.00 354 PHE A O 1
ATOM 2759 N N . ASP A 1 355 ? -14.931 1.019 22.244 1.00 89.69 355 ASP A N 1
ATOM 2760 C CA . ASP A 1 355 ? -15.436 1.020 23.614 1.00 89.69 355 ASP A CA 1
ATOM 2761 C C . ASP A 1 355 ? -16.060 -0.325 23.993 1.00 89.69 355 ASP A C 1
ATOM 2763 O O . ASP A 1 355 ? -16.419 -1.124 23.126 1.00 89.69 355 ASP A O 1
ATOM 2767 N N . CYS A 1 356 ? -16.187 -0.580 25.294 1.00 87.62 356 CYS A N 1
ATOM 2768 C CA . CYS A 1 356 ? -16.731 -1.825 25.835 1.00 87.62 356 CYS A CA 1
ATOM 2769 C C . CYS A 1 356 ? -18.235 -2.049 25.602 1.00 87.62 356 CYS A C 1
ATOM 2771 O O . CYS A 1 356 ? -18.725 -3.131 25.934 1.00 87.62 356 CYS A O 1
ATOM 2773 N N . ASP A 1 357 ? -18.969 -1.060 25.084 1.00 82.69 357 ASP A N 1
ATOM 2774 C CA . ASP A 1 357 ? -20.382 -1.212 24.723 1.00 82.69 357 ASP A CA 1
ATOM 2775 C C . ASP A 1 357 ? -20.537 -1.883 23.351 1.00 82.69 357 ASP A C 1
ATOM 2777 O O . ASP A 1 357 ? -21.583 -2.462 23.041 1.00 82.69 357 ASP A O 1
ATOM 2781 N N . THR A 1 358 ? -19.473 -1.882 22.546 1.00 70.94 358 THR A N 1
ATOM 2782 C CA . THR A 1 358 ? -19.364 -2.716 21.349 1.00 70.94 358 THR A CA 1
ATOM 2783 C C . THR A 1 358 ? -18.945 -4.148 21.705 1.00 70.94 358 THR A C 1
ATOM 2785 O O . THR A 1 358 ? -18.163 -4.388 22.624 1.00 70.94 358 THR A O 1
ATOM 2788 N N . SER A 1 359 ? -19.414 -5.145 20.943 1.00 65.94 359 SER A N 1
ATOM 2789 C CA . SER A 1 359 ? -19.026 -6.555 21.152 1.00 65.94 359 SER A CA 1
ATOM 2790 C C . SER A 1 359 ? -17.534 -6.833 20.936 1.00 65.94 359 SER A C 1
ATOM 2792 O O . SER A 1 359 ? -17.041 -7.895 21.311 1.00 65.94 359 SER A O 1
ATOM 2794 N N . GLU A 1 360 ? -16.841 -5.897 20.296 1.00 66.31 360 GLU A N 1
ATOM 2795 C CA . GLU A 1 360 ? -15.423 -5.952 19.933 1.00 66.31 360 GLU A CA 1
ATOM 2796 C C . GLU A 1 360 ? -14.559 -5.093 20.866 1.00 66.31 360 GLU A C 1
ATOM 2798 O O . GLU A 1 360 ? -13.335 -5.071 20.748 1.00 66.31 360 GLU A O 1
ATOM 2803 N N . GLY A 1 361 ? -15.207 -4.419 21.814 1.00 72.69 361 GLY A N 1
ATOM 2804 C CA . GLY A 1 361 ? -14.605 -3.519 22.769 1.00 72.69 361 GLY A CA 1
ATOM 2805 C C . GLY A 1 361 ? -13.692 -4.166 23.798 1.00 72.69 361 GLY A C 1
ATOM 2806 O O . GLY A 1 361 ? -13.771 -5.372 24.067 1.00 72.69 361 GLY A O 1
ATOM 2807 N N . PRO A 1 362 ? -12.858 -3.354 24.468 1.00 84.88 362 PRO A N 1
ATOM 2808 C CA . PRO A 1 362 ? -12.111 -3.814 25.626 1.00 84.88 362 PRO A CA 1
ATOM 2809 C C . PRO A 1 362 ? -13.059 -4.274 26.738 1.00 84.88 362 PRO A C 1
ATOM 2811 O O . PRO A 1 362 ? -14.173 -3.788 26.899 1.00 84.88 362 PRO A O 1
ATOM 2814 N N . THR A 1 363 ? -12.595 -5.188 27.587 1.00 88.44 363 THR A N 1
ATOM 2815 C CA . THR A 1 363 ? -13.323 -5.506 28.821 1.00 88.44 363 THR A CA 1
ATOM 2816 C C . THR A 1 363 ? -13.051 -4.431 29.868 1.00 88.44 363 THR A C 1
ATOM 2818 O O . THR A 1 363 ? -11.894 -4.192 30.218 1.00 88.44 363 THR A O 1
ATOM 2821 N N . TYR A 1 364 ? -14.106 -3.840 30.432 1.00 93.69 364 TYR A N 1
ATOM 2822 C CA . TYR A 1 364 ? -13.968 -2.992 31.612 1.00 93.69 364 TYR A CA 1
ATOM 2823 C C . TYR A 1 364 ? -13.399 -3.794 32.794 1.00 93.69 364 TYR A C 1
ATOM 2825 O O . TYR A 1 364 ? -13.951 -4.820 33.203 1.00 93.69 364 TYR A O 1
ATOM 2833 N N . ASN A 1 365 ? -12.269 -3.335 33.334 1.00 93.88 365 ASN A N 1
ATOM 2834 C CA . ASN A 1 365 ? -11.556 -3.994 34.423 1.00 93.88 365 ASN A CA 1
ATOM 2835 C C . ASN A 1 365 ? -10.741 -2.970 35.219 1.00 93.88 365 ASN A C 1
ATOM 2837 O O . ASN A 1 365 ? -9.567 -2.728 34.912 1.00 93.88 365 ASN A O 1
ATOM 2841 N N . TRP A 1 366 ? -11.377 -2.375 36.227 1.00 97.19 366 TRP A N 1
ATOM 2842 C CA . TRP A 1 366 ? -10.777 -1.325 37.042 1.00 97.19 366 TRP A CA 1
ATOM 2843 C C . TRP A 1 366 ? -9.520 -1.801 37.775 1.00 97.19 366 TRP A C 1
ATOM 2845 O O . TRP A 1 366 ? -9.506 -2.871 38.392 1.00 97.19 366 TRP A O 1
ATOM 2855 N N . ILE A 1 367 ? -8.469 -0.977 37.754 1.00 96.62 367 ILE A N 1
ATOM 2856 C CA . ILE A 1 367 ? -7.207 -1.260 38.445 1.00 96.62 367 ILE A CA 1
ATOM 2857 C C . ILE A 1 367 ? -7.069 -0.301 39.624 1.00 96.62 367 ILE A C 1
ATOM 2859 O O . ILE A 1 367 ? -6.621 0.830 39.480 1.00 96.62 367 ILE A O 1
ATOM 2863 N N . ASP A 1 368 ? -7.431 -0.773 40.815 1.00 96.31 368 ASP A N 1
ATOM 2864 C CA . ASP A 1 368 ? -7.311 0.024 42.033 1.00 96.31 368 ASP A CA 1
ATOM 2865 C C . ASP A 1 368 ? -5.838 0.206 42.448 1.00 96.31 368 ASP A C 1
ATOM 2867 O O . ASP A 1 368 ? -5.208 -0.699 43.004 1.00 96.31 368 ASP A O 1
ATOM 2871 N N . ILE A 1 369 ? -5.303 1.406 42.205 1.00 97.75 369 ILE A N 1
ATOM 2872 C CA . ILE A 1 369 ? -3.961 1.824 42.634 1.00 97.75 369 ILE A CA 1
ATOM 2873 C C . ILE A 1 369 ? -3.976 2.644 43.932 1.00 97.75 369 ILE A C 1
ATOM 2875 O O . ILE A 1 369 ? -2.945 3.182 44.331 1.00 97.75 369 ILE A O 1
ATOM 2879 N N . SER A 1 370 ? -5.095 2.726 44.656 1.00 94.88 370 SER A N 1
ATOM 2880 C CA . SER A 1 370 ? -5.223 3.575 45.854 1.00 94.88 370 SER A CA 1
ATOM 2881 C C . SER A 1 370 ? -4.281 3.195 47.006 1.00 94.88 370 SER A C 1
ATOM 2883 O O . SER A 1 370 ? -3.997 4.031 47.870 1.00 94.88 370 SER A O 1
ATOM 2885 N N . GLY A 1 371 ? -3.799 1.945 47.034 1.00 93.31 371 GLY A N 1
ATOM 2886 C CA . GLY A 1 371 ? -2.826 1.441 48.009 1.00 93.31 371 GLY A CA 1
ATOM 2887 C C . GLY A 1 371 ? -1.381 1.325 47.506 1.00 93.31 371 GLY A C 1
ATOM 2888 O O . GLY A 1 371 ? -0.488 1.119 48.329 1.00 93.31 371 GLY A O 1
ATOM 2889 N N . THR A 1 372 ? -1.140 1.419 46.196 1.00 95.50 372 THR A N 1
ATOM 2890 C CA . THR A 1 372 ? 0.180 1.183 45.571 1.00 95.50 372 THR A CA 1
ATOM 2891 C C . THR A 1 372 ? 0.709 2.370 44.779 1.00 95.50 372 THR A C 1
ATOM 2893 O O . THR A 1 372 ? 1.920 2.467 44.604 1.00 95.50 372 THR A O 1
ATOM 2896 N N . GLY A 1 373 ? -0.171 3.242 44.292 1.00 96.06 373 GLY A N 1
ATOM 2897 C CA . GLY A 1 373 ? 0.173 4.456 43.569 1.00 96.06 373 GLY A CA 1
ATOM 2898 C C . GLY A 1 373 ? 0.687 5.556 44.492 1.00 96.06 373 GLY A C 1
ATOM 2899 O O . GLY A 1 373 ? 0.316 5.653 45.666 1.00 96.06 373 GLY A O 1
ATOM 2900 N N . GLU A 1 374 ? 1.551 6.394 43.941 1.00 97.31 374 GLU A N 1
ATOM 2901 C CA . GLU A 1 374 ? 2.038 7.611 44.573 1.00 97.31 374 GLU A CA 1
ATOM 2902 C C . GLU A 1 374 ? 1.067 8.763 44.297 1.00 97.31 374 GLU A C 1
ATOM 2904 O O . GLU A 1 374 ? 0.454 8.832 43.233 1.00 97.31 374 GLU A O 1
ATOM 2909 N N . ILE A 1 375 ? 0.905 9.667 45.266 1.00 97.12 375 ILE A N 1
ATOM 2910 C CA . ILE A 1 375 ? 0.087 10.872 45.077 1.00 97.12 375 ILE A CA 1
ATOM 2911 C C . ILE A 1 375 ? 0.828 11.812 44.127 1.00 97.12 375 ILE A C 1
ATOM 2913 O O . ILE A 1 375 ? 1.985 12.149 44.380 1.00 97.12 375 ILE A O 1
ATOM 2917 N N . ILE A 1 376 ? 0.145 12.253 43.073 1.00 96.56 376 ILE A N 1
ATOM 2918 C CA . ILE A 1 376 ? 0.660 13.252 42.137 1.00 96.56 376 ILE A CA 1
ATOM 2919 C C . ILE A 1 376 ? 0.640 14.623 42.822 1.00 96.56 376 ILE A C 1
ATOM 2921 O O . ILE A 1 376 ? -0.386 15.051 43.351 1.00 96.56 376 ILE A O 1
ATOM 2925 N N . ASP A 1 377 ? 1.785 15.304 42.824 1.00 94.25 377 ASP A N 1
ATOM 2926 C CA . ASP A 1 377 ? 1.921 16.662 43.351 1.00 94.25 377 ASP A CA 1
ATOM 2927 C C . ASP A 1 377 ? 1.750 17.675 42.213 1.00 94.25 377 ASP A C 1
ATOM 2929 O O . ASP A 1 377 ? 2.662 17.872 41.408 1.00 94.25 377 ASP A O 1
ATOM 2933 N N . PHE A 1 378 ? 0.578 18.308 42.139 1.00 92.25 378 PHE A N 1
ATOM 2934 C CA . PHE A 1 378 ? 0.276 19.374 41.174 1.00 92.25 378 PHE A CA 1
ATOM 2935 C C . PHE A 1 378 ? 0.841 20.746 41.591 1.00 92.25 378 PHE A C 1
ATOM 2937 O O . PHE A 1 378 ? 0.660 21.744 40.900 1.00 92.25 378 PHE A O 1
ATOM 2944 N N . GLY A 1 379 ? 1.580 20.814 42.703 1.00 87.44 379 GLY A N 1
ATOM 2945 C CA . GLY A 1 379 ? 2.199 22.038 43.185 1.00 87.44 379 GLY A CA 1
ATOM 2946 C C . GLY A 1 379 ? 1.243 22.914 43.993 1.00 87.44 379 GLY A C 1
ATOM 2947 O O . GLY A 1 379 ? 0.410 22.436 44.759 1.00 87.44 379 GLY A O 1
ATOM 2948 N N . SER A 1 380 ? 1.436 24.234 43.911 1.00 83.56 380 SER A N 1
ATOM 2949 C CA . SER A 1 380 ? 0.667 25.193 44.719 1.00 83.56 380 SER A CA 1
ATOM 2950 C C . SER A 1 380 ? -0.706 25.533 44.151 1.00 83.56 380 SER A C 1
ATOM 2952 O O . SER A 1 380 ? -1.529 26.053 44.900 1.00 83.56 380 SER A O 1
ATOM 2954 N N . ASP A 1 381 ? -0.898 25.313 42.852 1.00 83.06 381 ASP A N 1
ATOM 2955 C CA . ASP A 1 381 ? -2.170 25.485 42.161 1.00 83.06 381 ASP A CA 1
ATOM 2956 C C . ASP A 1 381 ? -2.711 24.092 41.849 1.00 83.06 381 ASP A C 1
ATOM 2958 O O . ASP A 1 381 ? -2.069 23.322 41.139 1.00 83.06 381 ASP A O 1
ATOM 2962 N N . ILE A 1 382 ? -3.822 23.737 42.487 1.00 85.62 382 ILE A N 1
ATOM 2963 C CA . ILE A 1 382 ? -4.449 22.417 42.361 1.00 85.62 382 ILE A CA 1
ATOM 2964 C C . ILE A 1 382 ? -5.831 22.523 41.689 1.00 85.62 382 ILE A C 1
ATOM 2966 O O . ILE A 1 382 ? -6.595 21.562 41.703 1.00 85.62 382 ILE A O 1
ATOM 2970 N N . ASP A 1 383 ? -6.145 23.687 41.115 1.00 87.06 383 ASP A N 1
ATOM 2971 C CA . ASP A 1 383 ? -7.271 23.904 40.197 1.00 87.06 383 ASP A CA 1
ATOM 2972 C C . ASP A 1 383 ? -6.746 23.787 38.759 1.00 87.06 383 ASP A C 1
ATOM 2974 O O . ASP A 1 383 ? -7.095 22.857 38.046 1.00 87.06 383 ASP A O 1
ATOM 2978 N N . ASP A 1 384 ? -5.745 24.603 38.414 1.00 89.25 384 ASP A N 1
ATOM 2979 C CA . ASP A 1 384 ? -5.079 24.632 37.105 1.00 89.25 384 ASP A CA 1
ATOM 2980 C C . ASP A 1 384 ? -3.606 24.218 37.254 1.00 89.25 384 ASP A C 1
ATOM 2982 O O . ASP A 1 384 ? -2.668 25.005 37.090 1.00 89.25 384 ASP A O 1
ATOM 2986 N N . GLY A 1 385 ? -3.396 22.963 37.645 1.00 91.12 385 GLY A N 1
ATOM 2987 C CA . GLY A 1 385 ? -2.086 22.404 37.953 1.00 91.12 385 GLY A CA 1
ATOM 2988 C C . GLY A 1 385 ? -1.588 21.431 36.889 1.00 91.12 385 GLY A C 1
ATOM 2989 O O . GLY A 1 385 ? -2.357 20.698 36.269 1.00 91.12 385 GLY A O 1
ATOM 2990 N N . ASN A 1 386 ? -0.270 21.363 36.714 1.00 93.06 386 ASN A N 1
ATOM 2991 C CA . ASN A 1 386 ? 0.385 20.348 35.891 1.00 93.06 386 ASN A CA 1
ATOM 2992 C C . ASN A 1 386 ? 1.549 19.733 36.682 1.00 93.06 386 ASN A C 1
ATOM 2994 O O . ASN A 1 386 ? 2.267 20.432 37.401 1.00 93.06 386 ASN A O 1
ATOM 2998 N N . SER A 1 387 ? 1.707 18.417 36.590 1.00 94.44 387 SER A N 1
ATOM 2999 C CA . SER A 1 387 ? 2.724 17.647 37.297 1.00 94.44 387 SER A CA 1
ATOM 3000 C C . SER A 1 387 ? 3.487 16.754 36.331 1.00 94.44 387 SER A C 1
ATOM 3002 O O . SER A 1 387 ? 2.896 16.026 35.538 1.00 94.44 387 SER A O 1
ATOM 3004 N N . GLY A 1 388 ? 4.813 16.772 36.424 1.00 89.12 388 GLY A N 1
ATOM 3005 C CA . GLY A 1 388 ? 5.676 15.941 35.600 1.00 89.12 388 GLY A CA 1
ATOM 3006 C C . GLY A 1 388 ? 7.038 16.578 35.313 1.00 89.12 388 GLY A C 1
ATOM 3007 O O . GLY A 1 388 ? 7.374 17.620 35.888 1.00 89.12 388 GLY A O 1
ATOM 3008 N N . PRO A 1 389 ? 7.854 15.940 34.457 1.00 94.81 389 PRO A N 1
ATOM 3009 C CA . PRO A 1 389 ? 7.580 14.654 33.809 1.00 94.81 389 PRO A CA 1
ATOM 3010 C C . PRO A 1 389 ? 7.652 13.485 34.808 1.00 94.81 389 PRO A C 1
ATOM 3012 O O . PRO A 1 389 ? 8.650 13.310 35.512 1.00 94.81 389 PRO A O 1
ATOM 3015 N N . LEU A 1 390 ? 6.587 12.684 34.886 1.00 97.50 390 LEU A N 1
ATOM 3016 C CA . LEU A 1 390 ? 6.520 11.449 35.667 1.00 97.50 390 LEU A CA 1
ATOM 3017 C C . LEU A 1 390 ? 7.177 10.316 34.860 1.00 97.50 390 LEU A C 1
ATOM 3019 O O . LEU A 1 390 ? 6.795 10.105 33.708 1.00 97.50 390 LEU A O 1
ATOM 3023 N N . PRO A 1 391 ? 8.162 9.586 35.412 1.00 97.81 391 PRO A N 1
ATOM 3024 C CA . PRO A 1 391 ? 8.866 8.547 34.668 1.00 97.81 391 PRO A CA 1
ATOM 3025 C C . PRO A 1 391 ? 7.970 7.322 34.451 1.00 97.81 391 PRO A C 1
ATOM 3027 O O . PRO A 1 391 ? 7.496 6.725 35.418 1.00 97.81 391 PRO A O 1
ATOM 3030 N N . LEU A 1 392 ? 7.792 6.903 33.195 1.00 97.56 392 LEU A N 1
ATOM 3031 C CA . LEU A 1 392 ? 7.082 5.662 32.859 1.00 97.56 392 LEU A CA 1
ATOM 3032 C C . LEU A 1 392 ? 7.911 4.437 33.255 1.00 97.56 392 LEU A C 1
ATOM 3034 O O . LEU A 1 392 ? 7.366 3.425 33.681 1.00 97.56 392 LEU A O 1
ATOM 3038 N N . GLY A 1 393 ? 9.239 4.535 33.147 1.00 95.62 393 GLY A N 1
ATOM 3039 C CA . GLY A 1 393 ? 10.161 3.427 33.414 1.00 95.62 393 GLY A CA 1
ATOM 3040 C C . GLY A 1 393 ? 10.279 2.422 32.260 1.00 95.62 393 GLY A C 1
ATOM 3041 O O . GLY A 1 393 ? 10.887 1.371 32.439 1.00 95.62 393 GLY A O 1
ATOM 3042 N N . PHE A 1 394 ? 9.727 2.754 31.093 1.00 97.00 394 PHE A N 1
ATOM 3043 C CA . PHE A 1 394 ? 9.828 2.032 29.824 1.00 97.00 394 PHE A CA 1
ATOM 3044 C C . PHE A 1 394 ? 9.672 3.019 28.659 1.00 97.00 394 PHE A C 1
ATOM 3046 O O . PHE A 1 394 ? 9.220 4.145 28.871 1.00 97.00 394 PHE A O 1
ATOM 3053 N N . THR A 1 395 ? 10.052 2.600 27.450 1.00 95.31 395 THR A N 1
ATOM 3054 C CA . THR A 1 395 ? 9.815 3.370 26.221 1.00 95.31 395 THR A CA 1
ATOM 3055 C C . THR A 1 395 ? 8.399 3.111 25.716 1.00 95.31 395 THR A C 1
ATOM 3057 O O . THR A 1 395 ? 7.986 1.955 25.618 1.00 95.31 395 THR A O 1
ATOM 3060 N N . PHE A 1 396 ? 7.677 4.180 25.401 1.00 96.69 396 PHE A N 1
ATOM 3061 C CA . PHE A 1 396 ? 6.331 4.169 24.849 1.00 96.69 396 PHE A CA 1
ATOM 3062 C C . PHE A 1 396 ? 6.306 4.890 23.496 1.00 96.69 396 PHE A C 1
ATOM 3064 O O . PHE A 1 396 ? 6.824 5.998 23.375 1.00 96.69 396 PHE A O 1
ATOM 3071 N N . GLU A 1 397 ? 5.713 4.268 22.488 1.00 91.56 397 GLU A N 1
ATOM 3072 C CA . GLU A 1 397 ? 5.573 4.782 21.131 1.00 91.56 397 GLU A CA 1
ATOM 3073 C C . GLU A 1 397 ? 4.215 5.469 20.962 1.00 91.56 397 GLU A C 1
ATOM 3075 O O . GLU A 1 397 ? 3.161 4.891 21.228 1.00 91.56 397 GLU A O 1
ATOM 3080 N N . PHE A 1 398 ? 4.229 6.719 20.502 1.00 96.31 398 PHE A N 1
ATOM 3081 C CA . PHE A 1 398 ? 3.015 7.499 20.285 1.00 96.31 398 PHE A CA 1
ATOM 3082 C C . PHE A 1 398 ? 3.176 8.442 19.091 1.00 96.31 398 PHE A C 1
ATOM 3084 O O . PHE A 1 398 ? 4.098 9.260 19.047 1.00 96.31 398 PHE A O 1
ATOM 3091 N N . TYR A 1 399 ? 2.301 8.297 18.088 1.00 91.19 399 TYR A N 1
ATOM 3092 C CA . TYR A 1 399 ? 2.365 9.033 16.812 1.00 91.19 399 TYR A CA 1
ATOM 3093 C C . TYR A 1 399 ? 3.770 9.063 16.179 1.00 91.19 399 TYR A C 1
ATOM 3095 O O . TYR A 1 399 ? 4.242 10.101 15.710 1.00 91.19 399 TYR A O 1
ATOM 3103 N N . GLY A 1 400 ? 4.462 7.918 16.198 1.00 87.50 400 GLY A N 1
ATOM 3104 C CA . GLY A 1 400 ? 5.770 7.734 15.559 1.00 87.50 400 GLY A CA 1
ATOM 3105 C C . GLY A 1 400 ? 6.951 8.315 16.337 1.00 87.50 400 GLY A C 1
ATOM 3106 O O . GLY A 1 400 ? 8.053 8.390 15.799 1.00 87.50 400 GLY A O 1
ATOM 3107 N N . ASN A 1 401 ? 6.734 8.732 17.586 1.00 87.75 401 ASN A N 1
ATOM 3108 C CA . ASN A 1 401 ? 7.773 9.220 18.486 1.00 87.75 401 ASN A CA 1
ATOM 3109 C C . ASN A 1 401 ? 7.884 8.315 19.717 1.00 87.75 401 ASN A C 1
ATOM 3111 O O . ASN A 1 401 ? 6.896 7.723 20.145 1.00 87.75 401 ASN A O 1
ATOM 3115 N N . GLU A 1 402 ? 9.078 8.249 20.303 1.00 94.06 402 GLU A N 1
ATOM 3116 C CA . GLU A 1 402 ? 9.348 7.509 21.538 1.00 94.06 402 GLU A CA 1
ATOM 3117 C C . GLU A 1 402 ? 9.345 8.444 22.758 1.00 94.06 402 GLU A C 1
ATOM 3119 O O . GLU A 1 402 ? 9.963 9.513 22.741 1.00 94.06 402 GLU A O 1
ATOM 3124 N N . PHE A 1 403 ? 8.704 8.008 23.842 1.00 96.75 403 PHE A N 1
ATOM 3125 C CA . PHE A 1 403 ? 8.598 8.724 25.111 1.00 96.75 403 PHE A CA 1
ATOM 3126 C C . PHE A 1 403 ? 8.935 7.812 26.294 1.00 96.75 403 PHE A C 1
ATOM 3128 O O . PHE A 1 403 ? 8.639 6.623 26.282 1.00 96.75 403 PHE A O 1
ATOM 3135 N N . ASP A 1 404 ? 9.538 8.364 27.346 1.00 97.62 404 ASP A N 1
ATOM 3136 C CA . ASP A 1 404 ? 9.899 7.638 28.577 1.00 97.62 404 ASP A CA 1
ATOM 3137 C C . ASP A 1 404 ? 9.232 8.214 29.839 1.00 97.62 404 ASP A C 1
ATOM 3139 O O . ASP A 1 404 ? 9.443 7.744 30.966 1.00 97.62 404 ASP A O 1
ATOM 3143 N N . SER A 1 405 ? 8.433 9.262 29.656 1.00 98.00 405 SER A N 1
ATOM 3144 C CA . SER A 1 405 ? 7.815 10.039 30.716 1.00 98.00 405 SER A CA 1
ATOM 3145 C C . SER A 1 405 ? 6.555 10.751 30.226 1.00 98.00 405 SER A C 1
ATOM 3147 O O . SER A 1 405 ? 6.334 10.897 29.025 1.00 98.00 405 SER A O 1
ATOM 3149 N N . ILE A 1 406 ? 5.704 11.161 31.167 1.00 98.38 406 ILE A N 1
ATOM 3150 C CA . ILE A 1 406 ? 4.427 11.820 30.880 1.00 98.38 406 ILE A CA 1
ATOM 3151 C C . ILE A 1 406 ? 4.126 12.911 31.911 1.00 98.38 406 ILE A C 1
ATOM 3153 O O . ILE A 1 406 ? 4.479 12.788 33.083 1.00 98.38 406 ILE A O 1
ATOM 3157 N N . ASN A 1 407 ? 3.477 13.987 31.482 1.00 97.94 407 ASN A N 1
ATOM 3158 C CA . ASN A 1 407 ? 2.971 15.051 32.344 1.00 97.94 407 ASN A CA 1
ATOM 3159 C C . ASN A 1 407 ? 1.458 14.893 32.512 1.00 97.94 407 ASN A C 1
ATOM 3161 O O . ASN A 1 407 ? 0.771 14.463 31.587 1.00 97.94 407 ASN A O 1
ATOM 3165 N N . VAL A 1 408 ? 0.936 15.236 33.682 1.00 97.44 408 VAL A N 1
ATOM 3166 C CA . VAL A 1 408 ? -0.469 15.056 34.056 1.00 97.44 408 VAL A CA 1
ATOM 3167 C C . VAL A 1 408 ? -1.031 16.396 34.500 1.00 97.44 408 VAL A C 1
ATOM 3169 O O . VAL A 1 408 ? -0.433 17.059 35.347 1.00 97.44 408 VAL A O 1
ATOM 3172 N N . CYS A 1 409 ? -2.185 16.780 33.962 1.00 96.44 409 CYS A N 1
ATOM 3173 C CA . CYS A 1 409 ? -2.887 17.996 34.351 1.00 96.44 409 CYS A CA 1
ATOM 3174 C C . CYS A 1 409 ? -4.067 17.689 35.277 1.00 96.44 409 CYS A C 1
ATOM 3176 O O . CYS A 1 409 ? -4.663 16.609 35.233 1.00 96.44 409 CYS A O 1
ATOM 3178 N N . THR A 1 410 ? -4.419 18.653 36.121 1.00 95.31 410 THR A N 1
ATOM 3179 C CA . THR A 1 410 ? -5.626 18.592 36.943 1.00 95.31 410 THR A CA 1
ATOM 3180 C C . THR A 1 410 ? -6.882 18.438 36.082 1.00 95.31 410 THR A C 1
ATOM 3182 O O . THR A 1 410 ? -7.709 17.583 36.396 1.00 95.31 410 THR A O 1
ATOM 3185 N N . ASN A 1 411 ? -6.940 19.129 34.939 1.00 95.31 411 ASN A N 1
ATOM 3186 C CA . ASN A 1 411 ? -8.066 19.214 33.995 1.00 95.31 411 ASN A CA 1
ATOM 3187 C C . ASN A 1 411 ? -8.317 17.948 33.145 1.00 95.31 411 ASN A C 1
ATOM 3189 O O . ASN A 1 411 ? -8.781 18.022 32.013 1.00 95.31 411 ASN A O 1
ATOM 3193 N N . GLY A 1 412 ? -8.000 16.758 33.672 1.00 94.50 412 GLY A N 1
ATOM 3194 C CA . GLY A 1 412 ? -8.422 15.474 33.092 1.00 94.50 412 GLY A CA 1
ATOM 3195 C C . GLY A 1 412 ? -7.730 15.069 31.783 1.00 94.50 412 GLY A C 1
ATOM 3196 O O . GLY A 1 412 ? -8.265 14.257 31.023 1.00 94.50 412 GLY A O 1
ATOM 3197 N N . TRP A 1 413 ? -6.535 15.602 31.523 1.00 96.69 413 TRP A N 1
ATOM 3198 C CA . TRP A 1 413 ? -5.679 15.228 30.394 1.00 96.69 413 TRP A CA 1
ATOM 3199 C C . TRP A 1 413 ? -4.220 15.010 30.823 1.00 96.69 413 TRP A C 1
ATOM 3201 O O . TRP A 1 413 ? -3.775 15.462 31.882 1.00 96.69 413 TRP A O 1
ATOM 3211 N N . ALA A 1 414 ? -3.463 14.296 29.991 1.00 98.06 414 ALA A N 1
ATOM 3212 C CA . ALA A 1 414 ? -2.027 14.068 30.149 1.00 98.06 414 ALA A CA 1
ATOM 3213 C C . ALA A 1 414 ? -1.291 14.320 28.823 1.00 98.06 414 ALA A C 1
ATOM 3215 O O . ALA A 1 414 ? -1.881 14.177 27.757 1.00 98.06 414 ALA A O 1
ATOM 3216 N N . SER A 1 415 ? -0.010 14.691 28.864 1.00 97.81 415 SER A N 1
ATOM 3217 C CA . SER A 1 415 ? 0.800 14.925 27.662 1.00 97.81 415 SER A CA 1
ATOM 3218 C C . SER A 1 415 ? 2.218 14.390 27.810 1.00 97.81 415 SER A C 1
ATOM 3220 O O . SER A 1 415 ? 2.892 14.623 28.817 1.00 97.81 415 SER A O 1
ATOM 3222 N N . PHE A 1 416 ? 2.720 13.732 26.766 1.00 97.81 416 PHE A N 1
ATOM 3223 C CA . PHE A 1 416 ? 4.098 13.233 26.736 1.00 97.81 416 PHE A CA 1
ATOM 3224 C C . PHE A 1 416 ? 5.150 14.345 26.638 1.00 97.81 416 PHE A C 1
ATOM 3226 O O . PHE A 1 416 ? 6.322 14.119 26.932 1.00 97.81 416 PHE A O 1
ATOM 3233 N N . THR A 1 417 ? 4.758 15.563 26.252 1.00 94.44 417 THR A N 1
ATOM 3234 C CA . THR A 1 417 ? 5.700 16.683 26.078 1.00 94.44 417 THR A CA 1
ATOM 3235 C C . THR A 1 417 ? 5.312 17.958 26.812 1.00 94.44 417 THR A C 1
ATOM 3237 O O . THR A 1 417 ? 6.195 18.745 27.152 1.00 94.44 417 THR A O 1
ATOM 3240 N N . ASP A 1 418 ? 4.023 18.188 27.053 1.00 88.12 418 ASP A N 1
ATOM 3241 C CA . ASP A 1 418 ? 3.525 19.431 27.630 1.00 88.12 418 ASP A CA 1
ATOM 3242 C C . ASP A 1 418 ? 3.385 19.347 29.154 1.00 88.12 418 ASP A C 1
ATOM 3244 O O . ASP A 1 418 ? 2.441 18.765 29.684 1.00 88.12 418 ASP A O 1
ATOM 3248 N N . GLY A 1 419 ? 4.339 19.961 29.853 1.00 86.56 419 GLY A N 1
ATOM 3249 C CA . GLY A 1 419 ? 4.321 20.127 31.309 1.00 86.56 419 GLY A CA 1
ATOM 3250 C C . GLY A 1 419 ? 4.037 21.560 31.768 1.00 86.56 419 GLY A C 1
ATOM 3251 O O . GLY A 1 419 ? 4.413 21.914 32.885 1.00 86.56 419 GLY A O 1
ATOM 3252 N N . VAL A 1 420 ? 3.489 22.424 30.905 1.00 87.25 420 VAL A N 1
ATOM 3253 C CA . VAL A 1 420 ? 3.277 23.854 31.213 1.00 87.25 420 VAL A CA 1
ATOM 3254 C C . VAL A 1 420 ? 1.835 24.290 30.988 1.00 87.25 420 VAL A C 1
ATOM 3256 O O . VAL A 1 420 ? 1.349 25.142 31.732 1.00 87.25 420 VAL A O 1
ATOM 3259 N N . SER A 1 421 ? 1.158 23.746 29.981 1.00 89.31 421 SER A N 1
ATOM 3260 C CA . SER A 1 421 ? -0.239 24.070 29.717 1.00 89.31 421 SER A CA 1
ATOM 3261 C C . SER A 1 421 ? -1.133 23.594 30.857 1.00 89.31 421 SER A C 1
ATOM 3263 O O . SER A 1 421 ? -0.875 22.574 31.498 1.00 89.31 421 SER A O 1
ATOM 3265 N N . VAL A 1 422 ? -2.178 24.375 31.102 1.00 90.25 422 VAL A N 1
ATOM 3266 C CA . VAL A 1 422 ? -3.207 24.154 32.130 1.00 90.25 422 VAL A CA 1
ATOM 3267 C C . VAL A 1 422 ? -4.578 24.505 31.549 1.00 90.25 422 VAL A C 1
ATOM 3269 O O . VAL A 1 422 ? -5.429 25.083 32.209 1.00 90.25 422 VAL A O 1
ATOM 3272 N N . GLU A 1 423 ? -4.754 24.256 30.249 1.00 89.94 423 GLU A N 1
ATOM 3273 C CA . GLU A 1 423 ? -6.002 24.567 29.559 1.00 89.94 423 GLU A CA 1
ATOM 3274 C C . GLU A 1 423 ? -7.156 23.805 30.222 1.00 89.94 423 GLU A C 1
ATOM 3276 O O . GLU A 1 423 ? -7.012 22.630 30.571 1.00 89.94 423 GLU A O 1
ATOM 3281 N N . TRP A 1 424 ? -8.270 24.507 30.418 1.00 86.25 424 TRP A N 1
ATOM 3282 C CA . TRP A 1 424 ? -9.497 24.007 31.047 1.00 86.25 424 TRP A CA 1
ATOM 3283 C C . TRP A 1 424 ? -10.661 23.954 30.049 1.00 86.25 424 TRP A C 1
ATOM 3285 O O . TRP A 1 424 ? -11.653 23.272 30.286 1.00 86.25 424 TRP A O 1
ATOM 3295 N N . GLY A 1 425 ? -10.574 24.670 28.920 1.00 88.88 425 GLY A N 1
ATOM 3296 C CA . GLY A 1 425 ? -11.624 24.676 27.908 1.00 88.88 425 GLY A CA 1
ATOM 3297 C C . GLY A 1 425 ? -11.593 23.423 27.036 1.00 88.88 425 GLY A C 1
ATOM 3298 O O . GLY A 1 425 ? -10.579 23.143 26.405 1.00 88.88 425 GLY A O 1
ATOM 3299 N N . ASN A 1 426 ? -12.723 22.716 26.927 1.00 91.62 426 ASN A N 1
ATOM 3300 C CA . ASN A 1 426 ? -12.839 21.545 26.051 1.00 91.62 426 ASN A CA 1
ATOM 3301 C C . ASN A 1 426 ? -12.623 21.955 24.577 1.00 91.62 426 ASN A C 1
ATOM 3303 O O . ASN A 1 426 ? -13.333 22.821 24.049 1.00 91.62 426 ASN A O 1
ATOM 3307 N N . GLN A 1 427 ? -11.660 21.325 23.906 1.00 92.88 427 GLN A N 1
ATOM 3308 C CA . GLN A 1 427 ? -11.301 21.579 22.506 1.00 92.88 427 GLN A CA 1
ATOM 3309 C C . GLN A 1 427 ? -11.623 20.362 21.625 1.00 92.88 427 GLN A C 1
ATOM 3311 O O . GLN A 1 427 ? -11.581 19.235 22.123 1.00 92.88 427 GLN A O 1
ATOM 3316 N N . PRO A 1 428 ? -11.962 20.557 20.336 1.00 95.06 428 PRO A N 1
ATOM 3317 C CA . PRO A 1 428 ? -12.086 19.435 19.408 1.00 95.06 428 PRO A CA 1
ATOM 3318 C C . PRO A 1 428 ? -10.741 18.733 19.244 1.00 95.06 428 PRO A C 1
ATOM 3320 O O . PRO A 1 428 ? -9.717 19.394 19.332 1.00 95.06 428 PRO A O 1
ATOM 3323 N N . ILE A 1 429 ? -10.729 17.435 18.965 1.00 95.12 429 ILE A N 1
ATOM 3324 C CA . ILE A 1 429 ? -9.485 16.681 18.752 1.00 95.12 429 ILE A CA 1
ATOM 3325 C C . ILE A 1 429 ? -9.429 16.217 17.283 1.00 95.12 429 ILE A C 1
ATOM 3327 O O . ILE A 1 429 ? -10.381 15.611 16.797 1.00 95.12 429 ILE A O 1
ATOM 3331 N N . PRO A 1 430 ? -8.345 16.481 16.530 1.00 95.56 430 PRO A N 1
ATOM 3332 C CA . PRO A 1 430 ? -7.125 17.174 16.944 1.00 95.56 430 PRO A CA 1
ATOM 3333 C C . PRO A 1 430 ? -7.261 18.709 17.006 1.00 95.56 430 PRO A C 1
ATOM 3335 O O . PRO A 1 430 ? -8.038 19.305 16.249 1.00 95.56 430 PRO A O 1
ATOM 3338 N N . HIS A 1 431 ? -6.442 19.356 17.840 1.00 94.31 431 HIS A N 1
ATOM 3339 C CA . HIS A 1 431 ? -6.349 20.811 17.961 1.00 94.31 431 HIS A CA 1
ATOM 3340 C C . HIS A 1 431 ? -4.898 21.321 17.909 1.00 94.31 431 HIS A C 1
ATOM 3342 O O . HIS A 1 431 ? -4.079 20.902 18.710 1.00 94.31 431 HIS A O 1
ATOM 3348 N N . PRO A 1 432 ? -4.548 22.303 17.052 1.00 91.50 432 PRO A N 1
ATOM 3349 C CA . PRO A 1 432 ? -3.151 22.720 16.869 1.00 91.50 432 PRO A CA 1
ATOM 3350 C C . PRO A 1 432 ? -2.539 23.480 18.059 1.00 91.50 432 PRO A C 1
ATOM 3352 O O . PRO A 1 432 ? -1.313 23.568 18.178 1.00 91.50 432 PRO A O 1
ATOM 3355 N N . GLU A 1 433 ? -3.366 24.088 18.911 1.00 94.19 433 GLU A N 1
ATOM 3356 C CA . GLU A 1 433 ? -2.886 24.784 20.110 1.00 94.19 433 GLU A CA 1
ATOM 3357 C C . GLU A 1 433 ? -2.676 23.798 21.268 1.00 94.19 433 GLU A C 1
ATOM 3359 O O . GLU A 1 433 ? -3.463 22.867 21.391 1.00 94.19 433 GLU A O 1
ATOM 3364 N N . PRO A 1 434 ? -1.667 24.013 22.135 1.00 92.00 434 PRO A N 1
ATOM 3365 C CA . PRO A 1 434 ? -1.397 23.125 23.262 1.00 92.00 434 PRO A CA 1
ATOM 3366 C C . PRO A 1 434 ? -2.599 22.943 24.210 1.00 92.00 434 PRO A C 1
ATOM 3368 O O . PRO A 1 434 ? -3.378 23.887 24.380 1.00 92.00 434 PRO A O 1
ATOM 3371 N N . PRO A 1 435 ? -2.693 21.797 24.911 1.00 94.62 435 PRO A N 1
ATOM 3372 C CA . PRO A 1 435 ? -1.671 20.745 25.021 1.00 94.62 435 PRO A CA 1
ATOM 3373 C C . PRO A 1 435 ? -1.660 19.743 23.854 1.00 94.62 435 PRO A C 1
ATOM 3375 O O . PRO A 1 435 ? -2.682 19.169 23.534 1.00 94.62 435 PRO A O 1
ATOM 3378 N N . ASN A 1 436 ? -0.472 19.471 23.295 1.00 94.75 436 ASN A N 1
ATOM 3379 C CA . ASN A 1 436 ? -0.248 18.508 22.199 1.00 94.75 436 ASN A CA 1
ATOM 3380 C C . ASN A 1 436 ? 0.464 17.230 22.692 1.00 94.75 436 ASN A C 1
ATOM 3382 O O . ASN A 1 436 ? 0.938 17.191 23.831 1.00 94.75 436 ASN A O 1
ATOM 3386 N N . ASN A 1 437 ? 0.612 16.195 21.847 1.00 96.88 437 ASN A N 1
ATOM 3387 C CA . ASN A 1 437 ? 0.996 14.834 22.280 1.00 96.88 437 ASN A CA 1
ATOM 3388 C C . ASN A 1 437 ? 0.116 14.371 23.452 1.00 96.88 437 ASN A C 1
ATOM 3390 O O . ASN A 1 437 ? 0.615 13.924 24.492 1.00 96.88 437 ASN A O 1
ATOM 3394 N N . MET A 1 438 ? -1.185 14.606 23.314 1.00 96.94 438 MET A N 1
ATOM 3395 C CA . MET A 1 438 ? -2.134 14.596 24.414 1.00 96.94 438 MET A CA 1
ATOM 3396 C C . MET A 1 438 ? -2.923 13.286 24.464 1.00 96.94 438 MET A C 1
ATOM 3398 O O . MET A 1 438 ? -3.311 12.724 23.440 1.00 96.94 438 MET A O 1
ATOM 3402 N N . LEU A 1 439 ? -3.192 12.854 25.695 1.00 98.38 439 LEU A N 1
ATOM 3403 C CA . LEU A 1 439 ? -4.195 11.873 26.081 1.00 98.38 439 LEU A CA 1
ATOM 3404 C C . LEU A 1 439 ? -5.309 12.608 26.843 1.00 98.38 439 LEU A C 1
ATOM 3406 O O . LEU A 1 439 ? -5.147 12.931 28.024 1.00 98.38 439 LEU A O 1
ATOM 3410 N N . ALA A 1 440 ? -6.425 12.893 26.177 1.00 97.75 440 ALA A N 1
ATOM 3411 C CA . ALA A 1 440 ? -7.599 13.513 26.781 1.00 97.75 440 ALA A CA 1
ATOM 3412 C C . ALA A 1 440 ? -8.542 12.406 27.268 1.00 97.75 440 ALA A C 1
ATOM 3414 O O . ALA A 1 440 ? -9.307 11.842 26.489 1.00 97.75 440 ALA A O 1
ATOM 3415 N N . VAL A 1 441 ? -8.468 12.060 28.555 1.00 97.00 441 VAL A N 1
ATOM 3416 C CA . VAL A 1 441 ? -9.294 10.985 29.132 1.00 97.00 441 VAL A CA 1
ATOM 3417 C C . VAL A 1 441 ? -10.671 11.493 29.550 1.00 97.00 441 VAL A C 1
ATOM 3419 O O . VAL A 1 441 ? -11.679 10.832 29.314 1.00 97.00 441 VAL A O 1
ATOM 3422 N N . PHE A 1 442 ? -10.726 12.676 30.149 1.00 96.25 442 PHE A N 1
ATOM 3423 C CA . PHE A 1 442 ? -11.955 13.388 30.470 1.00 96.25 442 PHE A CA 1
ATOM 3424 C C . PHE A 1 442 ? -11.595 14.864 30.628 1.00 96.25 442 PHE A C 1
ATOM 3426 O O . PHE A 1 442 ? -11.576 15.395 31.736 1.00 96.25 442 PHE A O 1
ATOM 3433 N N . PHE A 1 443 ? -11.187 15.485 29.518 1.00 95.94 443 PHE A N 1
ATOM 3434 C CA . PHE A 1 443 ? -10.666 16.844 29.532 1.00 95.94 443 PHE A CA 1
ATOM 3435 C C . PHE A 1 443 ? -11.805 17.829 29.798 1.00 95.94 443 PHE A C 1
ATOM 3437 O O . PHE A 1 443 ? -12.599 18.121 28.900 1.00 95.94 443 PHE A O 1
ATOM 3444 N N . ASP A 1 444 ? -11.851 18.337 31.028 1.00 93.69 444 ASP A N 1
ATOM 3445 C CA . ASP A 1 444 ? -12.757 19.377 31.508 1.00 93.69 444 ASP A CA 1
ATOM 3446 C C . ASP A 1 444 ? -12.136 20.174 32.671 1.00 93.69 444 ASP A C 1
ATOM 3448 O O . ASP A 1 444 ? -11.043 19.857 33.139 1.00 93.69 444 ASP A O 1
ATOM 3452 N N . ASP A 1 445 ? -12.835 21.210 33.127 1.00 92.56 445 ASP A N 1
ATOM 3453 C CA . ASP A 1 445 ? -12.457 22.088 34.241 1.00 92.56 445 ASP A CA 1
ATOM 3454 C C . ASP A 1 445 ? -12.615 21.375 35.607 1.00 92.56 445 ASP A C 1
ATOM 3456 O O . ASP A 1 445 ? -13.699 21.338 36.214 1.00 92.56 445 ASP A O 1
ATOM 3460 N N . MET A 1 446 ? -11.525 20.756 36.075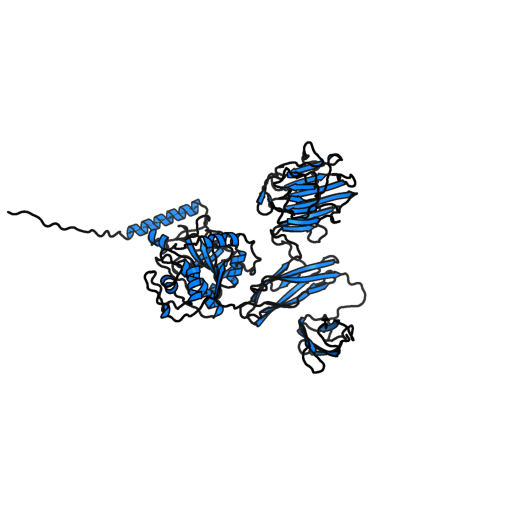 1.00 91.94 446 MET A N 1
ATOM 3461 C CA . MET A 1 446 ? -11.486 19.852 37.232 1.00 91.94 446 MET A CA 1
ATOM 3462 C C . MET A 1 446 ? -10.733 20.478 38.402 1.00 91.94 446 MET A C 1
ATOM 3464 O O . MET A 1 446 ? -9.620 20.963 38.254 1.00 91.94 446 MET A O 1
ATOM 3468 N N . ASN A 1 447 ? -11.278 20.360 39.614 1.00 91.50 447 ASN A N 1
ATOM 3469 C CA . ASN A 1 447 ? -10.785 21.122 40.759 1.00 91.50 447 ASN A CA 1
ATOM 3470 C C . ASN A 1 447 ? -10.433 20.228 41.962 1.00 91.50 447 ASN A C 1
ATOM 3472 O O . ASN A 1 447 ? -11.313 19.771 42.703 1.00 91.50 447 ASN A O 1
ATOM 3476 N N . PHE A 1 448 ? -9.133 20.058 42.235 1.00 93.44 448 PHE A N 1
ATOM 3477 C CA . PHE A 1 448 ? -8.653 19.298 43.397 1.00 93.44 448 PHE A CA 1
ATOM 3478 C C . PHE A 1 448 ? -8.692 20.088 44.715 1.00 93.44 448 PHE A C 1
ATOM 3480 O O . PHE A 1 448 ? -8.542 19.490 45.785 1.00 93.44 448 PHE A O 1
ATOM 3487 N N . GLU A 1 449 ? -8.927 21.407 44.703 1.00 91.75 449 GLU A N 1
ATOM 3488 C CA . GLU A 1 449 ? -9.154 22.180 45.938 1.00 91.75 449 GLU A CA 1
ATOM 3489 C C . GLU A 1 449 ? -10.417 21.707 46.672 1.00 91.75 449 GLU A C 1
ATOM 3491 O O . GLU A 1 449 ? -10.494 21.775 47.905 1.00 91.75 449 GLU A O 1
ATOM 3496 N N . ASN A 1 450 ? -11.400 21.203 45.921 1.00 88.62 450 ASN A N 1
ATOM 3497 C CA . ASN A 1 450 ? -12.693 20.765 46.439 1.00 88.62 450 ASN A CA 1
ATOM 3498 C C . ASN A 1 450 ? -12.734 19.280 46.842 1.00 88.62 450 ASN A C 1
ATOM 3500 O O . ASN A 1 450 ? -13.711 18.844 47.458 1.00 88.62 450 ASN A O 1
ATOM 3504 N N . GLY A 1 451 ? -11.687 18.502 46.558 1.00 91.12 451 GLY A N 1
ATOM 3505 C CA . GLY A 1 451 ? -11.586 17.094 46.943 1.00 91.12 451 GLY A CA 1
ATOM 3506 C C . GLY A 1 451 ? -10.888 16.222 45.903 1.00 91.12 451 GLY A C 1
ATOM 3507 O O . GLY A 1 451 ? -10.393 16.703 44.893 1.00 91.12 451 GLY A O 1
ATOM 3508 N N . GLY A 1 452 ? -10.858 14.917 46.170 1.00 94.25 452 GLY A N 1
ATOM 3509 C CA . GLY A 1 452 ? -10.215 13.940 45.292 1.00 94.25 452 GLY A CA 1
ATOM 3510 C C . GLY A 1 452 ? -8.689 13.931 45.381 1.00 94.25 452 GLY A C 1
ATOM 3511 O O . GLY A 1 452 ? -8.087 14.557 46.259 1.00 94.25 452 GLY A O 1
ATOM 3512 N N . ARG A 1 453 ? -8.054 13.137 44.516 1.00 95.94 453 ARG A N 1
ATOM 3513 C CA . ARG A 1 453 ? -6.588 13.022 44.410 1.00 95.94 453 ARG A CA 1
ATOM 3514 C C . ARG A 1 453 ? -6.155 12.422 43.076 1.00 95.94 453 ARG A C 1
ATOM 3516 O O . ARG A 1 453 ? -6.858 11.590 42.511 1.00 95.94 453 ARG A O 1
ATOM 3523 N N . GLY A 1 454 ? -4.989 12.850 42.599 1.00 97.38 454 GLY A N 1
ATOM 3524 C CA . GLY A 1 454 ? -4.305 12.242 41.462 1.00 97.38 454 GLY A CA 1
ATOM 3525 C C . GLY A 1 454 ? -3.360 11.156 41.960 1.00 97.38 454 GLY A C 1
ATOM 3526 O O . GLY A 1 454 ? -2.644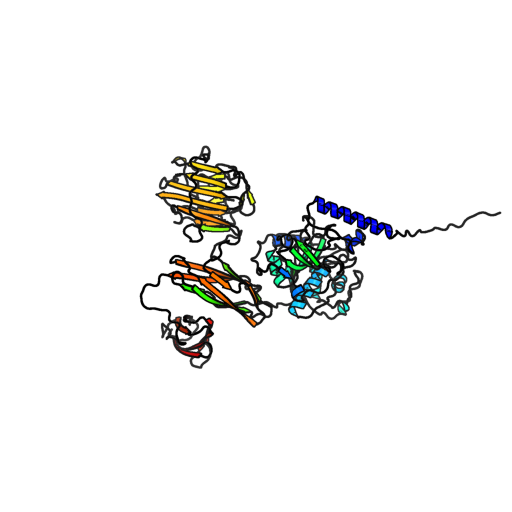 11.367 42.945 1.00 97.38 454 GLY A O 1
ATOM 3527 N N . LEU A 1 455 ? -3.357 9.997 41.312 1.00 98.44 455 LEU A N 1
ATOM 3528 C CA . LEU A 1 455 ? -2.471 8.881 41.636 1.00 98.44 455 LEU A CA 1
ATOM 3529 C C . LEU A 1 455 ? -1.684 8.457 40.399 1.00 98.44 455 LEU A C 1
ATOM 3531 O O . LEU A 1 455 ? -2.251 8.358 39.315 1.00 98.44 455 LEU A O 1
ATOM 3535 N N . PHE A 1 456 ? -0.400 8.162 40.581 1.00 98.62 456 PHE A N 1
ATOM 3536 C CA . PHE A 1 456 ? 0.469 7.600 39.553 1.00 98.62 456 PHE A CA 1
ATOM 3537 C C . PHE A 1 456 ? 1.082 6.288 40.033 1.00 98.62 456 PHE A C 1
ATOM 3539 O O . PHE A 1 456 ? 1.594 6.187 41.149 1.00 98.62 456 PHE A O 1
ATOM 3546 N N . TYR A 1 457 ? 1.057 5.273 39.182 1.00 98.50 457 TYR A N 1
ATOM 3547 C CA . TYR A 1 457 ? 1.717 3.998 39.418 1.00 98.50 457 TYR A CA 1
ATOM 3548 C C . TYR A 1 457 ? 2.452 3.560 38.155 1.00 98.50 457 TYR A C 1
ATOM 3550 O O . TYR A 1 457 ? 1.920 3.678 37.060 1.00 98.50 457 TYR A O 1
ATOM 3558 N N . THR A 1 458 ? 3.641 2.981 38.306 1.00 97.81 458 THR A N 1
ATOM 3559 C CA . THR A 1 458 ? 4.316 2.246 37.233 1.00 97.81 458 THR A CA 1
ATOM 3560 C C . THR A 1 458 ? 4.974 0.986 37.783 1.00 97.81 458 THR A C 1
ATOM 3562 O O . THR A 1 458 ? 5.468 0.963 38.916 1.00 97.81 458 THR A O 1
ATOM 3565 N N . ASN A 1 459 ? 5.007 -0.074 36.975 1.00 95.56 459 ASN A N 1
ATOM 3566 C CA . ASN A 1 459 ? 5.794 -1.269 37.265 1.00 95.56 459 ASN A CA 1
ATOM 3567 C C . ASN A 1 459 ? 7.260 -1.169 36.787 1.00 95.56 459 ASN A C 1
ATOM 3569 O O . ASN A 1 459 ? 8.032 -2.094 37.038 1.00 95.56 459 ASN A O 1
ATOM 3573 N N . ASN A 1 460 ? 7.652 -0.054 36.153 1.00 93.25 460 ASN A N 1
ATOM 3574 C CA . ASN A 1 460 ? 8.969 0.192 35.547 1.00 93.25 460 ASN A CA 1
ATOM 3575 C C . ASN A 1 460 ? 9.406 -0.881 34.533 1.00 93.25 460 ASN A C 1
ATOM 3577 O O . ASN A 1 460 ? 10.591 -1.201 34.435 1.00 93.25 460 ASN A O 1
ATOM 3581 N N . SER A 1 461 ? 8.447 -1.496 33.845 1.00 93.06 461 SER A N 1
ATOM 3582 C CA . SER A 1 461 ? 8.702 -2.544 32.858 1.00 93.06 461 SER A CA 1
ATOM 3583 C C . SER A 1 461 ? 7.898 -2.305 31.593 1.00 93.06 461 SER A C 1
ATOM 3585 O O . SER A 1 461 ? 8.472 -2.234 30.515 1.00 93.06 461 SER A O 1
ATOM 3587 N N . ASP A 1 462 ? 6.579 -2.211 31.722 1.00 92.25 462 ASP A N 1
ATOM 3588 C CA . ASP A 1 462 ? 5.679 -2.109 30.575 1.00 92.25 462 ASP A CA 1
ATOM 3589 C C . ASP A 1 462 ? 4.363 -1.394 30.879 1.00 92.25 462 ASP A C 1
ATOM 3591 O O . ASP A 1 462 ? 3.630 -1.135 29.943 1.00 92.25 462 ASP A O 1
ATOM 3595 N N . THR A 1 463 ? 4.024 -1.093 32.137 1.00 97.38 463 THR A N 1
ATOM 3596 C CA . THR A 1 463 ? 2.694 -0.584 32.493 1.00 97.38 463 THR A CA 1
ATOM 3597 C C . THR A 1 463 ? 2.791 0.606 33.435 1.00 97.38 463 THR A C 1
ATOM 3599 O O . THR A 1 463 ? 3.417 0.512 34.497 1.00 97.38 463 THR A O 1
ATOM 3602 N N . ALA A 1 464 ? 2.101 1.691 33.085 1.00 98.25 464 ALA A N 1
ATOM 3603 C CA . ALA A 1 464 ? 1.869 2.853 33.934 1.00 98.25 464 ALA A CA 1
ATOM 3604 C C . ALA A 1 464 ? 0.370 3.190 34.004 1.00 98.25 464 ALA A C 1
ATOM 3606 O O . ALA A 1 464 ? -0.373 2.964 33.052 1.00 98.25 464 ALA A O 1
ATOM 3607 N N . ILE A 1 465 ? -0.086 3.706 35.145 1.00 98.69 465 ILE A N 1
ATOM 3608 C CA . ILE A 1 465 ? -1.490 4.026 35.420 1.00 98.69 465 ILE A CA 1
ATOM 3609 C C . ILE A 1 465 ? -1.563 5.408 36.064 1.00 98.69 465 ILE A C 1
ATOM 3611 O O . ILE A 1 465 ? -0.842 5.682 37.027 1.00 98.69 465 ILE A O 1
ATOM 3615 N N . ILE A 1 466 ? -2.449 6.253 35.542 1.00 98.75 466 ILE A N 1
ATOM 3616 C CA . ILE A 1 466 ? -2.773 7.576 36.084 1.00 98.75 466 ILE A CA 1
ATOM 3617 C C . ILE A 1 466 ? -4.257 7.576 36.444 1.00 98.75 466 ILE A C 1
ATOM 3619 O O . ILE A 1 466 ? -5.085 7.344 35.567 1.00 98.75 466 ILE A O 1
ATOM 3623 N N . THR A 1 467 ? -4.603 7.853 37.700 1.00 98.69 467 THR A N 1
ATOM 3624 C CA . THR A 1 467 ? -5.997 7.875 38.173 1.00 98.69 467 THR A CA 1
ATOM 3625 C C . THR A 1 467 ? -6.357 9.249 38.728 1.00 98.69 467 THR A C 1
ATOM 3627 O O . THR A 1 467 ? -5.665 9.763 39.610 1.00 98.69 467 THR A O 1
ATOM 3630 N N . TRP A 1 468 ? -7.483 9.797 38.272 1.00 97.94 468 TRP A N 1
ATOM 3631 C CA . TRP A 1 468 ? -8.211 10.878 38.932 1.00 97.94 468 TRP A CA 1
ATOM 3632 C C . TRP A 1 468 ? -9.255 10.216 39.830 1.00 97.94 468 TRP A C 1
ATOM 3634 O O . TRP A 1 468 ? -10.196 9.604 39.338 1.00 97.94 468 TRP A O 1
ATOM 3644 N N . ASP A 1 469 ? -9.043 10.253 41.144 1.00 97.38 469 ASP A N 1
ATOM 3645 C CA . ASP A 1 469 ? -9.852 9.536 42.135 1.00 97.38 469 ASP A CA 1
ATOM 3646 C C . ASP A 1 469 ? -10.770 10.512 42.885 1.00 97.38 469 ASP A C 1
ATOM 3648 O O . ASP A 1 469 ? -10.286 11.325 43.679 1.00 97.38 469 ASP A O 1
ATOM 3652 N N . HIS A 1 470 ? -12.086 10.416 42.655 1.00 95.75 470 HIS A N 1
ATOM 3653 C CA . HIS A 1 470 ? -13.133 11.253 43.258 1.00 95.75 470 HIS A CA 1
ATOM 3654 C C . HIS A 1 470 ? -12.904 12.767 43.094 1.00 95.75 470 HIS A C 1
ATOM 3656 O O . HIS A 1 470 ? -13.068 13.529 44.052 1.00 95.75 470 HIS A O 1
ATOM 3662 N N . VAL A 1 471 ? -12.512 13.207 41.900 1.00 94.88 471 VAL A N 1
ATOM 3663 C CA . VAL A 1 471 ? -12.187 14.613 41.617 1.00 94.88 471 VAL A CA 1
ATOM 3664 C C . VAL A 1 471 ? -13.462 15.376 41.236 1.00 94.88 471 VAL A C 1
ATOM 3666 O O . VAL A 1 471 ? -14.182 14.923 40.343 1.00 94.88 471 VAL A O 1
ATOM 3669 N N . PRO A 1 472 ? -13.791 16.491 41.912 1.00 93.81 472 PRO A N 1
ATOM 3670 C CA . PRO A 1 472 ? -14.925 17.326 41.533 1.00 93.81 472 PRO A CA 1
ATOM 3671 C C . PRO A 1 472 ? -14.664 18.179 40.285 1.00 93.81 472 PRO A C 1
ATOM 3673 O O . PRO A 1 472 ? -13.527 18.581 40.043 1.00 93.81 472 PRO A O 1
ATOM 3676 N N . ASP A 1 473 ? -15.722 18.546 39.559 1.00 91.44 473 ASP A N 1
ATOM 3677 C CA . ASP A 1 473 ? -15.654 19.685 38.631 1.00 91.44 473 ASP A CA 1
ATOM 3678 C C . ASP A 1 473 ? -15.542 21.009 39.399 1.00 91.44 473 ASP A C 1
ATOM 3680 O O . ASP A 1 473 ? -15.919 21.121 40.576 1.00 91.44 473 ASP A O 1
ATOM 3684 N N . TRP A 1 474 ? -15.099 22.063 38.716 1.00 89.12 474 TRP A N 1
ATOM 3685 C CA . TRP A 1 474 ? -15.010 23.407 39.292 1.00 89.12 474 TRP A CA 1
ATOM 3686 C C . TRP A 1 474 ? -16.342 23.908 39.886 1.00 89.12 474 TRP A C 1
ATOM 3688 O O . TRP A 1 474 ? -16.374 24.600 40.910 1.00 89.12 474 TRP A O 1
ATOM 3698 N N . ARG A 1 475 ? -17.484 23.519 39.296 1.00 87.69 475 ARG A N 1
ATOM 3699 C CA . ARG A 1 475 ? -18.827 23.916 39.768 1.00 87.69 475 ARG A CA 1
ATOM 3700 C C . ARG A 1 475 ? -19.329 23.101 40.962 1.00 87.69 475 ARG A C 1
ATOM 3702 O O . ARG A 1 475 ? -20.332 23.500 41.562 1.00 87.69 475 ARG A O 1
ATOM 3709 N N . GLN A 1 476 ? -18.648 22.011 41.323 1.00 86.31 476 GLN A N 1
ATOM 3710 C CA . GLN A 1 476 ? -19.057 21.049 42.352 1.00 86.31 476 GLN A CA 1
ATOM 3711 C C . GLN A 1 476 ? -20.443 20.441 42.073 1.00 86.31 476 GLN A C 1
ATOM 3713 O O . GLN A 1 476 ? -21.216 20.149 42.993 1.00 86.31 476 GLN A O 1
ATOM 3718 N N . GLU A 1 477 ? -20.785 20.294 40.795 1.00 88.94 477 GLU A N 1
ATOM 3719 C CA . GLU A 1 477 ? -21.986 19.607 40.332 1.00 88.94 477 GLU A CA 1
ATOM 3720 C C . GLU A 1 477 ? -21.727 18.115 40.113 1.00 88.94 477 GLU A C 1
ATOM 3722 O O . GLU A 1 477 ? -22.686 17.336 40.183 1.00 88.94 477 GLU A O 1
ATOM 3727 N N . GLY A 1 478 ? -20.465 17.711 39.915 1.00 90.50 478 GLY A N 1
ATOM 3728 C CA . GLY A 1 478 ? -20.098 16.308 39.850 1.00 90.50 478 GLY A CA 1
ATOM 3729 C C . GLY A 1 478 ? -18.778 15.902 40.468 1.00 90.50 478 GLY A C 1
ATOM 3730 O O . GLY A 1 478 ? -17.993 16.731 40.908 1.00 90.50 478 GLY A O 1
ATOM 3731 N N . ILE A 1 479 ? -18.621 14.584 40.604 1.00 94.06 479 ILE A N 1
ATOM 3732 C CA . ILE A 1 479 ? -17.457 13.915 41.189 1.00 94.06 479 ILE A CA 1
ATOM 3733 C C . ILE A 1 479 ? -17.137 12.723 40.295 1.00 94.06 479 ILE A C 1
ATOM 3735 O O . ILE A 1 479 ? -17.997 11.863 40.083 1.00 94.06 479 ILE A O 1
ATOM 3739 N N . PHE A 1 480 ? -15.908 12.678 39.794 1.00 96.25 480 PHE A N 1
ATOM 3740 C CA . PHE A 1 480 ? -15.502 11.747 38.752 1.00 96.25 480 PHE A CA 1
ATOM 3741 C C . PHE A 1 480 ? -14.316 10.893 39.194 1.00 96.25 480 PHE A C 1
ATOM 3743 O O . PHE A 1 480 ? -13.377 11.380 39.830 1.00 96.25 480 PHE A O 1
ATOM 3750 N N . THR A 1 481 ? -14.372 9.613 38.836 1.00 97.88 481 THR A N 1
ATOM 3751 C CA . THR A 1 481 ? -13.296 8.647 39.039 1.00 97.88 481 THR A CA 1
ATOM 3752 C C . THR A 1 481 ? -13.007 7.933 37.723 1.00 97.88 481 THR A C 1
ATOM 3754 O O . THR A 1 481 ? -13.825 7.143 37.246 1.00 97.88 481 THR A O 1
ATOM 3757 N N . PHE A 1 482 ? -11.841 8.205 37.142 1.00 98.31 482 PHE A N 1
ATOM 3758 C CA . PHE A 1 482 ? -11.399 7.654 35.858 1.00 98.31 482 PHE A CA 1
ATOM 3759 C C . PHE A 1 482 ? -9.875 7.512 35.808 1.00 98.31 482 PHE A C 1
ATOM 3761 O O . PHE A 1 482 ? -9.151 8.060 36.646 1.00 98.31 482 PHE A O 1
ATOM 3768 N N . GLN A 1 483 ? -9.371 6.753 34.837 1.00 98.56 483 GLN A N 1
ATOM 3769 C CA . GLN A 1 483 ? -7.941 6.496 34.703 1.00 98.56 483 GLN A CA 1
ATOM 3770 C C . GLN A 1 483 ? -7.478 6.304 33.260 1.00 98.56 483 GLN A C 1
ATOM 3772 O O . GLN A 1 483 ? -8.245 5.880 32.395 1.00 98.56 483 GLN A O 1
ATOM 3777 N N . ILE A 1 484 ? -6.183 6.540 33.055 1.00 98.69 484 ILE A N 1
ATOM 3778 C CA . ILE A 1 484 ? -5.418 6.142 31.873 1.00 98.69 484 ILE A CA 1
ATOM 3779 C C . ILE A 1 484 ? -4.547 4.948 32.266 1.00 98.69 484 ILE A C 1
ATOM 3781 O O . ILE A 1 484 ? -3.857 4.991 33.286 1.00 98.69 484 ILE A O 1
ATOM 3785 N N . ILE A 1 485 ? -4.542 3.902 31.444 1.00 98.50 485 ILE A N 1
ATOM 3786 C CA . ILE A 1 485 ? -3.594 2.790 31.511 1.00 98.50 485 ILE A CA 1
ATOM 3787 C C . ILE A 1 485 ? -2.744 2.840 30.239 1.00 98.50 485 ILE A C 1
ATOM 3789 O O . ILE A 1 485 ? -3.274 2.764 29.132 1.00 98.50 485 ILE A O 1
ATOM 3793 N N . ILE A 1 486 ? -1.432 2.955 30.412 1.00 97.94 486 ILE A N 1
ATOM 3794 C CA . ILE A 1 486 ? -0.432 2.991 29.343 1.00 97.94 486 ILE A CA 1
ATOM 3795 C C . ILE A 1 486 ? 0.339 1.678 29.405 1.00 97.94 486 ILE A C 1
ATOM 3797 O O . ILE A 1 486 ? 0.897 1.357 30.459 1.00 97.94 486 ILE A O 1
ATOM 3801 N N . VAL A 1 487 ? 0.368 0.927 28.303 1.00 94.75 487 VAL A N 1
ATOM 3802 C CA . VAL A 1 487 ? 1.084 -0.350 28.202 1.00 94.75 487 VAL A CA 1
ATOM 3803 C C . VAL A 1 487 ? 2.036 -0.332 27.006 1.00 94.75 487 VAL A C 1
ATOM 3805 O O . VAL A 1 487 ? 1.622 -0.056 25.887 1.00 94.75 487 VAL A O 1
ATOM 3808 N N . ALA A 1 488 ? 3.311 -0.642 27.228 1.00 87.00 488 ALA A N 1
ATOM 3809 C CA . ALA A 1 488 ? 4.315 -0.716 26.175 1.00 87.00 488 ALA A CA 1
ATOM 3810 C C . ALA A 1 488 ? 3.970 -1.797 25.121 1.00 87.00 488 ALA A C 1
ATOM 3812 O O . ALA A 1 488 ? 3.478 -2.869 25.489 1.00 87.00 488 ALA A O 1
ATOM 3813 N N . PRO A 1 489 ? 4.294 -1.576 23.834 1.00 86.81 489 PRO A N 1
ATOM 3814 C CA . PRO A 1 489 ? 4.970 -0.387 23.321 1.00 86.81 489 PRO A CA 1
ATOM 3815 C C . PRO A 1 489 ? 4.039 0.811 23.091 1.00 86.81 489 PRO A C 1
ATOM 3817 O O . PRO A 1 489 ? 4.506 1.924 23.245 1.00 86.81 489 PRO A O 1
ATOM 3820 N N . ASP A 1 490 ? 2.757 0.627 22.787 1.00 88.88 490 ASP A N 1
ATOM 3821 C CA . ASP A 1 490 ? 1.921 1.659 22.141 1.00 88.88 490 ASP A CA 1
ATOM 3822 C C . ASP A 1 490 ? 0.447 1.670 22.595 1.00 88.88 490 ASP A C 1
ATOM 3824 O O . ASP A 1 490 ? -0.387 2.406 22.060 1.00 88.88 490 ASP A O 1
ATOM 3828 N N . LYS A 1 491 ? 0.096 0.860 23.597 1.00 91.88 491 LYS A N 1
ATOM 3829 C CA . LYS A 1 491 ? -1.287 0.617 24.002 1.00 91.88 491 LYS A CA 1
ATOM 3830 C C . LYS A 1 491 ? -1.790 1.633 25.032 1.00 91.88 491 LYS A C 1
ATOM 3832 O O . LYS A 1 491 ? -1.167 1.848 26.074 1.00 91.88 491 LYS A O 1
ATOM 3837 N N . ILE A 1 492 ? -2.982 2.184 24.782 1.00 98.12 492 ILE A N 1
ATOM 3838 C CA . ILE A 1 492 ? -3.649 3.179 25.638 1.00 98.12 492 ILE A CA 1
ATOM 3839 C C . ILE A 1 492 ? -5.067 2.700 25.947 1.00 98.12 492 ILE A C 1
ATOM 3841 O O . ILE A 1 492 ? -5.832 2.389 25.036 1.00 98.12 492 ILE A O 1
ATOM 3845 N N . ILE A 1 493 ? -5.434 2.662 27.228 1.00 97.81 493 ILE A N 1
ATOM 3846 C CA . ILE A 1 493 ? -6.795 2.346 27.676 1.00 97.81 493 ILE A CA 1
ATOM 3847 C C . ILE A 1 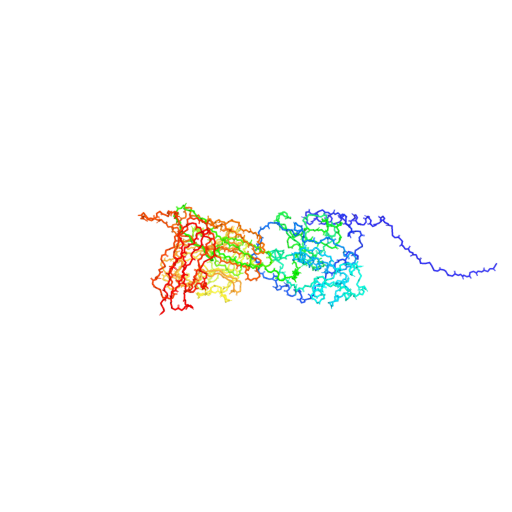493 ? -7.293 3.451 28.606 1.00 97.81 493 ILE A C 1
ATOM 3849 O O . ILE A 1 493 ? -6.602 3.822 29.557 1.00 97.81 493 ILE A O 1
ATOM 3853 N N . TYR A 1 494 ? -8.516 3.921 28.391 1.00 98.56 494 TYR A N 1
ATOM 3854 C CA . TYR A 1 494 ? -9.266 4.740 29.340 1.00 98.56 494 TYR A CA 1
ATOM 3855 C C . TYR A 1 494 ? -10.288 3.881 30.071 1.00 98.56 494 TYR A C 1
ATOM 3857 O O . TYR A 1 494 ? -10.908 3.000 29.474 1.00 98.56 494 TYR A O 1
ATOM 3865 N N . GLN A 1 495 ? -10.477 4.127 31.365 1.00 98.38 495 GLN A N 1
ATOM 3866 C CA . GLN A 1 495 ? -11.562 3.511 32.125 1.00 98.38 495 GLN A CA 1
ATOM 3867 C C . GLN A 1 495 ? -12.249 4.519 33.034 1.00 98.38 495 GLN A C 1
ATOM 3869 O O . GLN A 1 495 ? -11.590 5.358 33.648 1.00 98.38 495 GLN A O 1
ATOM 3874 N N . TYR A 1 496 ? -13.563 4.365 33.169 1.00 98.25 496 TYR A N 1
ATOM 3875 C CA . TYR A 1 496 ? -14.436 5.243 33.936 1.00 98.25 496 TYR A CA 1
ATOM 3876 C C . TYR A 1 496 ? -15.183 4.412 34.988 1.00 98.25 496 TYR A C 1
ATOM 3878 O O . TYR A 1 496 ? -16.019 3.575 34.654 1.00 98.25 496 TYR A O 1
ATOM 3886 N N . ASP A 1 497 ? -14.849 4.592 36.266 1.00 97.62 497 ASP A N 1
ATOM 3887 C CA . ASP A 1 497 ? -15.431 3.816 37.374 1.00 97.62 497 ASP A CA 1
ATOM 3888 C C . ASP A 1 497 ? -16.740 4.424 37.867 1.00 97.62 497 ASP A C 1
ATOM 3890 O O . ASP A 1 497 ? -17.775 3.761 37.889 1.00 97.62 497 ASP A O 1
ATOM 3894 N N . SER A 1 498 ? -16.691 5.708 38.220 1.00 95.81 498 SER A N 1
ATOM 3895 C CA . SER A 1 498 ? -17.820 6.445 38.779 1.00 95.81 498 SER A CA 1
ATOM 3896 C C . SER A 1 498 ? -17.857 7.837 38.172 1.00 95.81 498 SER A C 1
ATOM 3898 O O . SER A 1 498 ? -17.027 8.682 38.504 1.00 95.81 498 SER A O 1
ATOM 3900 N N . MET A 1 499 ? -18.837 8.090 37.314 1.00 94.44 499 MET A N 1
ATOM 3901 C CA . MET A 1 499 ? -18.982 9.325 36.549 1.00 94.44 499 MET A CA 1
ATOM 3902 C C . MET A 1 499 ? -20.259 10.072 36.943 1.00 94.44 499 MET A C 1
ATOM 3904 O O . MET A 1 499 ? -21.050 10.483 36.099 1.00 94.44 499 MET A O 1
ATOM 3908 N N . GLY A 1 500 ? -20.510 10.263 38.241 1.00 77.12 500 GLY A N 1
ATOM 3909 C CA . GLY A 1 500 ? -21.651 11.078 38.642 1.00 77.12 500 GLY A CA 1
ATOM 3910 C C . GLY A 1 500 ? -22.007 11.140 40.131 1.00 77.12 500 GLY A C 1
ATOM 3911 O O . GLY A 1 500 ? -21.409 10.449 40.959 1.00 77.12 500 GLY A O 1
ATOM 3912 N N . PRO A 1 501 ? -23.035 11.955 40.481 1.00 77.06 501 PRO A N 1
ATOM 3913 C CA . PRO A 1 501 ? -23.843 12.799 39.574 1.00 77.06 501 PRO A CA 1
ATOM 3914 C C . PRO A 1 501 ? -22.994 13.901 38.923 1.00 77.06 501 PRO A C 1
ATOM 3916 O O . PRO A 1 501 ? -21.949 14.202 39.466 1.00 77.06 501 PRO A O 1
ATOM 3919 N N . GLY A 1 502 ? -23.381 14.467 37.775 1.00 75.62 502 GLY A N 1
ATOM 3920 C CA . GLY A 1 502 ? -22.591 15.519 37.112 1.00 75.62 502 GLY A CA 1
ATOM 3921 C C . GLY A 1 502 ? -22.996 15.775 35.658 1.00 75.62 502 GLY A C 1
ATOM 3922 O O . GLY A 1 502 ? -23.896 15.112 35.133 1.00 75.62 502 GLY A O 1
ATOM 3923 N N . ARG A 1 503 ? -22.348 16.746 35.002 1.00 81.12 503 ARG A N 1
ATOM 3924 C CA . ARG A 1 503 ? -22.544 17.048 33.573 1.00 81.12 503 ARG A CA 1
ATOM 3925 C C . ARG A 1 503 ? -21.547 16.270 32.723 1.00 81.12 503 ARG A C 1
ATOM 3927 O O . ARG A 1 503 ? -20.428 16.703 32.523 1.00 81.12 503 ARG A O 1
ATOM 3934 N N . LEU A 1 504 ? -21.978 15.136 32.185 1.00 89.31 504 LEU A N 1
ATOM 3935 C CA . LEU A 1 504 ? -21.129 14.269 31.353 1.00 89.31 504 LEU A CA 1
ATOM 3936 C C . LEU A 1 504 ? -21.052 14.691 29.882 1.00 89.31 504 LEU A C 1
ATOM 3938 O O . LEU A 1 504 ? -20.591 13.926 29.047 1.00 89.31 504 LEU A O 1
ATOM 3942 N N . ASN A 1 505 ? -21.546 15.884 29.559 1.00 89.38 505 ASN A N 1
ATOM 3943 C CA . ASN A 1 505 ? -21.624 16.424 28.205 1.00 89.38 505 ASN A CA 1
ATOM 3944 C C . ASN A 1 505 ? -20.839 17.739 28.046 1.00 89.38 505 ASN A C 1
ATOM 3946 O O . ASN A 1 505 ? -21.138 18.514 27.142 1.00 89.38 505 ASN A O 1
ATOM 3950 N N . GLU A 1 506 ? -19.901 18.012 28.949 1.00 89.88 506 GLU A N 1
ATOM 3951 C CA . GLU A 1 506 ? -18.955 19.134 28.910 1.00 89.88 506 GLU A CA 1
ATOM 3952 C C . GLU A 1 506 ? -17.557 18.500 29.067 1.00 89.88 506 GLU A C 1
ATOM 3954 O O . GLU A 1 506 ? -17.058 18.385 30.169 1.00 89.88 506 GLU A O 1
ATOM 3959 N N . SER A 1 507 ? -17.010 17.889 28.009 1.00 94.25 507 SER A N 1
ATOM 3960 C CA . SER A 1 507 ? -15.663 17.279 28.035 1.00 94.25 507 SER A CA 1
ATOM 3961 C C . SER A 1 507 ? -15.145 16.987 26.627 1.00 94.25 507 SER A C 1
ATOM 3963 O O . SER A 1 507 ? -15.942 16.855 25.689 1.00 94.25 507 SER A O 1
ATOM 3965 N N . SER A 1 508 ? -13.822 16.862 26.497 1.00 96.94 508 SER A N 1
ATOM 3966 C CA . SER A 1 508 ? -13.152 16.281 25.327 1.00 96.94 508 SER A CA 1
ATOM 3967 C C . SER A 1 508 ? -12.514 14.940 25.681 1.00 96.94 508 SER A C 1
ATOM 3969 O O . SER A 1 508 ? -11.893 14.796 26.738 1.00 96.94 508 SER A O 1
ATOM 3971 N N . ILE A 1 509 ? -12.652 13.960 24.788 1.00 98.00 509 ILE A N 1
ATOM 3972 C CA . ILE A 1 509 ? -12.071 12.623 24.935 1.00 98.00 509 ILE A CA 1
ATOM 3973 C C . ILE A 1 509 ? -11.408 12.235 23.623 1.00 98.00 509 ILE A C 1
ATOM 3975 O O . ILE A 1 509 ? -12.045 12.307 22.572 1.00 98.00 509 ILE A O 1
ATOM 3979 N N . GLY A 1 510 ? -10.147 11.820 23.673 1.00 97.56 510 GLY A N 1
ATOM 3980 C CA . GLY A 1 510 ? -9.390 11.494 22.471 1.00 97.56 510 GLY A CA 1
ATOM 3981 C C . GLY A 1 510 ? -7.879 11.511 22.651 1.00 97.56 510 GLY A C 1
ATOM 3982 O O . GLY A 1 510 ? -7.364 11.704 23.752 1.00 97.56 510 GLY A O 1
ATOM 3983 N N . ILE A 1 511 ? -7.170 11.323 21.540 1.00 98.12 511 ILE A N 1
ATOM 3984 C CA . ILE A 1 511 ? -5.703 11.354 21.473 1.00 98.12 511 ILE A CA 1
ATOM 3985 C C . ILE A 1 511 ? -5.233 12.190 20.285 1.00 98.12 511 ILE A C 1
ATOM 3987 O O . ILE A 1 511 ? -5.880 12.184 19.242 1.00 98.12 511 ILE A O 1
ATOM 3991 N N . GLU A 1 512 ? -4.083 12.851 20.393 1.00 97.06 512 GLU A N 1
ATOM 3992 C CA . GLU A 1 512 ? -3.511 13.621 19.278 1.00 97.06 512 GLU A CA 1
ATOM 3993 C C . GLU A 1 512 ? -1.986 13.721 19.303 1.00 97.06 512 GLU A C 1
ATOM 3995 O O . GLU A 1 512 ? -1.334 13.569 20.339 1.00 97.06 512 GLU A O 1
ATOM 4000 N N . ASN A 1 513 ? -1.423 13.994 18.128 1.00 96.06 513 ASN A N 1
ATOM 4001 C CA . ASN A 1 513 ? 0.010 14.069 17.895 1.00 96.06 513 ASN A CA 1
ATOM 4002 C C . ASN A 1 513 ? 0.649 15.384 18.383 1.00 96.06 513 ASN A C 1
ATOM 4004 O O . ASN A 1 513 ? 0.004 16.285 18.911 1.00 96.06 513 ASN A O 1
ATOM 4008 N N . GLN A 1 514 ? 1.960 15.513 18.174 1.00 94.50 514 GLN A N 1
ATOM 4009 C CA . GLN A 1 514 ? 2.753 16.661 18.626 1.00 94.50 514 GLN A CA 1
ATOM 4010 C C . GLN A 1 514 ? 2.315 18.010 18.036 1.00 94.50 514 GLN A C 1
ATOM 4012 O O . GLN A 1 514 ? 2.591 19.054 18.627 1.00 94.50 514 GLN A O 1
ATOM 4017 N N . SER A 1 515 ? 1.715 18.008 16.848 1.00 89.44 515 SER A N 1
ATOM 4018 C CA . SER A 1 515 ? 1.334 19.230 16.140 1.00 89.44 515 SER A CA 1
ATOM 4019 C C . SER A 1 515 ? -0.151 19.555 16.235 1.00 89.44 515 SER A C 1
ATOM 4021 O O . SER A 1 515 ? -0.544 20.590 15.698 1.00 89.44 515 SER A O 1
ATOM 4023 N N . GLY A 1 516 ? -0.962 18.676 16.831 1.00 90.56 516 GLY A N 1
ATOM 4024 C CA . GLY A 1 516 ? -2.403 18.879 16.928 1.00 90.56 516 GLY A CA 1
ATOM 4025 C C . GLY A 1 516 ? -3.086 18.903 15.564 1.00 90.56 516 GLY A C 1
ATOM 4026 O O . GLY A 1 516 ? -4.056 19.623 15.335 1.00 90.56 516 GLY A O 1
ATOM 4027 N N . THR A 1 517 ? -2.525 18.167 14.600 1.00 89.25 517 THR A N 1
ATOM 4028 C CA . THR A 1 517 ? -3.057 18.074 13.225 1.00 89.25 517 THR A CA 1
ATOM 4029 C C . THR A 1 517 ? -3.530 16.675 12.863 1.00 89.25 517 THR A C 1
ATOM 4031 O O . THR A 1 517 ? -4.253 16.515 11.881 1.00 89.25 517 THR A O 1
ATOM 4034 N N . VAL A 1 518 ? -3.135 15.673 13.649 1.00 88.81 518 VAL A N 1
ATOM 4035 C CA . VAL A 1 518 ? -3.592 14.289 13.531 1.00 88.81 518 VAL A CA 1
ATOM 4036 C C . VAL A 1 518 ? -4.023 13.831 14.915 1.00 88.81 518 VAL A C 1
ATOM 4038 O O . VAL A 1 518 ? -3.284 14.030 15.881 1.00 88.81 518 VAL A O 1
ATOM 4041 N N . GLY A 1 519 ? -5.224 13.272 15.002 1.00 92.00 519 GLY A N 1
ATOM 4042 C CA . GLY A 1 519 ? -5.836 12.868 16.255 1.00 92.00 519 GLY A CA 1
ATOM 4043 C C . GLY A 1 519 ? -7.152 12.135 16.045 1.00 92.00 519 GLY A C 1
ATOM 4044 O O . GLY A 1 519 ? -7.731 12.180 14.957 1.00 92.00 519 GLY A O 1
ATOM 4045 N N . LEU A 1 520 ? -7.628 11.511 17.115 1.00 93.69 520 LEU A N 1
ATOM 4046 C CA . LEU A 1 520 ? -8.921 10.848 17.203 1.00 93.69 520 LEU A CA 1
ATOM 4047 C C . LEU A 1 520 ? -9.753 11.484 18.305 1.00 93.69 520 LEU A C 1
ATOM 4049 O O . LEU A 1 520 ? -9.404 11.377 19.481 1.00 93.69 520 LEU A O 1
ATOM 4053 N N . GLU A 1 521 ? -10.876 12.082 17.924 1.00 95.31 521 GLU A N 1
ATOM 4054 C CA . GLU A 1 521 ? -11.936 12.468 18.850 1.00 95.31 521 GLU A CA 1
ATOM 4055 C C . GLU A 1 521 ? -12.856 11.269 19.091 1.00 95.31 521 GLU A C 1
ATOM 4057 O O . GLU A 1 521 ? -13.429 10.700 18.165 1.00 95.31 521 GLU A O 1
ATOM 4062 N N . VAL A 1 522 ? -12.997 10.883 20.354 1.00 94.31 522 VAL A N 1
ATOM 4063 C CA . VAL A 1 522 ? -14.009 9.922 20.803 1.00 94.31 522 VAL A CA 1
ATOM 4064 C C . VAL A 1 522 ? -15.315 10.664 21.081 1.00 94.31 522 VAL A C 1
ATOM 4066 O O . VAL A 1 522 ? -16.393 10.239 20.671 1.00 94.31 522 VAL A O 1
ATOM 4069 N N . ALA A 1 523 ? -15.226 11.785 21.799 1.00 94.19 523 ALA A N 1
ATOM 4070 C CA . ALA A 1 523 ? -16.377 12.581 22.188 1.00 94.19 523 ALA A CA 1
ATOM 4071 C C . ALA A 1 523 ? -15.980 14.037 22.450 1.00 94.19 523 ALA A C 1
ATOM 4073 O O . ALA A 1 523 ? -14.963 14.307 23.088 1.00 94.19 523 ALA A O 1
ATOM 4074 N N . LEU A 1 524 ? -16.848 14.961 22.033 1.00 95.44 524 LEU A N 1
ATOM 4075 C CA . LEU A 1 524 ? -16.777 16.377 22.375 1.00 95.44 524 LEU A CA 1
ATOM 4076 C C . LEU A 1 524 ? -18.154 16.875 22.810 1.00 95.44 524 LEU A C 1
ATOM 4078 O O . LEU A 1 524 ? -19.109 16.867 22.030 1.00 95.44 524 LEU A O 1
ATOM 4082 N N . ASN A 1 525 ? -18.254 17.353 24.049 1.00 93.94 525 ASN A N 1
ATOM 4083 C CA . ASN A 1 525 ? -19.445 18.012 24.593 1.00 93.94 525 ASN A CA 1
ATOM 4084 C C . ASN A 1 525 ? -20.762 17.231 24.379 1.00 93.94 525 ASN A C 1
ATOM 4086 O O . ASN A 1 525 ? -21.814 17.801 24.071 1.00 93.94 525 ASN A O 1
ATOM 4090 N N . THR A 1 526 ? -20.706 15.907 24.533 1.00 91.75 526 THR A N 1
ATOM 4091 C CA . THR A 1 526 ? -21.826 14.988 24.286 1.00 91.75 526 THR A CA 1
ATOM 4092 C C . THR A 1 526 ? -21.971 13.967 25.412 1.00 91.75 526 THR A C 1
ATOM 4094 O O . THR A 1 526 ? -21.002 13.651 26.093 1.00 91.75 526 THR A O 1
ATOM 4097 N N . TYR A 1 527 ? -23.186 13.445 25.617 1.00 88.75 527 TYR A N 1
ATOM 4098 C CA . TYR A 1 527 ? -23.434 12.364 26.575 1.00 88.75 527 TYR A CA 1
ATOM 4099 C C . TYR A 1 527 ? -22.906 11.048 26.009 1.00 88.75 527 TYR A C 1
ATOM 4101 O O . TYR A 1 527 ? -23.618 10.359 25.280 1.00 88.75 527 TYR A O 1
ATOM 4109 N N . TYR A 1 528 ? -21.659 10.735 26.338 1.00 92.38 528 TYR A N 1
ATOM 4110 C CA . TYR A 1 528 ? -20.990 9.511 25.908 1.00 92.38 528 TYR A CA 1
ATOM 4111 C C . TYR A 1 528 ? -20.508 8.686 27.106 1.00 92.38 528 TYR A C 1
ATOM 4113 O O . TYR A 1 528 ? -20.833 7.512 27.218 1.00 92.38 528 TYR A O 1
ATOM 4121 N N . VAL A 1 529 ? -19.815 9.317 28.056 1.00 94.00 529 VAL A N 1
ATOM 4122 C CA . VAL A 1 529 ? -19.251 8.614 29.213 1.00 94.00 529 VAL A CA 1
ATOM 4123 C C . VAL A 1 529 ? -20.331 8.146 30.191 1.00 94.00 529 VAL A C 1
ATOM 4125 O O . VAL A 1 529 ? -21.273 8.881 30.494 1.00 94.00 529 VAL A O 1
ATOM 4128 N N . HIS A 1 530 ? -20.148 6.948 30.747 1.00 94.00 530 HIS A N 1
ATOM 4129 C CA . HIS A 1 530 ? -20.934 6.390 31.848 1.00 94.00 530 HIS A CA 1
ATOM 4130 C C . HIS A 1 530 ? -20.073 5.486 32.745 1.00 94.00 530 HIS A C 1
ATOM 4132 O O . HIS A 1 530 ? -18.928 5.170 32.422 1.00 94.00 530 HIS A O 1
ATOM 4138 N N . ASP A 1 531 ? -20.632 5.071 33.886 1.00 95.44 531 ASP A N 1
ATOM 4139 C CA . ASP A 1 531 ? -19.991 4.114 34.794 1.00 95.44 531 ASP A CA 1
ATOM 4140 C C . ASP A 1 531 ? -19.669 2.801 34.067 1.00 95.44 531 ASP A C 1
ATOM 4142 O O . ASP A 1 531 ? -20.454 2.321 33.243 1.00 95.44 531 ASP A O 1
ATOM 4146 N N . SER A 1 532 ? -18.548 2.182 34.440 1.00 95.56 532 SER A N 1
ATOM 4147 C CA . SER A 1 532 ? -18.068 0.915 33.873 1.00 95.56 532 SER A CA 1
ATOM 4148 C C . SER A 1 532 ? -17.745 0.952 32.373 1.00 95.56 532 SER A C 1
ATOM 4150 O O . SER A 1 532 ? -17.740 -0.095 31.730 1.00 95.56 532 SER A O 1
ATOM 4152 N N . LEU A 1 533 ? -17.448 2.133 31.822 1.00 96.38 533 LEU A N 1
ATOM 4153 C CA . LEU A 1 533 ? -16.975 2.292 30.447 1.00 96.38 533 LEU A CA 1
ATOM 4154 C C . LEU A 1 533 ? -15.461 2.043 30.362 1.00 96.38 533 LEU A C 1
ATOM 4156 O O . LEU A 1 533 ? -14.690 2.511 31.208 1.00 96.38 533 LEU A O 1
ATOM 4160 N N . ALA A 1 534 ? -15.023 1.345 29.318 1.00 97.12 534 ALA A N 1
ATOM 4161 C CA . ALA A 1 534 ? -13.624 1.235 28.925 1.00 97.12 534 ALA A CA 1
ATOM 4162 C C . ALA A 1 534 ? -13.464 1.556 27.439 1.00 97.12 534 ALA A C 1
ATOM 4164 O O . ALA A 1 534 ? -14.296 1.148 26.636 1.00 97.12 534 ALA A O 1
ATOM 4165 N N . ILE A 1 535 ? -12.387 2.257 27.091 1.00 96.38 535 ILE A N 1
ATOM 4166 C CA . ILE A 1 535 ? -12.035 2.633 25.718 1.00 96.38 535 ILE A CA 1
ATOM 4167 C C . ILE A 1 535 ? -10.592 2.222 25.490 1.00 96.38 535 ILE A C 1
ATOM 4169 O O . ILE A 1 535 ? -9.736 2.526 26.316 1.00 96.38 535 ILE A O 1
ATOM 4173 N N . GLU A 1 536 ? -10.311 1.540 24.391 1.00 94.56 536 GLU A N 1
ATOM 4174 C CA . GLU A 1 536 ? -8.959 1.132 24.022 1.00 94.56 536 GLU A CA 1
ATOM 4175 C C . GLU A 1 536 ? -8.611 1.720 22.659 1.00 94.56 536 GLU A C 1
ATOM 4177 O O . GLU A 1 536 ? -9.403 1.630 21.719 1.00 94.56 536 GLU A O 1
ATOM 4182 N N . PHE A 1 537 ? -7.432 2.337 22.574 1.00 93.12 537 PHE A N 1
ATOM 4183 C CA . PHE A 1 537 ? -6.868 2.835 21.326 1.00 93.12 537 PHE A CA 1
ATOM 4184 C C . PHE A 1 537 ? -5.893 1.809 20.771 1.00 93.12 537 PHE A C 1
ATOM 4186 O O . PHE A 1 537 ? -5.080 1.231 21.498 1.00 93.12 537 PHE A O 1
ATOM 4193 N N . TYR A 1 538 ? -5.957 1.634 19.463 1.00 85.62 538 TYR A N 1
ATOM 4194 C CA . TYR A 1 538 ? -5.184 0.663 18.718 1.00 85.62 538 TYR A CA 1
ATOM 4195 C C . TYR A 1 538 ? -4.460 1.357 17.571 1.00 85.62 538 TYR A C 1
ATOM 4197 O O . TYR A 1 538 ? -5.006 2.284 16.977 1.00 85.62 538 TYR A O 1
ATOM 4205 N N . LEU A 1 539 ? -3.270 0.869 17.224 1.00 80.31 539 LEU A N 1
ATOM 4206 C CA . LEU A 1 539 ? -2.484 1.331 16.084 1.00 80.31 539 LEU A CA 1
ATOM 4207 C C . LEU A 1 539 ? -2.342 0.208 15.049 1.00 80.31 539 LEU A C 1
ATOM 4209 O O . LEU A 1 539 ? -2.085 -0.944 15.398 1.00 80.31 539 LEU A O 1
ATOM 4213 N N . GLY A 1 540 ? -2.489 0.546 13.766 1.00 66.12 540 GLY A N 1
ATOM 4214 C CA . GLY A 1 540 ? -2.288 -0.386 12.654 1.00 66.12 540 GLY A CA 1
ATOM 4215 C C . GLY A 1 540 ? -3.589 -0.991 12.107 1.00 66.12 540 GLY A C 1
ATOM 4216 O O . GLY A 1 540 ? -4.682 -0.503 12.395 1.00 66.12 540 GLY A O 1
ATOM 4217 N N . PRO A 1 541 ? -3.516 -2.026 11.251 1.00 57.12 541 PRO A N 1
ATOM 4218 C CA . PRO A 1 541 ? -4.717 -2.663 10.722 1.00 57.12 541 PRO A CA 1
ATOM 4219 C C . PRO A 1 541 ? -5.512 -3.302 11.873 1.00 57.12 541 PRO A C 1
ATOM 4221 O O . PRO A 1 541 ? -4.903 -3.950 12.727 1.00 57.12 541 PRO A O 1
ATOM 4224 N N . PRO A 1 542 ? -6.850 -3.149 11.921 1.00 56.44 542 PRO A N 1
ATOM 4225 C CA . PRO A 1 542 ? -7.648 -3.729 12.991 1.00 56.44 542 PRO A CA 1
ATOM 4226 C C . PRO A 1 542 ? -7.430 -5.242 13.081 1.00 56.44 542 PRO A C 1
ATOM 4228 O O . PRO A 1 542 ? -7.732 -5.950 12.120 1.00 56.44 542 PRO A O 1
ATOM 4231 N N . PRO A 1 543 ? -6.923 -5.775 14.209 1.00 51.44 543 PRO A N 1
ATOM 4232 C CA . PRO A 1 543 ? -6.568 -7.180 14.338 1.00 51.44 543 PRO A CA 1
ATOM 4233 C C . PRO A 1 543 ? -7.775 -8.035 14.742 1.00 51.44 543 PRO A C 1
ATOM 4235 O O . PRO A 1 543 ? -7.609 -9.108 15.321 1.00 51.44 543 PRO A O 1
ATOM 4238 N N . ILE A 1 544 ? -8.997 -7.573 14.468 1.00 55.59 544 ILE A N 1
ATOM 4239 C CA . ILE A 1 544 ? -10.218 -8.289 14.825 1.00 55.59 544 ILE A CA 1
ATOM 4240 C C . ILE A 1 544 ? -10.838 -8.813 13.531 1.00 55.59 544 ILE A C 1
ATOM 4242 O O . ILE A 1 544 ? -11.485 -8.043 12.817 1.00 55.59 544 ILE A O 1
ATOM 4246 N N . PRO A 1 545 ? -10.646 -10.101 13.187 1.00 62.66 545 PRO A N 1
ATOM 4247 C CA . PRO A 1 545 ? -11.374 -10.689 12.077 1.00 62.66 545 PRO A CA 1
ATOM 4248 C C . PRO A 1 545 ? -12.872 -10.558 12.352 1.00 62.66 545 PRO A C 1
ATOM 4250 O O . PRO A 1 545 ? -13.339 -10.884 13.446 1.00 62.66 545 PRO A O 1
ATOM 4253 N N . LEU A 1 546 ? -13.623 -10.090 11.357 1.00 78.31 546 LEU A N 1
ATOM 4254 C CA . LEU A 1 546 ? -15.082 -10.091 11.384 1.00 78.31 546 LEU A CA 1
ATOM 4255 C C . LEU A 1 546 ? -15.565 -11.542 11.452 1.00 78.31 546 LEU A C 1
ATOM 4257 O O . LEU A 1 546 ? -15.738 -12.200 10.435 1.00 78.31 546 LEU A O 1
ATOM 4261 N N . THR A 1 547 ? -15.753 -12.066 12.665 1.00 81.56 547 THR A N 1
ATOM 4262 C CA . THR A 1 547 ? -16.063 -13.493 12.885 1.00 81.56 547 THR A CA 1
ATOM 4263 C C . THR A 1 547 ? -17.407 -13.926 12.298 1.00 81.56 547 THR A C 1
ATOM 4265 O O . THR A 1 547 ? -17.661 -15.120 12.154 1.00 81.56 547 THR A O 1
ATOM 4268 N N . TRP A 1 548 ? -18.253 -12.961 11.938 1.00 86.94 548 TRP A N 1
ATOM 4269 C CA . TRP A 1 548 ? -19.549 -13.170 11.311 1.00 86.94 548 TRP A CA 1
ATOM 4270 C C . TRP A 1 548 ? -19.527 -13.062 9.781 1.00 86.94 548 TRP A C 1
ATOM 4272 O O . TRP A 1 548 ? -20.580 -13.254 9.178 1.00 86.94 548 TRP A O 1
ATOM 4282 N N . VAL A 1 549 ? -18.372 -12.797 9.150 1.00 92.19 549 VAL A N 1
ATOM 4283 C CA . VAL A 1 549 ? -18.211 -12.727 7.685 1.00 92.19 549 VAL A CA 1
ATOM 4284 C C . VAL A 1 549 ? -17.039 -13.592 7.229 1.00 92.19 549 VAL A C 1
ATOM 4286 O O . VAL A 1 549 ? -15.912 -13.413 7.679 1.00 92.19 549 VAL A O 1
ATOM 4289 N N . ASP A 1 550 ? -17.286 -14.474 6.267 1.00 91.06 550 ASP A N 1
ATOM 4290 C CA . ASP A 1 550 ? -16.257 -15.233 5.553 1.00 91.06 550 ASP A CA 1
ATOM 4291 C C . ASP A 1 550 ? -16.326 -14.948 4.046 1.00 91.06 550 ASP A C 1
ATOM 4293 O O . ASP A 1 550 ? -17.413 -14.784 3.487 1.00 91.06 550 ASP A O 1
ATOM 4297 N N . ILE A 1 551 ? -15.171 -14.865 3.378 1.00 92.44 551 ILE A N 1
ATOM 4298 C CA . ILE A 1 551 ? -15.060 -14.472 1.964 1.00 92.44 551 ILE A CA 1
ATOM 4299 C C . ILE A 1 551 ? -14.243 -15.515 1.205 1.00 92.44 551 ILE A C 1
ATOM 4301 O O . ILE A 1 551 ? -13.147 -15.882 1.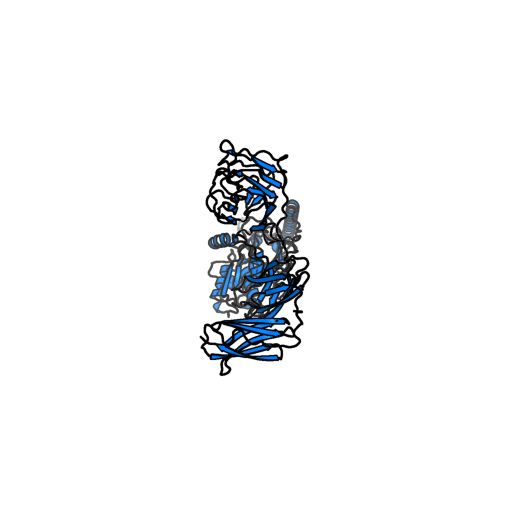625 1.00 92.44 551 ILE A O 1
ATOM 4305 N N . SER A 1 552 ? -14.727 -15.953 0.039 1.00 89.31 552 SER A N 1
ATOM 4306 C CA . SER A 1 552 ? -13.948 -16.834 -0.837 1.00 89.31 552 SER A CA 1
ATOM 4307 C C . SER A 1 552 ? -14.332 -16.718 -2.322 1.00 89.31 552 SER A C 1
ATOM 4309 O O . SER A 1 552 ? -15.515 -16.864 -2.646 1.00 89.31 552 SER A O 1
ATOM 4311 N N . PRO A 1 553 ? -13.372 -16.526 -3.252 1.00 88.31 553 PRO A N 1
ATOM 4312 C CA . PRO A 1 553 ? -11.956 -16.209 -3.020 1.00 88.31 553 PRO A CA 1
ATOM 4313 C C . PRO A 1 553 ? -11.748 -14.771 -2.511 1.00 88.31 553 PRO A C 1
ATOM 4315 O O . PRO A 1 553 ? -12.551 -13.883 -2.794 1.00 88.31 553 PRO A O 1
ATOM 4318 N N . THR A 1 554 ? -10.656 -14.542 -1.776 1.00 84.31 554 THR A N 1
ATOM 4319 C CA . THR A 1 554 ? -10.269 -13.220 -1.248 1.00 84.31 554 THR A CA 1
ATOM 4320 C C . THR A 1 554 ? -9.349 -12.441 -2.180 1.00 84.31 554 THR A C 1
ATOM 4322 O O . THR A 1 554 ? -9.152 -11.257 -1.964 1.00 84.31 554 THR A O 1
ATOM 4325 N N . ASN A 1 555 ? -8.769 -13.060 -3.205 1.00 84.88 555 ASN A N 1
ATOM 4326 C CA . ASN A 1 555 ? -7.933 -12.376 -4.185 1.00 84.88 555 ASN A CA 1
ATOM 4327 C C . ASN A 1 555 ? -7.935 -13.126 -5.526 1.00 84.88 555 ASN A C 1
ATOM 4329 O O . ASN A 1 555 ? -8.420 -14.260 -5.621 1.00 84.88 555 ASN A O 1
ATOM 4333 N N . GLY A 1 556 ? -7.405 -12.489 -6.567 1.00 82.56 556 GLY A N 1
ATOM 4334 C CA . GLY A 1 556 ? -7.149 -13.142 -7.845 1.00 82.56 556 GLY A CA 1
ATOM 4335 C C . GLY A 1 556 ? -6.844 -12.175 -8.984 1.00 82.56 556 GLY A C 1
ATOM 4336 O O . GLY A 1 556 ? -6.767 -10.962 -8.796 1.00 82.56 556 GLY A O 1
ATOM 4337 N N . ILE A 1 557 ? -6.696 -12.745 -10.182 1.00 82.19 557 ILE A N 1
ATOM 4338 C CA . ILE A 1 557 ? -6.490 -12.027 -11.444 1.00 82.19 557 ILE A CA 1
ATOM 4339 C C . ILE A 1 557 ? -7.675 -12.331 -12.367 1.00 82.19 557 ILE A C 1
ATOM 4341 O O . ILE A 1 557 ? -8.022 -13.498 -12.561 1.00 82.19 557 ILE A O 1
ATOM 4345 N N . ILE A 1 558 ? -8.299 -11.292 -12.922 1.00 85.81 558 ILE A N 1
ATOM 4346 C CA . ILE A 1 558 ? -9.445 -11.368 -13.831 1.00 85.81 558 ILE A CA 1
ATOM 4347 C C . ILE A 1 558 ? -9.007 -10.848 -15.209 1.00 85.81 558 ILE A C 1
ATOM 4349 O O . ILE A 1 558 ? -8.765 -9.644 -15.351 1.00 85.81 558 ILE A O 1
ATOM 4353 N N . PRO A 1 559 ? -8.915 -11.716 -16.233 1.00 82.81 559 PRO A N 1
ATOM 4354 C CA . PRO A 1 559 ? -8.561 -11.298 -17.586 1.00 82.81 559 PRO A CA 1
ATOM 4355 C C . PRO A 1 559 ? -9.550 -10.284 -18.186 1.00 82.81 559 PRO A C 1
ATOM 4357 O O . PRO A 1 559 ? -10.695 -10.194 -17.728 1.00 82.81 559 PRO A O 1
ATOM 4360 N N . PRO A 1 560 ? -9.156 -9.551 -19.243 1.00 84.56 560 PRO A N 1
ATOM 4361 C CA . PRO A 1 560 ? -10.041 -8.646 -19.970 1.00 84.56 560 PRO A CA 1
ATOM 4362 C C . PRO A 1 560 ? -11.366 -9.302 -20.373 1.00 84.56 560 PRO A C 1
ATOM 4364 O O . PRO A 1 560 ? -11.388 -10.397 -20.941 1.00 84.56 560 PRO A O 1
ATOM 4367 N N . SER A 1 561 ? -12.478 -8.599 -20.143 1.00 83.25 561 SER A N 1
ATOM 4368 C CA . SER A 1 561 ? -13.847 -9.060 -20.431 1.00 83.25 561 SER A CA 1
ATOM 4369 C C . SER A 1 561 ? -14.309 -10.316 -19.670 1.00 83.25 561 SER A C 1
ATOM 4371 O O . SER A 1 561 ? -15.298 -10.935 -20.083 1.00 83.25 561 SER A O 1
ATOM 4373 N N . ASP A 1 562 ? -13.631 -10.700 -18.585 1.00 87.12 562 ASP A N 1
ATOM 4374 C CA . ASP A 1 562 ? -14.008 -11.829 -17.727 1.00 87.12 562 ASP A CA 1
ATOM 4375 C C . ASP A 1 562 ? -14.533 -11.368 -16.354 1.00 87.12 562 ASP A C 1
ATOM 4377 O O . ASP A 1 562 ? -14.512 -10.177 -16.018 1.00 87.12 562 ASP A O 1
ATOM 4381 N N . ASN A 1 563 ? -15.046 -12.309 -15.558 1.00 90.38 563 ASN A N 1
ATOM 4382 C CA . ASN A 1 563 ? -15.529 -12.043 -14.208 1.00 90.38 563 ASN A CA 1
ATOM 4383 C C . ASN A 1 563 ? -15.301 -13.201 -13.224 1.00 90.38 563 ASN A C 1
ATOM 4385 O O . ASN A 1 563 ? -15.109 -14.357 -13.599 1.00 90.38 563 ASN A O 1
ATOM 4389 N N . VAL A 1 564 ? -15.376 -12.887 -11.932 1.00 86.50 564 VAL A N 1
ATOM 4390 C CA . VAL A 1 564 ? -15.332 -13.856 -10.832 1.00 86.50 564 VAL A CA 1
ATOM 4391 C C . VAL A 1 564 ? -16.505 -13.631 -9.881 1.00 86.50 564 VAL A C 1
ATOM 4393 O O . VAL A 1 564 ? -16.937 -12.504 -9.648 1.00 86.50 564 VAL A O 1
ATOM 4396 N N . LEU A 1 565 ? -17.034 -14.727 -9.336 1.00 86.69 565 LEU A N 1
ATOM 4397 C CA . LEU A 1 565 ? -18.044 -14.691 -8.282 1.00 86.69 565 LEU A CA 1
ATOM 4398 C C . LEU A 1 565 ? -17.379 -15.003 -6.944 1.00 86.69 565 LEU A C 1
ATOM 4400 O O . LEU A 1 565 ? -16.954 -16.139 -6.720 1.00 86.69 565 LEU A O 1
ATOM 4404 N N . THR A 1 566 ? -17.347 -14.020 -6.054 1.00 87.88 566 THR A N 1
ATOM 4405 C CA . THR A 1 566 ? -16.892 -14.188 -4.676 1.00 87.88 566 THR A CA 1
ATOM 4406 C C . THR A 1 566 ? -18.074 -14.473 -3.760 1.00 87.88 566 THR A C 1
ATOM 4408 O O . THR A 1 566 ? -19.037 -13.710 -3.711 1.00 87.88 566 THR A O 1
ATOM 4411 N N . ALA A 1 567 ? -18.010 -15.587 -3.034 1.00 87.88 567 ALA A N 1
ATOM 4412 C CA . ALA A 1 567 ? -18.964 -15.927 -1.989 1.00 87.88 567 ALA A CA 1
ATOM 4413 C C . ALA A 1 567 ? -18.675 -15.103 -0.727 1.00 87.88 567 ALA A C 1
ATOM 4415 O O . ALA A 1 567 ? -17.535 -15.059 -0.268 1.00 87.88 567 ALA A O 1
ATOM 4416 N N . VAL A 1 568 ? -19.715 -14.487 -0.170 1.00 94.25 568 VAL A N 1
ATOM 4417 C CA . VAL A 1 568 ? -19.696 -13.737 1.090 1.00 94.25 568 VAL A CA 1
ATOM 4418 C C . VAL A 1 568 ? -20.676 -14.418 2.040 1.00 94.25 568 VAL A C 1
ATOM 4420 O O . VAL A 1 568 ? -21.891 -14.355 1.840 1.00 94.25 568 VAL A O 1
ATOM 4423 N N . THR A 1 569 ? -20.152 -15.125 3.034 1.00 92.25 569 THR A N 1
ATOM 4424 C CA . THR A 1 569 ? -20.932 -15.934 3.976 1.00 92.25 569 THR A CA 1
ATOM 4425 C C . THR A 1 569 ? -21.080 -15.205 5.302 1.00 92.25 569 THR A C 1
ATOM 4427 O O . THR A 1 569 ? -20.091 -14.870 5.943 1.00 92.25 569 THR A O 1
ATOM 4430 N N . PHE A 1 570 ? -22.322 -14.993 5.720 1.00 92.75 570 PHE A N 1
ATOM 4431 C CA . PHE A 1 570 ? -22.701 -14.346 6.969 1.00 92.75 570 PHE A CA 1
ATOM 4432 C C . PHE A 1 570 ? -23.116 -15.401 7.991 1.00 92.75 570 PHE A C 1
ATOM 4434 O O . PHE A 1 570 ? -23.953 -16.249 7.679 1.00 92.75 570 PHE A O 1
ATOM 4441 N N . SER A 1 571 ? -22.570 -15.339 9.205 1.00 91.56 571 SER A N 1
ATOM 4442 C CA . SER A 1 571 ? -22.837 -16.295 10.287 1.00 91.56 571 SER A CA 1
ATOM 4443 C C . SER A 1 571 ? -23.240 -15.582 11.574 1.00 91.56 571 SER A C 1
ATOM 4445 O O . SER A 1 571 ? -22.416 -14.933 12.212 1.00 91.56 571 SER A O 1
ATOM 4447 N N . ALA A 1 572 ? -24.492 -15.760 12.004 1.00 86.62 572 ALA A N 1
ATOM 4448 C CA . ALA A 1 572 ? -24.987 -15.171 13.249 1.00 86.62 572 ALA A CA 1
ATOM 4449 C C . ALA A 1 572 ? -24.426 -15.875 14.499 1.00 86.62 572 ALA A C 1
ATOM 4451 O O . ALA A 1 572 ? -24.288 -15.251 15.542 1.00 86.62 572 ALA A O 1
ATOM 4452 N N . GLY A 1 573 ? -24.088 -17.169 14.429 1.00 84.31 573 GLY A N 1
ATOM 4453 C CA . GLY A 1 573 ? -23.462 -17.889 15.549 1.00 84.31 573 GLY A CA 1
ATOM 4454 C C . GLY A 1 573 ? -24.209 -17.725 16.886 1.00 84.31 573 GLY A C 1
ATOM 4455 O O . GLY A 1 573 ? -25.405 -17.996 16.968 1.00 84.31 573 GLY A O 1
ATOM 4456 N N . GLU A 1 574 ? -23.499 -17.281 17.928 1.00 79.12 574 GLU A N 1
ATOM 4457 C CA . GLU A 1 574 ? -24.070 -16.926 19.243 1.00 79.12 574 GLU A CA 1
ATOM 4458 C C . GLU A 1 574 ? -24.222 -15.404 19.443 1.00 79.12 574 GLU A C 1
ATOM 4460 O O . GLU A 1 574 ? -24.343 -14.935 20.577 1.00 79.12 574 GLU A O 1
ATOM 4465 N N . LEU A 1 575 ? -24.190 -14.620 18.362 1.00 76.62 575 LEU A N 1
ATOM 4466 C CA . LEU A 1 575 ? -24.302 -13.167 18.439 1.00 76.62 575 LEU A CA 1
ATOM 4467 C C . LEU A 1 575 ? -25.685 -12.738 18.973 1.00 76.62 575 LEU A C 1
ATOM 4469 O O . LEU A 1 575 ? -26.699 -13.333 18.592 1.00 76.62 575 LEU A O 1
ATOM 4473 N N . PRO A 1 576 ? -25.740 -11.730 19.868 1.00 76.50 576 PRO A N 1
ATOM 4474 C CA . PRO A 1 576 ? -26.989 -11.128 20.327 1.00 76.50 576 PRO A CA 1
ATOM 4475 C C . PRO A 1 576 ? -27.843 -10.527 19.204 1.00 76.50 576 PRO A C 1
ATOM 4477 O O . PRO A 1 576 ? -27.355 -10.223 18.119 1.00 76.50 576 PRO A O 1
ATOM 4480 N N . ASP A 1 577 ? -29.119 -10.282 19.508 1.00 79.38 577 ASP A N 1
ATOM 4481 C CA . ASP A 1 577 ? -30.009 -9.548 18.609 1.00 79.38 577 ASP A CA 1
ATOM 4482 C C . ASP A 1 577 ? -29.510 -8.100 18.452 1.00 79.38 577 ASP A C 1
ATOM 4484 O O . ASP A 1 577 ? -29.557 -7.314 19.402 1.00 79.38 577 ASP A O 1
ATOM 4488 N N . SER A 1 578 ? -29.007 -7.765 17.266 1.00 77.88 578 SER A N 1
ATOM 4489 C CA . SER A 1 578 ? -28.477 -6.447 16.912 1.00 77.88 578 SER A CA 1
ATOM 4490 C C . SER A 1 578 ? -28.316 -6.319 15.391 1.00 77.88 578 SER A C 1
ATOM 4492 O O . SER A 1 578 ? -28.424 -7.303 14.655 1.00 77.88 578 SER A O 1
ATOM 4494 N N . SER A 1 579 ? -28.030 -5.101 14.929 1.00 80.38 579 SER A N 1
ATOM 4495 C CA . SER A 1 579 ? -27.455 -4.856 13.604 1.00 80.38 579 SER A CA 1
ATOM 4496 C C . SER A 1 579 ? -25.932 -4.900 13.707 1.00 80.38 579 SER A C 1
ATOM 4498 O O . SER A 1 579 ? -25.353 -4.268 14.594 1.00 80.38 579 SER A O 1
ATOM 4500 N N . TYR A 1 580 ? -25.300 -5.651 12.811 1.00 81.44 580 TYR A N 1
ATOM 4501 C CA . TYR A 1 580 ? -23.854 -5.736 12.647 1.00 81.44 580 TYR A CA 1
ATOM 4502 C C . TYR A 1 580 ? -23.490 -5.139 11.291 1.00 81.44 580 TYR A C 1
ATOM 4504 O O . TYR A 1 580 ? -23.954 -5.616 10.252 1.00 81.44 580 TYR A O 1
ATOM 4512 N N . GLU A 1 581 ? -22.674 -4.088 11.297 1.00 85.50 581 GLU A N 1
ATOM 4513 C CA . GLU A 1 581 ? -22.292 -3.350 10.094 1.00 85.50 581 GLU A CA 1
ATOM 4514 C C . GLU A 1 581 ? -20.790 -3.470 9.841 1.00 85.50 581 GLU A C 1
ATOM 4516 O O . GLU A 1 581 ? -19.968 -3.354 10.746 1.00 85.50 581 GLU A O 1
ATOM 4521 N N . ALA A 1 582 ? -20.431 -3.702 8.584 1.00 87.88 582 ALA A N 1
ATOM 4522 C CA . ALA A 1 582 ? -19.058 -3.722 8.110 1.00 87.88 582 ALA A CA 1
ATOM 4523 C C . ALA A 1 582 ? -19.020 -3.286 6.639 1.00 87.88 582 ALA A C 1
ATOM 4525 O O . ALA A 1 582 ? -20.021 -2.879 6.043 1.00 87.88 582 ALA A O 1
ATOM 4526 N N . LYS A 1 583 ? -17.850 -3.382 6.020 1.00 90.38 583 LYS A N 1
ATOM 4527 C CA . LYS A 1 583 ? -17.681 -3.172 4.583 1.00 90.38 583 LYS A CA 1
ATOM 4528 C C . LYS A 1 583 ? -16.755 -4.229 3.998 1.00 90.38 583 LYS A C 1
ATOM 4530 O O . LYS A 1 583 ? -15.800 -4.659 4.637 1.00 90.38 583 LYS A O 1
ATOM 4535 N N . LEU A 1 584 ? -17.012 -4.629 2.761 1.00 92.19 584 LEU A N 1
ATOM 4536 C CA . LEU A 1 584 ? -16.042 -5.362 1.959 1.00 92.19 584 LEU A CA 1
ATOM 4537 C C . LEU A 1 584 ? -15.164 -4.331 1.257 1.00 92.19 584 LEU A C 1
ATOM 4539 O O . LEU A 1 584 ? -15.645 -3.578 0.411 1.00 92.19 584 LEU A O 1
ATOM 4543 N N . ARG A 1 585 ? -13.887 -4.273 1.622 1.00 88.81 585 ARG A N 1
ATOM 4544 C CA . ARG A 1 585 ? -12.899 -3.431 0.957 1.00 88.81 585 ARG A CA 1
ATOM 4545 C C . ARG A 1 585 ? -12.288 -4.198 -0.205 1.00 88.81 585 ARG A C 1
ATOM 4547 O O . ARG A 1 585 ? -11.511 -5.127 0.004 1.00 88.81 585 ARG A O 1
ATOM 4554 N N . LEU A 1 586 ? -12.663 -3.787 -1.410 1.00 89.06 586 LEU A N 1
ATOM 4555 C CA . LEU A 1 586 ? -12.164 -4.280 -2.684 1.00 89.06 586 LEU A CA 1
ATOM 4556 C C . LEU A 1 586 ? -11.011 -3.388 -3.156 1.00 89.06 586 LEU A C 1
ATOM 4558 O O . LEU A 1 586 ? -11.211 -2.261 -3.616 1.00 89.06 586 LEU A O 1
ATOM 4562 N N . LEU A 1 587 ? -9.802 -3.906 -3.000 1.00 84.06 587 LEU A N 1
ATOM 4563 C CA . LEU A 1 587 ? -8.554 -3.323 -3.466 1.00 84.06 587 LEU A CA 1
ATOM 4564 C C . LEU A 1 587 ? -8.273 -3.810 -4.884 1.00 84.06 587 LEU A C 1
ATOM 4566 O O . LEU A 1 587 ? -8.348 -5.013 -5.125 1.00 84.06 587 LEU A O 1
ATOM 4570 N N . THR A 1 588 ? -7.948 -2.916 -5.817 1.00 84.00 588 THR A N 1
ATOM 4571 C CA . THR A 1 588 ? -7.653 -3.313 -7.203 1.00 84.00 588 THR A CA 1
ATOM 4572 C C . THR A 1 588 ? -6.507 -2.534 -7.828 1.00 84.00 588 THR A C 1
ATOM 4574 O O . THR A 1 588 ? -6.077 -1.507 -7.306 1.00 84.00 588 THR A O 1
ATOM 4577 N N . ASN A 1 589 ? -6.030 -3.025 -8.970 1.00 78.81 589 ASN A N 1
ATOM 4578 C CA . ASN A 1 589 ? -5.081 -2.336 -9.837 1.00 78.81 589 ASN A CA 1
ATOM 4579 C C . ASN A 1 589 ? -5.767 -1.429 -10.897 1.00 78.81 589 ASN A C 1
ATOM 4581 O O . ASN A 1 589 ? -5.092 -0.961 -11.812 1.00 78.81 589 ASN A O 1
ATOM 4585 N N . ASP A 1 590 ? -7.077 -1.154 -10.789 1.00 80.75 590 ASP A N 1
ATOM 4586 C CA . ASP A 1 590 ? -7.762 -0.153 -11.625 1.00 80.75 590 ASP A CA 1
ATOM 4587 C C . ASP A 1 590 ? -7.304 1.268 -11.223 1.00 80.75 590 ASP A C 1
ATOM 4589 O O . ASP A 1 590 ? -7.513 1.669 -10.071 1.00 80.75 590 ASP A O 1
ATOM 4593 N N . PRO A 1 591 ? -6.733 2.067 -12.149 1.00 67.31 591 PRO A N 1
ATOM 4594 C CA . PRO A 1 591 ? -6.195 3.399 -11.859 1.00 67.31 591 PRO A CA 1
ATOM 4595 C C . PRO A 1 591 ? -7.232 4.420 -11.368 1.00 67.31 591 PRO A C 1
ATOM 4597 O O . PRO A 1 591 ? -6.870 5.469 -10.833 1.00 67.31 591 PRO A O 1
ATOM 4600 N N . HIS A 1 592 ? -8.521 4.152 -11.564 1.00 74.69 592 HIS A N 1
ATOM 4601 C CA . HIS A 1 592 ? -9.612 5.001 -11.100 1.00 74.69 592 HIS A CA 1
ATOM 4602 C C . HIS A 1 592 ? -10.315 4.447 -9.860 1.00 74.69 592 HIS A C 1
ATOM 4604 O O . HIS A 1 592 ? -10.999 5.205 -9.174 1.00 74.69 592 HIS A O 1
ATOM 4610 N N . ASN A 1 593 ? -10.128 3.161 -9.547 1.00 77.94 593 ASN A N 1
ATOM 4611 C CA . ASN A 1 593 ? -10.865 2.453 -8.502 1.00 77.94 593 ASN A CA 1
ATOM 4612 C C . ASN A 1 593 ? -9.944 1.549 -7.661 1.00 77.94 593 ASN A C 1
ATOM 4614 O O . ASN A 1 593 ? -10.247 0.379 -7.426 1.00 77.94 593 ASN A O 1
ATOM 4618 N N . PHE A 1 594 ? -8.831 2.096 -7.161 1.00 66.75 594 PHE A N 1
ATOM 4619 C CA . PHE A 1 594 ? -7.863 1.354 -6.339 1.00 66.75 594 PHE A CA 1
ATOM 4620 C C . PHE A 1 594 ? -8.446 0.781 -5.043 1.00 66.75 594 PHE A C 1
ATOM 4622 O O . PHE A 1 594 ? -7.977 -0.236 -4.541 1.00 66.75 594 PHE A O 1
ATOM 4629 N N . THR A 1 595 ? -9.435 1.450 -4.452 1.00 80.75 595 THR A N 1
ATOM 4630 C CA . THR A 1 595 ? -10.091 1.023 -3.211 1.00 80.75 595 THR A CA 1
ATOM 4631 C C . THR A 1 595 ? -11.576 1.323 -3.307 1.00 80.75 595 THR A C 1
ATOM 4633 O O . THR A 1 595 ? -11.968 2.469 -3.512 1.00 80.75 595 THR A O 1
ATOM 4636 N N . ASN A 1 596 ? -12.398 0.293 -3.134 1.00 85.69 596 ASN A N 1
ATOM 4637 C CA . ASN A 1 596 ? -13.850 0.386 -3.179 1.00 85.69 596 ASN A CA 1
ATOM 4638 C C . ASN A 1 596 ? -14.416 -0.270 -1.928 1.00 85.69 596 ASN A C 1
ATOM 4640 O O . ASN A 1 596 ? -14.150 -1.440 -1.669 1.00 85.69 596 ASN A O 1
ATOM 4644 N N . ASP A 1 597 ? -15.199 0.478 -1.162 1.00 89.56 597 ASP A N 1
ATOM 4645 C CA . ASP A 1 597 ? -15.823 -0.020 0.058 1.00 89.56 597 ASP A CA 1
ATOM 4646 C C . ASP A 1 597 ? -17.296 -0.360 -0.244 1.00 89.56 597 ASP A C 1
ATOM 4648 O O . ASP A 1 597 ? -18.089 0.519 -0.579 1.00 89.56 597 ASP A O 1
ATOM 4652 N N . ILE A 1 598 ? -17.655 -1.643 -0.146 1.00 93.94 598 ILE A N 1
ATOM 4653 C CA . ILE A 1 598 ? -19.006 -2.172 -0.389 1.00 93.94 598 ILE A CA 1
ATOM 4654 C C . ILE A 1 598 ? -19.675 -2.411 0.972 1.00 93.94 598 ILE A C 1
ATOM 4656 O O . ILE A 1 598 ? -19.239 -3.310 1.694 1.00 93.94 598 ILE A O 1
ATOM 4660 N N . PRO A 1 599 ? -20.713 -1.648 1.357 1.00 92.12 599 PRO A N 1
ATOM 4661 C CA . PRO A 1 599 ? -21.364 -1.814 2.654 1.00 92.12 599 PRO A CA 1
ATOM 4662 C C . PRO A 1 599 ? -21.992 -3.198 2.810 1.00 92.12 599 PRO A C 1
ATOM 4664 O O . PRO A 1 599 ? -22.664 -3.687 1.893 1.00 92.12 599 PRO A O 1
ATOM 4667 N N . ILE A 1 600 ? -21.807 -3.801 3.984 1.00 94.19 600 ILE A N 1
ATOM 4668 C CA . ILE A 1 600 ? -22.450 -5.055 4.362 1.00 94.19 600 ILE A CA 1
ATOM 4669 C C . ILE A 1 600 ? -23.114 -4.948 5.735 1.00 94.19 600 ILE A C 1
ATOM 4671 O O . ILE A 1 600 ? -22.529 -4.430 6.685 1.00 94.19 600 ILE A O 1
ATOM 4675 N N . THR A 1 601 ? -24.334 -5.465 5.841 1.00 89.12 601 THR A N 1
ATOM 4676 C CA . THR A 1 601 ? -25.136 -5.413 7.067 1.00 89.12 601 THR A CA 1
ATOM 4677 C C . THR A 1 601 ? -25.755 -6.775 7.348 1.00 89.12 601 THR A C 1
ATOM 4679 O O . THR A 1 601 ? -26.364 -7.386 6.467 1.00 89.12 601 THR A O 1
ATOM 4682 N N . MET A 1 602 ? -25.626 -7.244 8.586 1.00 91.06 602 MET A N 1
ATOM 4683 C CA . MET A 1 602 ? -26.302 -8.433 9.091 1.00 91.06 602 MET A CA 1
ATOM 4684 C C . MET A 1 602 ? -27.182 -8.053 10.279 1.00 91.06 602 MET A C 1
ATOM 4686 O O . MET A 1 602 ? -26.681 -7.641 11.321 1.00 91.06 602 MET A O 1
ATOM 4690 N N . ASN A 1 603 ? -28.489 -8.261 10.149 1.00 86.50 603 ASN A N 1
ATOM 4691 C CA . ASN A 1 603 ? -29.428 -8.107 11.256 1.00 86.50 603 ASN A CA 1
ATOM 4692 C C . ASN A 1 603 ? -29.685 -9.473 11.899 1.00 86.50 603 ASN A C 1
ATOM 4694 O O . ASN A 1 603 ? -30.137 -10.405 11.222 1.00 86.50 603 ASN A O 1
ATOM 4698 N N . VAL A 1 604 ? -29.413 -9.588 13.199 1.00 86.50 604 VAL A N 1
ATOM 4699 C CA . VAL A 1 604 ? -29.757 -10.762 14.007 1.00 86.50 604 VAL A CA 1
ATOM 4700 C C . VAL A 1 604 ? -31.036 -10.456 14.772 1.00 86.50 604 VAL A C 1
ATOM 4702 O O . VAL A 1 604 ? -31.056 -9.578 15.630 1.00 86.50 604 VAL A O 1
ATOM 4705 N N . GLU A 1 605 ? -32.116 -11.172 14.467 1.00 85.00 605 GLU A N 1
ATOM 4706 C CA . GLU A 1 605 ? -33.402 -10.979 15.141 1.00 85.00 605 GLU A CA 1
ATOM 4707 C C . GLU A 1 605 ? -34.073 -12.319 15.455 1.00 85.00 605 GLU A C 1
ATOM 4709 O O . GLU A 1 605 ? -34.190 -13.210 14.604 1.00 85.00 605 GLU A O 1
ATOM 4714 N N . HIS A 1 606 ? -34.595 -12.462 16.677 1.00 68.56 606 HIS A N 1
ATOM 4715 C CA . HIS A 1 606 ? -35.524 -13.544 16.983 1.00 68.56 606 HIS A CA 1
ATOM 4716 C C . HIS A 1 606 ? -36.813 -13.372 16.178 1.00 68.56 606 HIS A C 1
ATOM 4718 O O . HIS A 1 606 ? -37.678 -12.555 16.503 1.00 68.56 606 HIS A O 1
ATOM 4724 N N . VAL A 1 607 ? -36.994 -14.214 15.162 1.00 55.69 607 VAL A N 1
ATOM 4725 C CA . VAL A 1 607 ? -38.263 -14.290 14.438 1.00 55.69 607 VAL A CA 1
ATOM 4726 C C . VAL A 1 607 ? -39.343 -14.755 15.419 1.00 55.69 607 VAL A C 1
ATOM 4728 O O . VAL A 1 607 ? -39.368 -15.911 15.854 1.00 55.69 607 VAL A O 1
ATOM 4731 N N . GLY A 1 608 ? -40.233 -13.841 15.811 1.00 44.44 608 GLY A N 1
ATOM 4732 C CA . GLY A 1 608 ? -41.432 -14.183 16.566 1.00 44.44 608 GLY A CA 1
ATOM 4733 C C . GLY A 1 608 ? -42.223 -15.263 15.826 1.00 44.44 608 GLY A C 1
ATOM 4734 O O . GLY A 1 608 ? -42.257 -15.283 14.597 1.00 44.44 608 GLY A O 1
ATOM 4735 N N . ILE A 1 609 ? -42.850 -16.181 16.568 1.00 40.66 609 ILE A N 1
ATOM 4736 C CA . ILE A 1 609 ? -43.761 -17.183 16.000 1.00 40.66 609 ILE A CA 1
ATOM 4737 C C . ILE A 1 609 ? -44.972 -16.442 15.417 1.00 40.66 609 ILE A C 1
ATOM 4739 O O . ILE A 1 609 ? -45.971 -16.250 16.103 1.00 40.66 609 ILE A O 1
ATOM 4743 N N . ASP A 1 610 ? -44.867 -16.021 14.164 1.00 39.72 610 ASP A N 1
ATOM 4744 C CA . ASP A 1 610 ? -45.995 -15.778 13.278 1.00 39.72 610 ASP A CA 1
ATOM 4745 C C . ASP A 1 610 ? -45.546 -16.073 11.838 1.00 39.72 610 ASP A C 1
ATOM 4747 O O . ASP A 1 610 ? -44.669 -15.420 11.280 1.00 39.72 610 ASP A O 1
ATOM 4751 N N . ASP A 1 611 ? -46.104 -17.158 11.304 1.00 41.88 611 ASP A N 1
ATOM 4752 C CA . ASP A 1 611 ? -46.078 -17.662 9.929 1.00 41.88 611 ASP A CA 1
ATOM 4753 C C . ASP A 1 611 ? -45.338 -16.814 8.868 1.00 41.88 611 ASP A C 1
ATOM 4755 O O . ASP A 1 611 ? -45.954 -16.097 8.084 1.00 41.88 611 ASP A O 1
ATOM 4759 N N . ASN A 1 612 ? -44.025 -17.009 8.740 1.00 38.16 612 ASN A N 1
ATOM 4760 C CA . ASN A 1 612 ? -43.337 -16.954 7.449 1.00 38.16 612 ASN A CA 1
ATOM 4761 C C . ASN A 1 612 ? -42.081 -17.824 7.503 1.00 38.16 612 ASN A C 1
ATOM 4763 O O . ASN A 1 612 ? -40.948 -17.370 7.631 1.00 38.16 612 ASN A O 1
ATOM 4767 N N . VAL A 1 613 ? -42.301 -19.132 7.375 1.00 38.06 613 VAL A N 1
ATOM 4768 C CA . VAL A 1 613 ? -41.260 -20.010 6.844 1.00 38.06 613 VAL A CA 1
ATOM 4769 C C . VAL A 1 613 ? -40.866 -19.413 5.494 1.00 38.06 613 VAL A C 1
ATOM 4771 O O . VAL A 1 613 ? -41.704 -19.371 4.591 1.00 38.06 613 VAL A O 1
ATOM 4774 N N . SER A 1 614 ? -39.623 -18.944 5.355 1.00 43.47 614 SER A N 1
ATOM 4775 C CA . SER A 1 614 ? -39.022 -18.670 4.048 1.00 43.47 614 SER A CA 1
ATOM 4776 C C . SER A 1 614 ? -38.926 -20.001 3.307 1.00 43.47 614 SER A C 1
ATOM 4778 O O . SER A 1 614 ? -37.957 -20.756 3.389 1.00 43.47 614 SER A O 1
ATOM 4780 N N . VAL A 1 615 ? -40.036 -20.376 2.679 1.00 47.81 615 VAL A N 1
ATOM 4781 C CA . VAL A 1 615 ? -40.096 -21.481 1.743 1.00 47.81 615 VAL A CA 1
ATOM 4782 C C . VAL A 1 615 ? -39.406 -20.953 0.502 1.00 47.81 615 VAL A C 1
ATOM 4784 O O . VAL A 1 615 ? -39.933 -20.035 -0.122 1.00 47.81 615 VAL A O 1
ATOM 4787 N N . ILE A 1 616 ? -38.258 -21.534 0.141 1.00 50.28 616 ILE A N 1
ATOM 4788 C CA . ILE A 1 616 ? -37.623 -21.313 -1.164 1.00 50.28 616 ILE A CA 1
ATOM 4789 C C . ILE A 1 616 ? -38.741 -21.340 -2.218 1.00 50.28 616 ILE A C 1
ATOM 4791 O O . ILE A 1 616 ? -39.407 -22.376 -2.364 1.00 50.28 616 ILE A O 1
ATOM 4795 N N . PRO A 1 617 ? -39.030 -20.218 -2.901 1.00 55.97 617 PRO A N 1
ATOM 4796 C CA . PRO A 1 617 ? -40.159 -20.153 -3.810 1.00 55.97 617 PRO A CA 1
ATOM 4797 C C . PRO A 1 617 ? -40.013 -21.235 -4.882 1.00 55.97 617 PRO A C 1
ATOM 4799 O O . PRO A 1 617 ? -39.043 -21.261 -5.626 1.00 55.97 617 PRO A O 1
ATOM 4802 N N . ASN A 1 618 ? -40.983 -22.145 -5.013 1.00 63.22 618 ASN A N 1
ATOM 4803 C CA . ASN A 1 618 ? -40.887 -23.257 -5.978 1.00 63.22 618 ASN A CA 1
ATOM 4804 C C . ASN A 1 618 ? -40.951 -22.808 -7.457 1.00 63.22 618 ASN A C 1
ATOM 4806 O O . ASN A 1 618 ? -40.925 -23.644 -8.364 1.00 63.22 618 ASN A O 1
ATOM 4810 N N . ARG A 1 619 ? -41.116 -21.507 -7.721 1.00 76.75 619 ARG A N 1
ATOM 4811 C CA . ARG A 1 619 ? -41.163 -20.917 -9.062 1.00 76.75 619 ARG A CA 1
ATOM 4812 C C . ARG A 1 619 ? -40.687 -19.469 -9.034 1.00 76.75 619 ARG A C 1
ATOM 4814 O O . ARG A 1 619 ? -40.821 -18.799 -8.019 1.00 76.75 619 ARG A O 1
ATOM 4821 N N . ILE A 1 620 ? -40.229 -19.002 -10.189 1.00 86.75 620 ILE A N 1
ATOM 4822 C CA . ILE A 1 620 ? -40.048 -17.578 -10.462 1.00 86.75 620 ILE A CA 1
ATOM 4823 C C . ILE A 1 620 ? -41.409 -16.867 -10.536 1.00 86.75 620 ILE A C 1
ATOM 4825 O O . ILE A 1 620 ? -42.328 -17.373 -11.192 1.00 86.75 620 ILE A O 1
ATOM 4829 N N . ASP A 1 621 ? -41.544 -15.709 -9.895 1.00 90.00 621 ASP A N 1
ATOM 4830 C CA . ASP A 1 621 ? -42.744 -14.864 -9.955 1.00 90.00 621 ASP A CA 1
ATOM 4831 C C . ASP A 1 621 ? -42.359 -13.378 -9.998 1.00 90.00 621 ASP A C 1
ATOM 4833 O O . ASP A 1 621 ? -41.311 -12.988 -9.496 1.00 90.00 621 ASP A O 1
ATOM 4837 N N . LEU A 1 622 ? -43.199 -12.542 -10.607 1.00 91.06 622 LEU A N 1
ATOM 4838 C CA . LEU A 1 622 ? -43.014 -11.089 -10.657 1.00 91.06 622 LEU A CA 1
ATOM 4839 C C . LEU A 1 622 ? -44.240 -10.435 -10.027 1.00 91.06 622 LEU A C 1
ATOM 4841 O O . LEU A 1 622 ? -45.337 -10.482 -10.590 1.00 91.06 622 LEU A O 1
ATOM 4845 N N . HIS A 1 623 ? -44.057 -9.827 -8.859 1.00 90.62 623 HIS A N 1
ATOM 4846 C CA . HIS A 1 623 ? -45.151 -9.244 -8.100 1.00 90.62 623 HIS A CA 1
ATOM 4847 C C . HIS A 1 623 ? -45.591 -7.897 -8.693 1.00 90.62 623 HIS A C 1
ATOM 4849 O O . HIS A 1 623 ? -44.811 -7.200 -9.354 1.00 90.62 623 HIS A O 1
ATOM 4855 N N . PRO A 1 624 ? -46.861 -7.501 -8.486 1.00 85.19 624 PRO A N 1
ATOM 4856 C CA . PRO A 1 624 ? -47.323 -6.176 -8.870 1.00 85.19 624 PRO A CA 1
ATOM 4857 C C . PRO A 1 624 ? -46.489 -5.098 -8.175 1.00 85.19 624 PRO A C 1
ATOM 4859 O O . PRO A 1 624 ? -46.362 -5.111 -6.954 1.00 85.19 624 PRO A O 1
ATOM 4862 N N . ALA A 1 625 ? -45.960 -4.151 -8.948 1.00 87.12 625 ALA A N 1
ATOM 4863 C CA . ALA A 1 625 ? -45.229 -3.028 -8.377 1.00 87.12 625 ALA A CA 1
ATOM 4864 C C . ALA A 1 625 ? -46.133 -2.194 -7.457 1.00 87.12 625 ALA A C 1
ATOM 4866 O O . ALA A 1 625 ? -47.320 -2.006 -7.755 1.00 87.12 625 ALA A O 1
ATOM 4867 N N . PHE A 1 626 ? -45.575 -1.678 -6.364 1.00 85.69 626 PHE A N 1
ATOM 4868 C CA . PHE A 1 626 ? -46.305 -0.864 -5.399 1.00 85.69 626 PHE A CA 1
ATOM 4869 C C . PHE A 1 626 ? -45.500 0.388 -5.008 1.00 85.69 626 PHE A C 1
ATOM 4871 O O . PHE A 1 626 ? -44.333 0.269 -4.637 1.00 85.69 626 PHE A O 1
ATOM 4878 N N . PRO A 1 627 ? -46.104 1.591 -5.060 1.00 83.94 627 PRO A N 1
ATOM 4879 C CA . PRO A 1 627 ? -47.437 1.889 -5.603 1.00 83.94 627 PRO A CA 1
ATOM 4880 C C . PRO A 1 627 ? -47.509 1.696 -7.134 1.00 83.94 627 PRO A C 1
ATOM 4882 O O . PRO A 1 627 ? -46.494 1.758 -7.818 1.00 83.94 627 PRO A O 1
ATOM 4885 N N . ASN A 1 628 ? -48.698 1.442 -7.694 1.00 86.19 628 ASN A N 1
ATOM 4886 C CA . ASN A 1 628 ? -48.946 1.431 -9.147 1.00 86.19 628 ASN A CA 1
ATOM 4887 C C . ASN A 1 628 ? -50.455 1.644 -9.433 1.00 86.19 628 ASN A C 1
ATOM 4889 O O . ASN A 1 628 ? -51.250 0.750 -9.129 1.00 86.19 628 ASN A O 1
ATOM 4893 N N . PRO A 1 629 ? -50.895 2.787 -10.002 1.00 90.44 629 PRO A N 1
ATOM 4894 C CA . PRO A 1 629 ? -50.075 3.875 -10.535 1.00 90.44 629 PRO A CA 1
ATOM 4895 C C . PRO A 1 629 ? -49.212 4.571 -9.479 1.00 90.44 629 PRO A C 1
ATOM 4897 O O . PRO A 1 629 ? -49.594 4.623 -8.312 1.00 90.44 629 PRO A O 1
ATOM 4900 N N . PHE A 1 630 ? -48.064 5.103 -9.887 1.00 92.12 630 PHE A N 1
ATOM 4901 C CA . PHE A 1 630 ? -47.111 5.767 -8.995 1.00 92.12 630 PHE A CA 1
ATOM 4902 C C . PHE A 1 630 ? -46.730 7.160 -9.481 1.00 92.12 630 PHE A C 1
ATOM 4904 O O . PHE A 1 630 ? -46.862 7.470 -10.665 1.00 92.12 630 PHE A O 1
ATOM 4911 N N . ASN A 1 631 ? -46.235 7.972 -8.547 1.00 88.62 631 ASN A N 1
ATOM 4912 C CA . ASN A 1 631 ? -45.624 9.270 -8.805 1.00 88.62 631 ASN A CA 1
ATOM 4913 C C . ASN A 1 631 ? -44.154 9.209 -8.365 1.00 88.62 631 ASN A C 1
ATOM 4915 O O . ASN A 1 631 ? -43.875 8.793 -7.241 1.00 88.62 631 ASN A O 1
ATOM 4919 N N . LEU A 1 632 ? -43.238 9.609 -9.249 1.00 85.00 632 LEU A N 1
ATOM 4920 C CA . LEU A 1 632 ? -41.773 9.574 -9.106 1.00 85.00 632 LEU A CA 1
ATOM 4921 C C . LEU A 1 632 ? -41.142 8.189 -8.897 1.00 85.00 632 LEU A C 1
ATOM 4923 O O . LEU A 1 632 ? -40.256 7.839 -9.664 1.00 85.00 632 LEU A O 1
ATOM 4927 N N . SER A 1 633 ? -41.572 7.378 -7.924 1.00 90.56 633 SER A N 1
ATOM 4928 C CA . SER A 1 633 ? -40.947 6.074 -7.645 1.00 90.56 633 SER A CA 1
ATOM 4929 C C . SER A 1 633 ? -41.926 4.944 -7.310 1.00 90.56 633 SER A C 1
ATOM 4931 O O . SER A 1 633 ? -43.029 5.190 -6.822 1.00 90.56 633 SER A O 1
ATOM 4933 N N . THR A 1 634 ? -41.520 3.702 -7.582 1.00 90.75 634 THR A N 1
ATOM 4934 C CA . THR A 1 634 ? -42.257 2.468 -7.255 1.00 90.75 634 THR A CA 1
ATOM 4935 C C . THR A 1 634 ? -41.291 1.339 -6.898 1.00 90.75 634 THR A C 1
ATOM 4937 O O . THR A 1 634 ? -40.152 1.341 -7.368 1.00 90.75 634 THR A O 1
ATOM 4940 N N . THR A 1 635 ? -41.732 0.379 -6.087 1.00 91.25 635 THR A N 1
ATOM 4941 C CA . THR A 1 635 ? -40.960 -0.822 -5.748 1.00 91.25 635 THR A CA 1
ATOM 4942 C C . THR A 1 635 ? -41.469 -2.010 -6.552 1.00 91.25 635 THR A C 1
ATOM 4944 O O . THR A 1 635 ? -42.673 -2.267 -6.612 1.00 91.25 635 THR A O 1
ATOM 4947 N N . ILE A 1 636 ? -40.545 -2.733 -7.178 1.00 91.81 636 ILE A N 1
ATOM 4948 C CA . ILE A 1 636 ? -40.805 -3.927 -7.978 1.00 91.81 636 ILE A CA 1
ATOM 4949 C C . ILE A 1 636 ? -40.248 -5.122 -7.217 1.00 91.81 636 ILE A C 1
ATOM 4951 O O . ILE A 1 636 ? -39.035 -5.238 -7.075 1.00 91.81 636 ILE A O 1
ATOM 4955 N N . SER A 1 637 ? -41.128 -6.010 -6.763 1.00 89.88 637 SER A N 1
ATOM 4956 C CA . SER A 1 637 ? -40.740 -7.234 -6.057 1.00 89.88 637 SER A CA 1
ATOM 4957 C C . SER A 1 637 ? -40.881 -8.457 -6.963 1.00 89.88 637 SER A C 1
ATOM 4959 O O . SER A 1 637 ? -41.788 -8.522 -7.795 1.00 89.88 637 SER A O 1
ATOM 4961 N N . TYR A 1 638 ? -40.007 -9.445 -6.816 1.00 91.69 638 TYR A N 1
ATOM 4962 C CA . TYR A 1 638 ? -40.046 -10.706 -7.558 1.00 91.69 638 TYR A CA 1
ATOM 4963 C C . TYR A 1 638 ? -39.428 -11.840 -6.746 1.00 91.69 638 TYR A C 1
ATOM 4965 O O . TYR A 1 638 ? -38.679 -11.606 -5.808 1.00 91.69 638 TYR A O 1
ATOM 4973 N N . THR A 1 639 ? -39.739 -13.076 -7.114 1.00 89.69 639 THR A N 1
ATOM 4974 C CA . THR A 1 639 ? -39.187 -14.275 -6.479 1.00 89.69 639 THR A CA 1
ATOM 4975 C C . THR A 1 639 ? -38.375 -15.085 -7.469 1.00 89.69 639 THR A C 1
ATOM 4977 O O . THR A 1 639 ? -38.762 -15.226 -8.630 1.00 89.69 639 THR A O 1
ATOM 4980 N N . LEU A 1 640 ? -37.259 -15.642 -7.007 1.00 86.62 640 LEU A N 1
ATOM 4981 C CA . LEU A 1 640 ? -36.400 -16.554 -7.754 1.00 86.62 640 LEU A CA 1
ATOM 4982 C C . LEU A 1 640 ? -36.392 -17.921 -7.075 1.00 86.62 640 LEU A C 1
ATOM 4984 O O . LEU A 1 640 ? -36.211 -18.027 -5.867 1.00 86.62 640 LEU A O 1
ATOM 4988 N N . SER A 1 641 ? -36.565 -18.980 -7.864 1.00 79.56 641 SER A N 1
ATOM 4989 C CA . SER A 1 641 ? -36.588 -20.352 -7.344 1.00 79.56 641 SER A CA 1
ATOM 4990 C C . SER A 1 641 ? -35.221 -21.029 -7.293 1.00 79.56 641 SER A C 1
ATOM 4992 O O . SER A 1 641 ? -35.082 -22.057 -6.646 1.00 79.56 641 SER A O 1
ATOM 4994 N N . ASN A 1 642 ? -34.239 -20.509 -8.032 1.00 77.50 642 ASN A N 1
ATOM 4995 C CA . ASN A 1 642 ? -32.855 -20.982 -8.060 1.00 77.50 642 ASN A CA 1
ATOM 4996 C C . ASN A 1 642 ? -31.933 -19.777 -8.282 1.00 77.50 642 ASN A C 1
ATOM 4998 O O . ASN A 1 642 ? -32.361 -18.847 -8.976 1.00 77.50 642 ASN A O 1
ATOM 5002 N N . PRO A 1 643 ? -30.682 -19.820 -7.795 1.00 75.81 643 PRO A N 1
ATOM 5003 C CA . PRO A 1 643 ? -29.694 -18.808 -8.127 1.00 75.81 643 PRO A CA 1
ATOM 5004 C C . PRO A 1 643 ? -29.453 -18.748 -9.640 1.00 75.81 643 PRO A C 1
ATOM 5006 O O . PRO A 1 643 ? -29.250 -19.785 -10.281 1.00 75.81 643 PRO A O 1
ATOM 5009 N N . ALA A 1 644 ? -29.518 -17.556 -10.232 1.00 81.56 644 ALA A N 1
ATOM 5010 C CA . ALA A 1 644 ? -29.328 -17.370 -11.670 1.00 81.56 644 ALA A CA 1
ATOM 5011 C C . ALA A 1 644 ? -29.026 -15.911 -12.037 1.00 81.56 644 ALA A C 1
ATOM 5013 O O . ALA A 1 644 ? -29.452 -14.979 -11.349 1.00 81.56 644 ALA A O 1
ATOM 5014 N N . LYS A 1 645 ? -28.361 -15.716 -13.187 1.00 84.50 645 LYS A N 1
ATOM 5015 C CA . LYS A 1 645 ? -28.244 -14.399 -13.824 1.00 84.50 645 LYS A CA 1
ATOM 5016 C C . LYS A 1 645 ? -29.637 -13.858 -14.125 1.00 84.50 645 LYS A C 1
ATOM 5018 O O . LYS A 1 645 ? -30.402 -14.476 -14.875 1.00 84.50 645 LYS A O 1
ATOM 5023 N N . THR A 1 646 ? -29.937 -12.716 -13.527 1.00 89.56 646 THR A N 1
ATOM 5024 C CA . THR A 1 646 ? -31.238 -12.071 -13.516 1.00 89.56 646 THR A CA 1
ATOM 5025 C C . THR A 1 646 ? -31.115 -10.649 -14.050 1.00 89.56 646 THR A C 1
ATOM 5027 O O . THR A 1 646 ? -30.248 -9.882 -13.644 1.00 89.56 646 THR A O 1
ATOM 5030 N N . THR A 1 647 ? -31.991 -10.292 -14.983 1.00 92.88 647 THR A N 1
ATOM 5031 C CA . THR A 1 647 ? -32.117 -8.936 -15.514 1.00 92.88 647 THR A CA 1
ATOM 5032 C C . THR A 1 647 ? -33.521 -8.407 -15.284 1.00 92.88 647 THR A C 1
ATOM 5034 O O . THR A 1 647 ? -34.511 -9.105 -15.517 1.00 92.88 647 THR A O 1
ATOM 5037 N N . LEU A 1 648 ? -33.612 -7.158 -14.841 1.00 94.44 648 LEU A N 1
ATOM 5038 C CA . LEU A 1 648 ? -34.855 -6.428 -14.650 1.00 94.44 648 LEU A CA 1
ATOM 5039 C C . LEU A 1 648 ? -34.804 -5.166 -15.512 1.00 94.44 648 LEU A C 1
ATOM 5041 O O . LEU A 1 648 ? -34.099 -4.214 -15.200 1.00 94.44 648 LEU A O 1
ATOM 5045 N N . GLU A 1 649 ? -35.531 -5.157 -16.623 1.00 96.06 649 GLU A N 1
ATOM 5046 C CA . GLU A 1 649 ? -35.460 -4.102 -17.641 1.00 96.06 649 GLU A CA 1
ATOM 5047 C C . GLU A 1 649 ? -36.821 -3.422 -17.837 1.00 96.06 649 GLU A C 1
ATOM 5049 O O . GLU A 1 649 ? -37.856 -4.087 -17.909 1.00 96.06 649 GLU A O 1
ATOM 5054 N N . VAL A 1 650 ? -36.835 -2.096 -17.976 1.00 94.88 650 VAL A N 1
ATOM 5055 C CA . VAL A 1 650 ? -38.041 -1.302 -18.257 1.00 94.88 650 VAL A CA 1
ATOM 5056 C C . VAL A 1 650 ? -38.096 -0.942 -19.740 1.00 94.88 650 VAL A C 1
ATOM 5058 O O . VAL A 1 650 ? -37.113 -0.485 -20.317 1.00 94.88 650 VAL A O 1
ATOM 5061 N N . PHE A 1 651 ? -39.270 -1.073 -20.350 1.00 94.31 651 PHE A N 1
ATOM 5062 C CA . PHE A 1 651 ? -39.565 -0.774 -21.749 1.00 94.31 651 PHE A CA 1
ATOM 5063 C C . PHE A 1 651 ? -40.725 0.220 -21.872 1.00 94.31 651 PHE A C 1
ATOM 5065 O O . PHE A 1 651 ? -41.648 0.234 -21.054 1.00 94.31 651 PHE A O 1
ATOM 5072 N N . ASN A 1 652 ? -40.715 1.036 -22.925 1.00 92.00 652 ASN A N 1
ATOM 5073 C CA . ASN A 1 652 ? -41.833 1.919 -23.268 1.00 92.00 652 ASN A CA 1
ATOM 5074 C C . ASN A 1 652 ? -42.930 1.178 -24.071 1.00 92.00 652 ASN A C 1
ATOM 5076 O O . ASN A 1 652 ? -42.781 0.012 -24.439 1.00 92.00 652 ASN A O 1
ATOM 5080 N N . ILE A 1 653 ? -44.039 1.862 -24.390 1.00 91.62 653 ILE A N 1
ATOM 5081 C CA . ILE A 1 653 ? -45.179 1.266 -25.122 1.00 91.62 653 ILE A CA 1
ATOM 5082 C C . ILE A 1 653 ? -44.856 0.766 -26.541 1.00 91.62 653 ILE A C 1
ATOM 5084 O O . ILE A 1 653 ? -45.642 0.003 -27.098 1.00 91.62 653 ILE A O 1
ATOM 5088 N N . ILE A 1 654 ? -43.738 1.199 -27.134 1.00 89.69 654 ILE A N 1
ATOM 5089 C CA . ILE A 1 654 ? -43.285 0.751 -28.460 1.00 89.69 654 ILE A CA 1
ATOM 5090 C C . ILE A 1 654 ? -42.203 -0.338 -28.378 1.00 89.69 654 ILE A C 1
ATOM 5092 O O . ILE A 1 654 ? -41.686 -0.755 -29.411 1.00 89.69 654 ILE A O 1
ATOM 5096 N N . GLY A 1 655 ? -41.881 -0.827 -27.174 1.00 84.81 655 GLY A N 1
ATOM 5097 C CA . GLY A 1 655 ? -40.940 -1.926 -26.951 1.00 84.81 655 GLY A CA 1
ATOM 5098 C C . GLY A 1 655 ? -39.464 -1.524 -26.952 1.00 84.81 655 GLY A C 1
ATOM 5099 O O . GLY A 1 655 ? -38.606 -2.400 -27.007 1.00 84.81 655 GLY A O 1
ATOM 5100 N N . GLN A 1 656 ? -39.142 -0.230 -26.887 1.00 88.44 656 GLN A N 1
ATOM 5101 C CA . GLN A 1 656 ? -37.760 0.213 -26.696 1.00 88.44 656 GLN A CA 1
ATOM 5102 C C . GLN A 1 656 ? -37.387 0.131 -25.218 1.00 88.44 656 GLN A C 1
ATOM 5104 O O . GLN A 1 656 ? -38.172 0.553 -24.363 1.00 88.44 656 GLN A O 1
ATOM 5109 N N . LYS A 1 657 ? -36.190 -0.394 -24.933 1.00 94.25 657 LYS A N 1
ATOM 5110 C CA . LYS A 1 657 ? -35.628 -0.419 -23.581 1.00 94.25 657 LYS A CA 1
ATOM 5111 C C . LYS A 1 657 ? -35.338 1.009 -23.124 1.00 94.25 657 LYS A C 1
ATOM 5113 O O . LYS A 1 657 ? -34.715 1.776 -23.850 1.00 94.25 657 LYS A O 1
ATOM 5118 N N . VAL A 1 658 ? -35.832 1.343 -21.941 1.00 92.12 658 VAL A N 1
ATOM 5119 C CA . VAL A 1 658 ? -35.732 2.660 -21.307 1.00 92.12 658 VAL A CA 1
ATOM 5120 C C . VAL A 1 658 ? -34.604 2.666 -20.287 1.00 92.12 658 VAL A C 1
ATOM 5122 O O . VAL A 1 658 ? -33.796 3.583 -20.283 1.00 92.12 658 VAL A O 1
ATOM 5125 N N . THR A 1 659 ? -34.548 1.644 -19.434 1.00 91.25 659 THR A N 1
ATOM 5126 C CA . THR A 1 659 ? -33.501 1.483 -18.422 1.00 91.25 659 THR A CA 1
ATOM 5127 C C . THR A 1 659 ? -33.401 0.020 -17.985 1.00 91.25 659 THR A C 1
ATOM 5129 O O . THR A 1 659 ? -34.343 -0.757 -18.178 1.00 91.25 659 THR A O 1
ATOM 5132 N N . THR A 1 660 ? -32.269 -0.347 -17.399 1.00 91.94 660 THR A N 1
ATOM 5133 C CA . THR A 1 660 ? -32.052 -1.619 -16.709 1.00 91.94 660 THR A CA 1
ATOM 5134 C C . THR A 1 660 ? -32.000 -1.315 -15.216 1.00 91.94 660 THR A C 1
ATOM 5136 O O . THR A 1 660 ? -31.145 -0.556 -14.781 1.00 91.94 660 THR A O 1
ATOM 5139 N N . LEU A 1 661 ? -32.934 -1.863 -14.441 1.00 88.56 661 LEU A N 1
ATOM 5140 C CA . LEU A 1 661 ? -33.006 -1.667 -12.990 1.00 88.56 661 LEU A CA 1
ATOM 5141 C C . LEU A 1 661 ? -32.098 -2.623 -12.223 1.00 88.56 661 LEU A C 1
ATOM 5143 O O . LEU A 1 661 ? -31.683 -2.314 -11.116 1.00 88.56 661 LEU A O 1
ATOM 5147 N N . TYR A 1 662 ? -31.842 -3.797 -12.794 1.00 90.50 662 TYR A N 1
ATOM 5148 C CA . TYR A 1 662 ? -30.941 -4.789 -12.229 1.00 90.50 662 TYR A CA 1
ATOM 5149 C C . TYR A 1 662 ? -30.376 -5.666 -13.349 1.00 90.50 662 TYR A C 1
ATOM 5151 O O . TYR A 1 662 ? -31.099 -6.012 -14.290 1.00 90.50 662 TYR A O 1
ATOM 5159 N N . ASN A 1 663 ? -29.099 -6.024 -13.265 1.00 88.19 663 ASN A N 1
ATOM 5160 C CA . ASN A 1 663 ? -28.440 -6.971 -14.162 1.00 88.19 663 ASN A CA 1
ATOM 5161 C C . ASN A 1 663 ? -27.270 -7.621 -13.421 1.00 88.19 663 ASN A C 1
ATOM 5163 O O . ASN A 1 663 ? -26.221 -7.006 -13.292 1.00 88.19 663 ASN A O 1
ATOM 5167 N N . GLY A 1 664 ? -27.458 -8.847 -12.944 1.00 80.56 664 GLY A N 1
ATOM 5168 C CA . GLY A 1 664 ? -26.453 -9.547 -12.143 1.00 80.56 664 GLY A CA 1
ATOM 5169 C C . GLY A 1 664 ? -26.911 -10.944 -11.739 1.00 80.56 664 GLY A C 1
ATOM 5170 O O . GLY A 1 664 ? -27.991 -11.387 -12.135 1.00 80.56 664 GLY A O 1
ATOM 5171 N N . HIS A 1 665 ? -26.093 -11.673 -10.984 1.00 80.44 665 HIS A N 1
ATOM 5172 C CA . HIS A 1 665 ? -26.503 -12.939 -10.372 1.00 80.44 665 HIS A CA 1
ATOM 5173 C C . HIS A 1 665 ? -27.246 -12.687 -9.059 1.00 80.44 665 HIS A C 1
ATOM 5175 O O . HIS A 1 665 ? -26.805 -11.895 -8.238 1.00 80.44 665 HIS A O 1
ATOM 5181 N N . GLN A 1 666 ? -28.371 -13.378 -8.858 1.00 79.12 666 GLN A N 1
ATOM 5182 C CA . GLN A 1 666 ? -29.140 -13.315 -7.611 1.00 79.12 666 GLN A CA 1
ATOM 5183 C C . GLN A 1 666 ? -29.383 -14.711 -7.059 1.00 79.12 666 GLN A C 1
ATOM 5185 O O . GLN A 1 666 ? -29.589 -15.650 -7.836 1.00 79.12 666 GLN A O 1
ATOM 5190 N N . SER A 1 667 ? -29.385 -14.825 -5.731 1.00 77.94 667 SER A N 1
ATOM 5191 C CA . SER A 1 667 ? -29.741 -16.020 -4.965 1.00 77.94 667 SER A CA 1
ATOM 5192 C C . SER A 1 667 ? -31.229 -16.388 -5.127 1.00 77.94 667 SER A C 1
ATOM 5194 O O . SER A 1 667 ? -32.050 -15.608 -5.619 1.00 77.94 667 SER A O 1
ATOM 5196 N N . ALA A 1 668 ? -31.603 -17.620 -4.762 1.00 79.56 668 ALA A N 1
ATOM 5197 C CA . ALA A 1 668 ? -33.016 -18.001 -4.695 1.00 79.56 668 ALA A CA 1
ATOM 5198 C C . ALA A 1 668 ? -33.675 -17.314 -3.491 1.00 79.56 668 ALA A C 1
ATOM 5200 O O . ALA A 1 668 ? -33.132 -17.367 -2.394 1.00 79.56 668 ALA A O 1
ATOM 5201 N N . GLY A 1 669 ? -34.846 -16.707 -3.673 1.00 78.25 669 GLY A N 1
ATOM 5202 C CA . GLY A 1 669 ? -35.498 -15.931 -2.618 1.00 78.25 669 GLY A CA 1
ATOM 5203 C C . GLY A 1 669 ? -36.426 -14.848 -3.156 1.00 78.25 669 GLY A C 1
ATOM 5204 O O . GLY A 1 669 ? -36.687 -14.784 -4.362 1.00 78.25 669 GLY A O 1
ATOM 5205 N N . GLU A 1 670 ? -36.950 -14.019 -2.255 1.00 83.62 670 GLU A N 1
ATOM 5206 C CA . GLU A 1 670 ? -37.658 -12.792 -2.622 1.00 83.62 670 GLU A CA 1
ATOM 5207 C C . GLU A 1 670 ? -36.654 -11.652 -2.815 1.00 83.62 670 GLU A C 1
ATOM 5209 O O . GLU A 1 670 ? -35.742 -11.473 -2.018 1.00 83.62 670 GLU A O 1
ATOM 5214 N N . HIS A 1 671 ? -36.848 -10.863 -3.863 1.00 85.94 671 HIS A N 1
ATOM 5215 C CA . HIS A 1 671 ? -36.009 -9.730 -4.233 1.00 85.94 671 HIS A CA 1
ATOM 5216 C C . HIS A 1 671 ? -36.890 -8.511 -4.472 1.00 85.94 671 HIS A C 1
ATOM 5218 O O . HIS A 1 671 ? -38.036 -8.637 -4.917 1.00 85.94 671 HIS A O 1
ATOM 5224 N N . SER A 1 672 ? -36.363 -7.314 -4.221 1.00 88.56 672 SER A N 1
ATOM 5225 C CA . SER A 1 672 ? -37.068 -6.077 -4.549 1.00 88.56 672 SER A CA 1
ATOM 5226 C C . SER A 1 672 ? -36.121 -4.999 -5.057 1.00 88.56 672 SER A C 1
ATOM 5228 O O . SER A 1 672 ? -35.004 -4.861 -4.575 1.00 88.56 672 SER A O 1
ATOM 5230 N N . VAL A 1 673 ? -36.566 -4.243 -6.058 1.00 88.69 673 VAL A N 1
ATOM 5231 C CA . VAL A 1 673 ? -35.797 -3.158 -6.671 1.00 88.69 673 VAL A CA 1
ATOM 5232 C C . VAL A 1 673 ? -36.678 -1.921 -6.755 1.00 88.69 673 VAL A C 1
ATOM 5234 O O . VAL A 1 673 ? -37.808 -1.973 -7.254 1.00 88.69 673 VAL A O 1
ATOM 5237 N N . ARG A 1 674 ? -36.170 -0.786 -6.275 1.00 91.12 674 ARG A N 1
ATOM 5238 C CA . ARG A 1 674 ? -36.865 0.500 -6.362 1.00 91.12 674 ARG A CA 1
ATOM 5239 C C . ARG A 1 674 ? -36.520 1.197 -7.673 1.00 91.12 674 ARG A C 1
ATOM 5241 O O . ARG A 1 674 ? -35.357 1.438 -7.969 1.00 91.12 674 ARG A O 1
ATOM 5248 N N . TRP A 1 675 ? -37.536 1.584 -8.439 1.00 91.69 675 TRP A N 1
ATOM 5249 C CA . TRP A 1 675 ? -37.360 2.405 -9.634 1.00 91.69 675 TRP A CA 1
ATOM 5250 C C . TRP A 1 675 ? -37.690 3.867 -9.340 1.00 91.69 675 TRP A C 1
ATOM 5252 O O . TRP A 1 675 ? -38.823 4.174 -8.963 1.00 91.69 675 TRP A O 1
ATOM 5262 N N . ASN A 1 676 ? -36.725 4.767 -9.551 1.00 91.12 676 ASN A N 1
ATOM 5263 C CA . ASN A 1 676 ? -36.959 6.207 -9.648 1.00 91.12 676 ASN A CA 1
ATOM 5264 C C . ASN A 1 676 ? -37.120 6.608 -11.127 1.00 91.12 676 ASN A C 1
ATOM 5266 O O . ASN A 1 676 ? -36.229 6.394 -11.945 1.00 91.12 676 ASN A O 1
ATOM 5270 N N . ALA A 1 677 ? -38.277 7.168 -11.470 1.00 89.00 677 ALA A N 1
ATOM 5271 C CA . ALA A 1 677 ? -38.689 7.549 -12.816 1.00 89.00 677 ALA A CA 1
ATOM 5272 C C . ALA A 1 677 ? -38.785 9.081 -12.980 1.00 89.00 677 ALA A C 1
ATOM 5274 O O . ALA A 1 677 ? -39.610 9.582 -13.752 1.00 89.00 677 ALA A O 1
ATOM 5275 N N . GLU A 1 678 ? -37.968 9.839 -12.245 1.00 87.19 678 GLU A N 1
ATOM 5276 C CA . GLU A 1 678 ? -37.940 11.306 -12.286 1.00 87.19 678 GLU A CA 1
ATOM 5277 C C . GLU A 1 678 ? -37.711 11.866 -13.698 1.00 87.19 678 GLU A C 1
ATOM 5279 O O . GLU A 1 678 ? -38.411 12.795 -14.095 1.00 87.19 678 GLU A O 1
ATOM 5284 N N . ASP A 1 679 ? -36.878 11.230 -14.520 1.00 86.31 679 ASP A N 1
ATOM 5285 C CA . ASP A 1 679 ? -36.611 11.672 -15.900 1.00 86.31 679 ASP A CA 1
ATOM 5286 C C . ASP A 1 679 ? -37.602 11.123 -16.941 1.00 86.31 679 ASP A C 1
ATOM 5288 O O . ASP A 1 679 ? -37.475 11.355 -18.145 1.00 86.31 679 ASP A O 1
ATOM 5292 N N . MET A 1 680 ? -38.625 10.384 -16.503 1.00 89.31 680 MET A N 1
ATOM 5293 C CA . MET A 1 680 ? -39.571 9.712 -17.395 1.00 89.31 680 MET A CA 1
ATOM 5294 C C . MET A 1 680 ? -40.834 10.538 -17.652 1.00 89.31 680 MET A C 1
ATOM 5296 O O . MET A 1 680 ? -41.263 11.355 -16.838 1.00 89.31 680 MET A O 1
ATOM 5300 N N . THR A 1 681 ? -41.478 10.329 -18.799 1.00 89.81 681 THR A N 1
ATOM 5301 C CA . THR A 1 681 ? -42.754 10.996 -19.115 1.00 89.81 681 THR A CA 1
ATOM 5302 C C . THR A 1 681 ? -43.928 10.203 -18.544 1.00 89.81 681 THR A C 1
ATOM 5304 O O . THR A 1 681 ? -43.877 8.980 -18.471 1.00 89.81 681 THR A O 1
ATOM 5307 N N . SER A 1 682 ? -45.005 10.881 -18.126 1.00 91.88 682 SER A N 1
ATOM 5308 C CA . SER A 1 682 ? -46.216 10.180 -17.665 1.00 91.88 682 SER A CA 1
ATOM 5309 C C . SER A 1 682 ? -46.737 9.241 -18.749 1.00 91.88 682 SER A C 1
ATOM 5311 O O . SER A 1 682 ? -46.870 9.636 -19.909 1.00 91.88 682 SER A O 1
ATOM 5313 N N . GLY A 1 683 ? -47.049 8.001 -18.384 1.00 92.06 683 GLY A N 1
ATOM 5314 C CA . GLY A 1 683 ? -47.388 6.983 -19.367 1.00 92.06 683 GLY A CA 1
ATOM 5315 C C . GLY A 1 683 ? -47.370 5.560 -18.826 1.00 92.06 683 GLY A C 1
ATOM 5316 O O . GLY A 1 683 ? -47.244 5.314 -17.626 1.00 92.06 683 GLY A O 1
ATOM 5317 N N . ILE A 1 684 ? -47.537 4.611 -19.748 1.00 94.44 684 ILE A N 1
ATOM 5318 C CA . ILE A 1 684 ? -47.481 3.177 -19.462 1.00 94.44 684 ILE A CA 1
ATOM 5319 C C . ILE A 1 684 ? -46.087 2.663 -19.819 1.00 94.44 684 ILE A C 1
ATOM 5321 O O . ILE A 1 684 ? -45.601 2.899 -20.924 1.00 94.44 684 ILE A O 1
ATOM 5325 N N 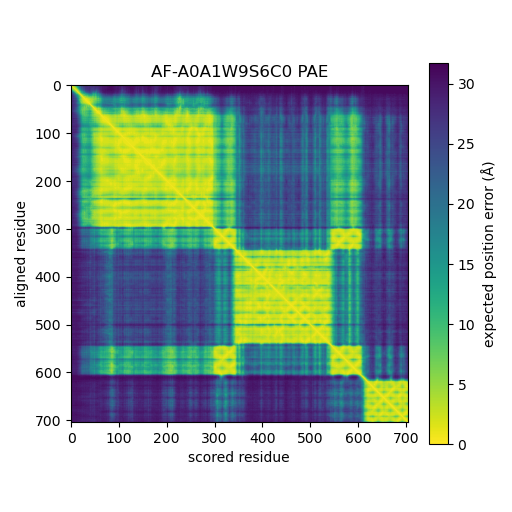. TYR A 1 685 ? -45.497 1.905 -18.905 1.00 95.12 685 TYR A N 1
ATOM 5326 C CA . TYR A 1 685 ? -44.233 1.204 -19.087 1.00 95.12 685 TYR A CA 1
ATOM 5327 C C . TYR A 1 685 ? -44.431 -0.294 -18.846 1.00 95.12 685 TYR A C 1
ATOM 5329 O O . TYR A 1 685 ? -45.382 -0.714 -18.180 1.00 95.12 685 TYR A O 1
ATOM 5337 N N . PHE A 1 686 ? -43.538 -1.105 -19.396 1.00 95.38 686 PHE A N 1
ATOM 5338 C CA . PHE A 1 686 ? -43.504 -2.544 -19.173 1.00 95.38 686 PHE A CA 1
ATOM 5339 C C . PHE A 1 686 ? -42.195 -2.914 -18.503 1.00 95.38 686 PHE A C 1
ATOM 5341 O O . PHE A 1 686 ? -41.139 -2.505 -18.962 1.00 95.38 686 PHE A O 1
ATOM 5348 N N . ILE A 1 687 ? -42.265 -3.693 -17.435 1.00 95.62 687 ILE A N 1
ATOM 5349 C CA . ILE A 1 687 ? -41.086 -4.271 -16.801 1.00 95.62 687 ILE A CA 1
ATOM 5350 C C . ILE A 1 687 ? -40.927 -5.705 -17.285 1.00 95.62 687 ILE A C 1
ATOM 5352 O O . ILE A 1 687 ? -41.923 -6.412 -17.430 1.00 95.62 687 ILE A O 1
ATOM 5356 N N . LYS A 1 688 ? -39.698 -6.134 -17.553 1.00 95.50 688 LYS A N 1
ATOM 5357 C CA . LYS A 1 688 ? -39.354 -7.501 -17.927 1.00 95.50 688 LYS A CA 1
ATOM 5358 C C . LYS A 1 688 ? -38.312 -8.031 -16.952 1.00 95.50 688 LYS A C 1
ATOM 5360 O O . LYS A 1 688 ? -37.203 -7.513 -16.902 1.00 95.50 688 LYS A O 1
ATOM 5365 N N . LEU A 1 689 ? -38.678 -9.077 -16.225 1.00 95.31 689 LEU A N 1
ATOM 5366 C CA . LEU A 1 689 ? -37.762 -9.904 -15.453 1.00 95.31 689 LEU A CA 1
ATOM 5367 C C . LEU A 1 689 ? -37.300 -11.056 -16.351 1.00 95.31 689 LEU A C 1
ATOM 5369 O O . LEU A 1 689 ? -38.134 -11.745 -16.944 1.00 95.31 689 LEU A O 1
ATOM 5373 N N . SER A 1 690 ? -35.998 -11.282 -16.469 1.00 92.44 690 SER A N 1
ATOM 5374 C CA . SER A 1 690 ? -35.432 -12.457 -17.136 1.00 92.44 690 SER A CA 1
ATOM 5375 C C . SER A 1 690 ? -34.466 -13.131 -16.178 1.00 92.44 690 SER A C 1
ATOM 5377 O O . SER A 1 690 ? -33.551 -12.476 -15.711 1.00 92.44 690 SER A O 1
ATOM 5379 N N . SER A 1 691 ? -34.654 -14.414 -15.881 1.00 89.38 691 SER A N 1
ATOM 5380 C CA . SER A 1 691 ? -33.746 -15.170 -15.013 1.00 89.38 691 SER A CA 1
ATOM 5381 C C . SER A 1 691 ? -33.598 -16.596 -15.536 1.00 89.38 691 SER A C 1
ATOM 5383 O O . SER A 1 691 ? -34.587 -17.316 -15.735 1.00 89.38 691 SER A O 1
ATOM 5385 N N . GLY A 1 692 ? -32.363 -16.990 -15.856 1.00 81.88 692 GLY A N 1
ATOM 5386 C CA . GLY A 1 692 ? -32.077 -18.246 -16.553 1.00 81.88 692 GLY A CA 1
ATOM 5387 C C . GLY A 1 692 ? -32.831 -18.362 -17.888 1.00 81.88 692 GLY A C 1
ATOM 5388 O O . GLY A 1 692 ? -32.611 -17.586 -18.813 1.00 81.88 692 GLY A O 1
ATOM 5389 N N . LYS A 1 693 ? -33.731 -19.351 -18.009 1.00 79.31 693 LYS A N 1
ATOM 5390 C CA . LYS A 1 693 ? -34.580 -19.561 -19.207 1.00 79.31 693 LYS A CA 1
ATOM 5391 C C . LYS A 1 693 ? -35.973 -18.931 -19.103 1.00 79.31 693 LYS A C 1
ATOM 5393 O O . LYS A 1 693 ? -36.759 -19.037 -20.045 1.00 79.31 693 LYS A O 1
ATOM 5398 N N . SER A 1 694 ? -36.298 -18.322 -17.968 1.00 83.38 694 SER A N 1
ATOM 5399 C CA . SER A 1 694 ? -37.627 -17.791 -17.681 1.00 83.38 694 SER A CA 1
ATOM 5400 C C . SER A 1 694 ? -37.670 -16.289 -17.918 1.00 83.38 694 SER A C 1
ATOM 5402 O O . SER A 1 694 ? -36.714 -15.578 -17.615 1.00 83.38 694 SER A O 1
ATOM 5404 N N . SER A 1 695 ? -38.792 -15.791 -18.440 1.00 91.12 695 SER A N 1
ATOM 5405 C CA . SER A 1 695 ? -39.031 -14.354 -18.558 1.00 91.12 695 SER A CA 1
ATOM 5406 C C . SER A 1 695 ? -40.478 -14.014 -18.220 1.00 91.12 695 SER A C 1
ATOM 5408 O O . SER A 1 695 ? -41.403 -14.660 -18.715 1.00 91.12 695 SER A O 1
ATOM 5410 N N . LEU A 1 696 ? -40.658 -13.006 -17.370 1.00 94.06 696 LEU A N 1
ATOM 5411 C CA . LEU A 1 696 ? -41.944 -12.495 -16.905 1.00 94.06 696 LEU A CA 1
ATOM 5412 C C . LEU A 1 696 ? -42.042 -11.004 -17.216 1.00 94.06 696 LEU A C 1
ATOM 5414 O O . LEU A 1 696 ? -41.037 -10.296 -17.210 1.00 94.06 696 LEU A O 1
ATOM 5418 N N . THR A 1 697 ? -43.254 -10.516 -17.473 1.00 94.38 697 THR A N 1
ATOM 5419 C CA . THR A 1 697 ? -43.489 -9.097 -17.765 1.00 94.38 697 THR A CA 1
ATOM 5420 C C . THR A 1 697 ? -44.601 -8.517 -16.906 1.00 94.38 697 THR A C 1
ATOM 5422 O O . THR A 1 697 ? -45.660 -9.130 -16.779 1.00 94.38 697 THR A O 1
ATOM 5425 N N . GLY A 1 698 ? -44.395 -7.309 -16.388 1.00 92.75 698 GLY A N 1
ATOM 5426 C CA . GLY A 1 698 ? -45.366 -6.538 -15.613 1.00 92.75 698 GLY A CA 1
ATOM 5427 C C . GLY A 1 698 ? -45.687 -5.193 -16.268 1.00 92.75 698 GLY A C 1
ATOM 5428 O O . GLY A 1 698 ? -44.952 -4.712 -17.129 1.00 92.75 698 GLY A O 1
ATOM 5429 N N . LYS A 1 699 ? -46.796 -4.569 -15.861 1.00 93.38 699 LYS A N 1
ATOM 5430 C CA . LYS A 1 699 ? -47.222 -3.243 -16.337 1.00 93.38 699 LYS A CA 1
ATOM 5431 C C . LYS A 1 699 ? -47.022 -2.198 -15.244 1.00 93.38 699 LYS A C 1
ATOM 5433 O O . LYS A 1 699 ? -47.474 -2.397 -14.121 1.00 93.38 699 LYS A O 1
ATOM 5438 N N . LEU A 1 700 ? -46.460 -1.053 -15.606 1.00 93.50 700 LEU A N 1
ATOM 5439 C CA . LEU A 1 700 ? -46.227 0.102 -14.743 1.00 93.50 700 LEU A CA 1
ATOM 5440 C C . LEU A 1 700 ? -46.982 1.321 -15.294 1.00 93.50 700 LEU A C 1
ATOM 5442 O O . LEU A 1 700 ? -47.039 1.523 -16.508 1.00 93.50 700 LEU A O 1
ATOM 5446 N N . ILE A 1 701 ? -47.597 2.116 -14.419 1.00 93.19 701 ILE A N 1
ATOM 5447 C CA . ILE A 1 701 ? -48.338 3.331 -14.781 1.00 93.19 701 ILE A CA 1
ATOM 5448 C C . ILE A 1 701 ? -47.747 4.506 -13.997 1.00 93.19 701 ILE A C 1
ATOM 5450 O O . ILE A 1 701 ? -47.977 4.627 -12.796 1.00 93.19 701 ILE A O 1
ATOM 5454 N N . LEU A 1 702 ? -47.004 5.374 -14.684 1.00 91.81 702 LEU A N 1
ATOM 5455 C CA . LEU A 1 702 ? -46.443 6.599 -14.112 1.00 91.81 702 LEU A CA 1
ATOM 5456 C C . LEU A 1 702 ? -47.426 7.761 -14.310 1.00 91.81 702 LEU A C 1
ATOM 5458 O O . LEU A 1 702 ? -47.805 8.063 -15.446 1.00 91.81 702 LEU A O 1
ATOM 5462 N N . LEU A 1 703 ? -47.806 8.417 -13.214 1.00 88.00 703 LEU A N 1
ATOM 5463 C CA . LEU A 1 703 ? -48.637 9.621 -13.179 1.00 88.00 703 LEU A CA 1
ATOM 5464 C C . LEU A 1 703 ? -47.865 10.731 -12.455 1.00 88.00 703 LEU A C 1
ATOM 5466 O O . LEU A 1 703 ? -47.671 10.644 -11.243 1.00 88.00 703 LEU A O 1
ATOM 5470 N N . LYS A 1 704 ? -47.420 11.742 -13.204 1.00 80.00 704 LYS A N 1
ATOM 5471 C CA . LYS A 1 704 ? -46.827 12.969 -12.656 1.00 80.00 704 LYS A CA 1
ATOM 5472 C C . LYS A 1 704 ? -47.879 14.040 -12.409 1.00 80.00 704 LYS A C 1
ATOM 5474 O O . LYS A 1 704 ? -48.831 14.127 -13.223 1.00 80.00 704 LYS A O 1
#

Mean predicted aligned error: 17.22 Å

Solvent-accessible surface area (backbone atoms only — not comparable to full-atom values): 37509 Å² total; per-residue (Å²): 143,87,82,88,88,85,93,82,87,83,85,82,84,85,79,82,62,76,72,57,56,60,54,49,46,56,48,49,51,52,52,48,47,49,49,32,60,76,71,69,49,94,67,71,70,47,93,30,70,61,56,76,47,53,73,68,50,55,52,32,42,43,9,36,43,82,57,70,68,56,52,55,52,48,63,59,46,51,69,56,77,74,52,83,66,40,68,88,68,57,62,46,55,40,64,85,69,76,35,60,70,81,59,44,63,43,78,70,15,2,40,27,15,40,55,8,34,51,54,12,41,38,16,35,45,18,65,74,71,74,48,88,60,58,66,24,56,33,44,41,46,32,56,40,86,73,72,44,33,44,92,18,21,44,38,62,37,37,52,51,38,21,45,76,65,28,39,33,45,26,89,74,35,60,76,72,66,54,61,81,50,76,63,58,65,89,82,47,70,59,77,48,53,37,75,49,69,45,82,44,40,63,34,74,35,40,46,54,48,52,45,77,75,30,34,22,21,25,26,21,37,82,51,85,72,56,59,24,38,59,58,63,63,40,75,49,86,54,85,67,75,61,25,35,33,26,22,38,44,36,37,31,39,71,36,56,95,54,67,14,22,40,31,31,44,43,50,71,22,47,80,29,42,52,64,15,25,47,36,34,28,66,73,25,23,43,42,45,37,83,20,33,37,65,36,58,70,94,52,43,15,33,82,46,69,40,66,77,54,48,80,48,80,34,41,68,57,30,72,53,74,48,62,39,39,43,32,17,77,21,76,19,69,26,41,33,24,48,42,79,40,73,82,68,75,57,35,93,90,32,42,35,72,38,38,42,90,46,99,84,26,44,80,62,72,89,80,87,44,89,89,75,32,46,75,57,67,36,70,93,41,41,46,66,9,42,26,63,76,42,73,36,52,36,66,33,48,55,90,93,41,80,39,48,35,36,12,42,36,47,23,33,30,33,14,61,74,42,61,75,60,52,73,44,76,64,56,66,51,41,37,66,63,77,70,27,33,23,44,26,72,50,18,22,50,24,18,47,83,82,32,50,50,44,33,40,37,57,74,51,62,45,41,30,39,41,34,41,42,52,30,19,34,70,85,66,65,23,36,32,24,37,35,43,41,40,35,56,54,61,42,42,33,37,39,30,63,40,67,50,64,53,76,57,37,64,28,16,26,33,40,29,27,79,64,12,78,44,33,43,56,77,44,63,55,41,85,72,77,46,60,65,38,16,37,32,45,47,76,58,78,81,89,67,77,56,87,42,56,47,69,43,66,39,59,53,75,29,49,52,73,34,67,47,73,26,40,40,33,40,42,38,50,88,53,70,78,41,80,47,72,33,24,39,40,37,26,32,67,16,90,89,51,44,68,41,77,30,46,34,38,41,36,31,43,82,77,66,100,66,96,69,80,87,63,74,35,94,47,70,47,76,51,81,44,50,54,64,69,23,57,56,47,32,35,40,37,34,32,27,51,54,65,33,57,31,36,33,34,33,22,41,87,85,69,49,78,74,49,71,82,42,79,47,70,43,68,53,33,81,48,74,49,78,47,77,46,76,94,54,76,69,43,59,36,35,38,36,42,36,42,75,95,47,73,48,77,48,80,43,39,42,51,122

Sequence (704 aa):
MRKTAIILTMASLMVLPIFTVNAQVSEEIKQTQKMIEEKGLSQTTVQTAMMDLSLEERIANLGLVIPEDVKLRFAELDKLPPPALLNTETVFDWREFDRVTPVKDQANCGSCWDFAATGAFESVYWIAEGIMPDFSEQQVLSCNTGGSSCDGGWMEDAYNLFMDYGAVDESCMPYEADDTVPCTQEECEPIAQLLGFEDIPNNVNAIKNALMFGPLSTTFTVYNDFLNYPGGCYEHAGGDPANHAVVLIGWDDNMCDGYGAWICKNSWGEDWGEEGFFYIKYGSAGIGGYTQRPIYVESSAQLEYSPNSIEVNLPPGGEVTEFLDISNVGDGDLVYSLQAVHIIEQDSFGYYWFDCDTSEGPTYNWIDISGTGEIIDFGSDIDDGNSGPLPLGFTFEFYGNEFDSINVCTNGWASFTDGVSVEWGNQPIPHPEPPNNMLAVFFDDMNFENGGRGLFYTNNSDTAIITWDHVPDWRQEGIFTFQIIIVAPDKIIYQYDSMGPGRLNESSIGIENQSGTVGLEVALNTYYVHDSLAIEFYLGPPPIPLTWVDISPTNGIIPPSDNVLTAVTFSAGELPDSSYEAKLRLLTNDPHNFTNDIPITMNVEHVGIDDNVSVIPNRIDLHPAFPNPFNLSTTISYTLSNPAKTTLEVFNIIGQKVTTLYNGHQSAGEHSVRWNAEDMTSGIYFIKLSSGKSSLTGKLILLK

Secondary structure (DSSP, 8-state):
--------PPPPPP---HHHHHHHHHHHHHHHHHHHHHHT--------HHHHS-HHHHHHT--B---HHHHHHHHHHTTSPPPPPS---SEEEGGGGT-SPPP-B-TTS--HHHHHHHHHHHHHHHHHHS----B-HHHHHHH-SS--BTTBB-HHHHHHHHHHT-B-BTTTS---S-TTSPP-GGGSPPSB---EEEEE-S-HHHHHHHHTTS-EEEEEPPPTTTTT--SSEE-----SPP-EEEEEEEEETTSGGGT-EEEEE-SB-TTSTBTTEEEEETTGGGTTEEEEEEE-------EEEE-S-EEEEE-TT-EEEEEEEEEE-SSS-EEEEEEEEE-----TTSEEEEETTSTTSPPP-----TTTSEEP--TT-SSS-EEEEEEEEEEEEETTEEEEEEEEETTSEEESS-SS----S---SS-SSSS-SEEEEEES-B-GGGS-EEEEEE-SSSEEEEEEEEEEBTTSS-EEEEEEEEETTTEEEEEEEEE-SS-TTS-EEEEE-TTSSSEEEEEESSS---TTEEEEEEESS-----TTEEEES-EEEE-TT-EEEEEEEEE-TT--SEEEEEEEEEEES-TT-SEEEEEEEEEE----SSS------SS-EEPPPBSSSBSSEEEEEEEESS-EEEEEEEE-TTS-EEEEEEEEEE-SEEEEEEEE-TTSPSEEEEEEEEETTEEEEEEEEE--

Radius of gyration: 34.41 Å; Cα contacts (8 Å, |Δi|>4): 1748; chains: 1; bounding box: 142×49×87 Å

pLDDT: mean 86.6, std 14.18, range [28.89, 98.81]